Protein 2VK9 (pdb70)

InterPro domains:
  IPR018337 Cell wall/choline-binding repeat [PF01473] (1801-1814)
  IPR018337 Cell wall/choline-binding repeat [PF01473] (1871-1886)
  IPR018337 Cell wall/choline-binding repeat [PF01473] (1933-1949)
  IPR018337 Cell wall/choline-binding repeat [PF01473] (2006-2020)
  IPR018337 Cell wall/choline-binding repeat [PF01473] (2115-2128)
  IPR018337 Cell wall/choline-binding repeat [PF19127] (1890-1932)
  IPR018337 Cell wall/choline-binding repeat [PS51170] (1870-1889)
  IPR018337 Cell wall/choline-binding repeat [PS51170] (1890-1909)
  IPR020974 CGT/MARTX, cysteine protease (CPD) domain [PF11713] (582-761)
  IPR020974 CGT/MARTX, cysteine protease (CPD) domain [PS51771] (574-787)
  IPR024769 TcdA/TcdB toxin, pore forming domain [PF12920] (870-1465)
  IPR024770 TcdA/TcdB toxin, catalytic glycosyltransferase domain [PF12919] (98-472)
  IPR024772 TcdA/TcdB toxin, N-terminal helical domain [PF12918] (22-83)
  IPR029044 Nucleotide-diphospho-sugar transferases [SSF53448] (2-539)
  IPR038383 CGT/MARTX, cysteine protease (CPD) domain superfamily [G3DSA:3.40.50.11050] (550-814)

GO terms:
  GO:0090729 toxin activity (F, IDA)
  GO:0097363 protein O-acetylglucosaminyltransferase activity (F, IDA)
  GO:0034260 negative regulation of GTPase activity (P, IDA)
  GO:0035024 negative regulation of Rho protein signal transduction (P, IDA)
  GO:0030836 positive regulation of actin filament depolymerization (P, IDA)
  GO:0008233 peptidase activity (F, IDA)
  GO:0016540 protein autoprocessing (P, IDA)
  GO:0044082 symbiont-mediated perturbation of host small GTPase-mediated signal transduction (P, EXP)

Foldseek 3Di:
DADALVRLVVLDDPPDDQDPLNVVLSVLRHCLVVPPPPDDLVVNLVSLLVSLVSLVVVCVVCVPGPSNVSSVVSNVVSLVVVLVSFVCLLPPDFWAQEEEEEDEQAADDVLLVLQLVQLCVQAVVHHYAYEYALLHHHLVVLVCCLQQVLLVVQCVVQVVCPPVNVCPPHVPLVSSVQSSLLLLLVLVVQCVVCVVPGGPLVSSLVSCCVPVNDDSVVSVVRSVVRVVNCVVSPHDHPVVDPQDDDLLVVVLVCCSRNQSHVVLNVLSSLLSVCLVRFFKYAYSLWHFFWPCVLCPVQDDDPVDDPLLSVQQLVLLLCPLVVSGDPADNPSCVPPDPVSSVVSNVSNVPDDNCNTGDHQPTHRGRLAAKAFAWDADPVRATATWRRMIHHHNSHNLSVLLVQLLSVLVCVLCVQQVVLSVPDNTLVSRLVSSVVVLVVPQDDDADVQSVVSSVLSSCPSCDPSRQARHRSCSRRTRQSSQVSLVCSSSSHGNHSDGDDSVSVVSRHDDSSGIGNSHPVNVVVVVSDDPPRVCVVVCSVVD

Secondary structure (DSSP, 8-state):
-PPPTTTTTTS--TTPPPPHHHHHHHHHHHHHHH--SS--HHHHHHHHHHHHHHHHHHHHH-TT-TTHHHHHHHHHHHHHHHHHHHHHHSSS-B--SEEEEE--SSPPPHHHHHHHHHHHHH-TTSEEEEEE-TT---HHHHHHHHHHHHHHHHHHTTSGGGTTTS--S-THHHHHHHHHHHHHHHHHHHHHHHTTT--HHHHHHHHHHHHH---HHHHHHHHHHHHHHHHHHTPEEGGGTT-S-HHHHHHHHIIIIIS--HHHHHHHHHHHHHHHH-EEEE-TT-BSPB-GGGGGGSPPPTT--HHHHHHHHHHHHHHHTT--SS---SSSSSS-HHHHHHHHHHHHTS-HHHHB------B--TT--EEEEEE-TTS-EEEEEEEEEE-TT-HHHHHHHHHHHHHHHHHHHHHHHHHHH-SSHHHHHHHHHHHHHHHS-SS--HHHHHHHTTGGGSTTBTTBTT--GGGTTTSHHHHHHHHHHHHTT-SS------HHHHGGGBPPGGG-B---HHHHHHGGGS-STT-TTHHHHTT-

B-factor: mean 44.31, std 18.04, range [12.96, 101.22]

Nearest PDB structures (foldseek):
  2vk9-assembly1_A  TM=1.002E+00  e=2.306E-83  Clostridium novyi
  2vl8-assembly3_C  TM=9.414E-01  e=1.502E-40  Paraclostridium sordellii
  2vkh-assembly1_A  TM=9.330E-01  e=1.055E-39  Paraclostridium sordellii
  2vkh-assembly2_B  TM=9.325E-01  e=2.279E-39  Paraclostridium sordellii
  9bon-assembly1_A  TM=9.233E-01  e=9.372E-38  Clostridium perfringens

Organism: Clostridium novyi (NCBI:txid1542)

CATH classification: 1.20.58.1190 (+2 more: 1.10.3730.30, 1.10.274.80)

Radius of gyration: 26.69 Å; Cα contacts (8 Å, |Δi|>4): 717; chains: 1; bounding box: 82×48×67 Å

Sequence (540 aa):
LITREQLMKIASIPLKRKEPEYNLILDALENFNRDIEGTSVKEIYSKLSKLNELVDNYQTKYPSSGRNLALENFRDSLYSELRELIKNSRTSTIASKNLSFIWIGGPISDQSLEYYNMWKMFNKDYNIRLFYDKNSLLVNTLKTAIIQESSKVIIEQNQSNILDGTYGHNKFYSDRMKLIYRYKRELKMLYENMKQNNSVDDIIINFLSNYFKYDIGKLNNQKENNNNKMIAIGATDINTENILTNKLKSYYYQELIQTNNLAAASDILRIAILKKYGGVYCDLDFLPGVNLSLFNDISKPNGMDSNYWEAAIFEAIANEKKLMNNYPYKYMEQVPSEIKERILSFVRNHDINDLILPLGDIKISQLEILLSRLKAATGKKTFSNAFIISNNDSLTLNNLISQLENRYEILNSIIQEKFKICETYDSYINSVSELVLETTPKNLSMDGSSFYQQIIGYLSSGFKPEVNSTVFFSGPNIYSSATCDTYHFIKNTFDMLSSQNQEIFEASNNLYFSKTHDEFKSSWLLRSNIAEKEFQKLIK

Structure (mmCIF, N/CA/C/O backbone):
data_2VK9
#
_entry.id   2VK9
#
_cell.length_a   154.612
_cell.length_b   154.612
_cell.length_c   77.605
_cell.angle_alpha   90.00
_cell.angle_beta   90.00
_cell.angle_gamma   120.00
#
_symmetry.space_group_name_H-M   'P 61'
#
loop_
_entity.id
_entity.type
_entity.pdbx_description
1 po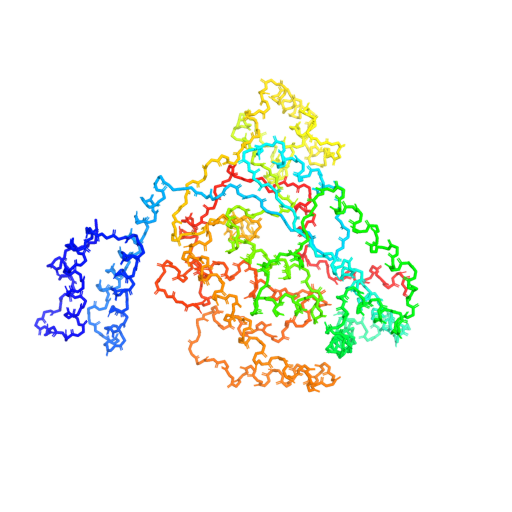lymer ALPHA-TOXIN
2 water water
#
loop_
_atom_site.group_PDB
_atom_site.id
_atom_site.type_symbol
_atom_site.label_atom_id
_atom_site.label_alt_id
_atom_site.label_comp_id
_atom_site.label_asym_id
_atom_site.label_entity_id
_atom_site.label_seq_id
_atom_site.pdbx_PDB_ins_code
_atom_site.Cartn_x
_atom_site.Cartn_y
_atom_site.Cartn_z
_atom_site.occupancy
_atom_site.B_iso_or_equiv
_atom_site.auth_seq_id
_atom_site.auth_comp_id
_atom_site.auth_asym_id
_atom_site.auth_atom_id
_atom_site.pdbx_PDB_model_num
ATOM 1 N N . LEU A 1 2 ? 40.819 62.241 21.796 1.00 51.44 2 LEU A N 1
ATOM 2 C CA . LEU A 1 2 ? 41.002 62.809 20.434 1.00 51.23 2 LEU A CA 1
ATOM 3 C C . LEU A 1 2 ? 41.257 61.672 19.435 1.00 51.12 2 LEU A C 1
ATOM 4 O O . LEU A 1 2 ? 41.030 60.488 19.748 1.00 51.04 2 LEU A O 1
ATOM 9 N N . ILE A 1 3 ? 41.709 62.049 18.235 1.00 50.73 3 ILE A N 1
ATOM 10 C CA . ILE A 1 3 ? 42.218 61.123 17.228 1.00 50.10 3 ILE A CA 1
ATOM 11 C C . ILE A 1 3 ? 43.639 60.726 17.634 1.00 50.12 3 ILE A C 1
ATOM 12 O O . ILE A 1 3 ? 44.286 61.424 18.433 1.00 50.14 3 ILE A O 1
ATOM 17 N N . THR A 1 4 ? 44.122 59.614 17.076 1.00 49.90 4 THR A N 1
ATOM 18 C CA . THR A 1 4 ? 45.450 59.091 17.390 1.00 49.66 4 THR A CA 1
ATOM 19 C C . THR A 1 4 ? 46.592 60.018 16.963 1.00 49.44 4 THR A C 1
ATOM 20 O O . THR A 1 4 ? 46.409 60.901 16.127 1.00 49.36 4 THR A O 1
ATOM 24 N N . ARG A 1 5 ? 47.765 59.807 17.553 1.00 49.30 5 ARG A N 1
ATOM 25 C CA . ARG A 1 5 ? 48.944 60.623 17.281 1.00 49.37 5 ARG A CA 1
ATOM 26 C C . ARG A 1 5 ? 49.611 60.198 15.960 1.00 48.84 5 ARG A C 1
ATOM 27 O O . ARG A 1 5 ? 49.451 59.059 15.539 1.00 48.89 5 ARG A O 1
ATOM 35 N N . GLU A 1 6 ? 50.317 61.117 15.296 1.00 48.55 6 GLU A N 1
ATOM 36 C CA . GLU A 1 6 ? 50.958 60.841 13.992 1.00 48.30 6 GLU A CA 1
ATOM 37 C C . GLU A 1 6 ? 51.972 59.702 14.042 1.00 48.31 6 GLU A C 1
ATOM 38 O O . GLU A 1 6 ? 52.047 58.894 13.124 1.00 48.18 6 GLU A O 1
ATOM 44 N N . GLN A 1 7 ? 52.766 59.660 15.106 1.00 48.45 7 GLN A N 1
ATOM 45 C CA . GLN A 1 7 ? 53.705 58.567 15.337 1.00 48.54 7 GLN A CA 1
ATOM 46 C C . GLN A 1 7 ? 52.931 57.271 15.580 1.00 47.97 7 GLN A C 1
ATOM 47 O O . GLN A 1 7 ? 53.268 56.215 15.047 1.00 47.63 7 GLN A O 1
ATOM 53 N N . LEU A 1 8 ? 51.908 57.424 16.366 1.00 47.62 8 LEU A N 1
ATOM 54 C CA . LEU A 1 8 ? 51.018 56.321 16.712 1.00 47.24 8 LEU A CA 1
ATOM 55 C C . LEU A 1 8 ? 50.392 55.704 15.466 1.00 47.39 8 LEU A C 1
ATOM 56 O O . LEU A 1 8 ? 50.168 54.565 15.433 1.00 46.93 8 LEU A O 1
ATOM 61 N N . MET A 1 9 ? 50.127 56.571 14.551 1.00 46.10 9 MET A N 1
ATOM 62 C CA . MET A 1 9 ? 49.537 56.192 13.270 1.00 45.37 9 MET A CA 1
ATOM 63 C C . MET A 1 9 ? 50.416 55.226 12.455 1.00 44.88 9 MET A C 1
ATOM 64 O O . MET A 1 9 ? 49.967 54.675 11.452 1.00 45.07 9 MET A O 1
ATOM 69 N N . LYS A 1 10 ? 51.657 55.013 12.886 1.00 44.33 10 LYS A N 1
ATOM 70 C CA . LYS A 1 10 ? 52.470 53.916 12.341 1.00 43.42 10 LYS A CA 1
ATOM 71 C C . LYS A 1 10 ? 52.098 52.551 12.977 1.00 43.16 10 LYS A C 1
ATOM 72 O O . LYS A 1 10 ? 52.867 51.910 13.703 1.00 43.15 10 LYS A O 1
ATOM 78 N N . ILE A 1 11 ? 50.835 52.205 12.732 1.00 42.64 11 ILE A N 1
ATOM 79 C CA . ILE A 1 11 ? 50.243 50.887 12.840 1.00 41.83 11 ILE A CA 1
ATOM 80 C C . ILE A 1 11 ? 49.992 50.597 11.364 1.00 40.95 11 ILE A C 1
ATOM 81 O O . ILE A 1 11 ? 49.554 49.515 10.977 1.00 40.72 11 ILE A O 1
ATOM 86 N N . ALA A 1 12 ? 50.295 51.610 10.552 1.00 39.92 12 ALA A N 1
ATOM 87 C CA . ALA A 1 12 ? 50.142 51.573 9.107 1.00 39.21 12 ALA A CA 1
ATOM 88 C C . ALA A 1 12 ? 51.466 51.333 8.370 1.00 38.75 12 ALA A C 1
ATOM 89 O O . ALA A 1 12 ? 51.555 51.530 7.154 1.00 38.85 12 ALA A O 1
ATOM 91 N N . SER A 1 13 ? 52.492 50.902 9.094 1.00 37.92 13 SER A N 1
ATOM 92 C CA . SER A 1 13 ? 53.777 50.661 8.473 1.00 37.15 13 SER A CA 1
ATOM 93 C C . SER A 1 13 ? 53.907 49.234 7.952 1.00 36.52 13 SER A C 1
ATOM 94 O O . SER A 1 13 ? 53.531 48.291 8.625 1.00 36.63 13 SER A O 1
ATOM 97 N N . ILE A 1 14 ? 54.424 49.100 6.736 1.00 35.92 14 ILE A N 1
ATOM 98 C CA . ILE A 1 14 ? 54.809 47.817 6.170 1.00 35.21 14 ILE A CA 1
ATOM 99 C C . ILE A 1 14 ? 56.331 47.807 6.096 1.00 34.86 14 ILE A C 1
ATOM 100 O O . ILE A 1 14 ? 56.913 48.730 5.539 1.00 34.82 14 ILE A O 1
ATOM 105 N N . PRO A 1 15 ? 56.979 46.770 6.665 1.00 34.58 15 PRO A N 1
ATOM 106 C CA . PRO A 1 15 ? 58.446 46.673 6.753 1.00 34.22 15 PRO A CA 1
ATOM 107 C C . PRO A 1 15 ? 59.156 46.963 5.437 1.00 33.88 15 PRO A C 1
ATOM 108 O O . PRO A 1 15 ? 58.849 46.352 4.419 1.00 33.95 15 PRO A O 1
ATOM 112 N N . LEU A 1 16 ? 60.054 47.923 5.450 1.00 33.75 16 LEU A N 1
ATOM 113 C CA . LEU A 1 16 ? 60.873 48.328 4.313 1.00 33.51 16 LEU A CA 1
ATOM 114 C C . LEU A 1 16 ? 60.011 48.847 3.168 1.00 33.44 16 LEU A C 1
ATOM 115 O O . LEU A 1 16 ? 60.486 48.809 1.979 1.00 34.43 16 LEU A O 1
ATOM 120 N N . LYS A 1 17 ? 58.846 49.368 3.414 1.00 34.26 17 LYS A N 1
ATOM 121 C CA . LYS A 1 17 ? 58.032 50.009 2.384 1.00 34.75 17 LYS A CA 1
ATOM 122 C C . LYS A 1 17 ? 58.126 51.524 2.504 1.00 35.48 17 LYS A C 1
ATOM 123 O O . LYS A 1 17 ? 57.828 52.088 3.561 1.00 35.41 17 LYS A O 1
ATOM 129 N N . ARG A 1 18 ? 58.552 52.164 1.412 1.00 36.26 18 ARG A N 1
ATOM 130 C CA . ARG A 1 18 ? 58.679 53.623 1.330 1.00 37.33 18 ARG A CA 1
ATOM 131 C C . ARG A 1 18 ? 57.335 54.291 1.523 1.00 36.59 18 ARG A C 1
ATOM 132 O O . ARG A 1 18 ? 56.303 53.736 1.146 1.00 36.85 18 ARG A O 1
ATOM 140 N N . LYS A 1 19 ? 57.348 55.470 2.136 1.00 36.23 19 LYS A N 1
ATOM 141 C CA . LYS A 1 19 ? 56.129 56.248 2.319 1.00 35.58 19 LYS A CA 1
ATOM 142 C C . LYS A 1 19 ? 55.763 56.896 0.989 1.00 35.15 19 LYS A C 1
ATOM 143 O O . LYS A 1 19 ? 56.601 57.528 0.353 1.00 35.14 19 LYS A O 1
ATOM 149 N N . GLU A 1 20 ? 54.518 56.725 0.559 1.00 34.54 20 GLU A N 1
ATOM 150 C CA . GLU A 1 20 ? 54.043 57.386 -0.644 1.00 34.01 20 GLU A CA 1
ATOM 151 C C . GLU A 1 20 ? 53.720 58.859 -0.333 1.00 33.98 20 GLU A C 1
ATOM 152 O O . GLU A 1 20 ? 53.400 59.196 0.814 1.00 33.62 20 GLU A O 1
ATOM 158 N N . PRO A 1 21 ? 53.853 59.754 -1.337 1.00 34.10 21 PRO A N 1
ATOM 159 C CA . PRO A 1 21 ? 53.448 61.146 -1.127 1.00 34.17 21 PRO A CA 1
ATOM 160 C C . PRO A 1 21 ? 52.024 61.312 -0.582 1.00 34.15 21 PRO A C 1
ATOM 161 O O . PRO A 1 21 ? 51.827 62.087 0.356 1.00 34.37 21 PRO A O 1
ATOM 165 N N . GLU A 1 22 ? 51.051 60.586 -1.131 1.00 34.06 22 GLU A N 1
ATOM 166 C CA . GLU A 1 22 ? 49.667 60.669 -0.626 1.00 34.12 22 GLU A CA 1
ATOM 167 C C . GLU A 1 22 ? 49.442 60.059 0.770 1.00 33.64 22 GLU A C 1
ATOM 168 O O . GLU A 1 22 ? 48.441 60.354 1.424 1.00 33.65 22 GLU A O 1
ATOM 174 N N . TYR A 1 23 ? 50.377 59.221 1.218 1.00 33.31 23 TYR A N 1
ATOM 175 C CA . TYR A 1 23 ? 50.407 58.737 2.598 1.00 32.80 23 TYR A CA 1
ATOM 176 C C . TYR A 1 23 ? 50.927 59.838 3.507 1.00 32.72 23 TYR A C 1
ATOM 177 O O . TYR A 1 23 ? 50.361 60.079 4.570 1.00 32.70 23 TYR A O 1
ATOM 186 N N . ASN A 1 24 ? 51.995 60.514 3.087 1.00 32.71 24 ASN A N 1
ATOM 187 C CA . ASN A 1 24 ? 52.494 61.680 3.831 1.00 32.81 24 ASN A CA 1
ATOM 188 C C . ASN A 1 24 ? 51.451 62.798 3.991 1.00 32.67 24 ASN A C 1
ATOM 189 O O . ASN A 1 24 ? 51.387 63.450 5.045 1.00 32.44 24 ASN A O 1
ATOM 194 N N . LEU A 1 25 ? 50.643 63.012 2.946 1.00 32.31 25 LEU A N 1
ATOM 195 C CA . LEU A 1 25 ? 49.548 63.979 3.001 1.00 32.29 25 LEU A CA 1
ATOM 196 C C . LEU A 1 25 ? 48.617 63.722 4.193 1.00 32.78 25 LEU A C 1
ATOM 197 O O . LEU A 1 25 ? 48.285 64.657 4.927 1.00 32.85 25 LEU A O 1
ATOM 202 N N . ILE A 1 26 ? 48.222 62.458 4.374 1.00 33.15 26 ILE A N 1
ATOM 203 C CA . ILE A 1 26 ? 47.413 62.024 5.511 1.00 33.63 26 ILE A CA 1
ATOM 204 C C . IL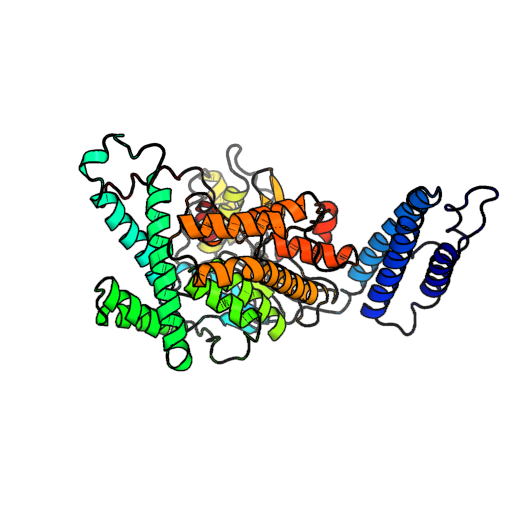E A 1 26 ? 48.156 62.307 6.799 1.00 34.59 26 ILE A C 1
ATOM 205 O O . ILE A 1 26 ? 47.583 62.847 7.740 1.00 34.81 26 ILE A O 1
ATOM 210 N N . LEU A 1 27 ? 49.435 61.929 6.823 1.00 35.73 27 LEU A N 1
ATOM 211 C CA . LEU A 1 27 ? 50.286 62.070 8.000 1.00 36.87 27 LEU A CA 1
ATOM 212 C C . LEU A 1 27 ? 50.465 63.519 8.395 1.00 37.99 27 LEU A C 1
ATOM 213 O O . LEU A 1 27 ? 50.633 63.812 9.569 1.00 38.06 27 LEU A O 1
ATOM 218 N N . ASP A 1 28 ? 50.423 64.418 7.411 1.00 39.64 28 ASP A N 1
ATOM 219 C CA . ASP A 1 28 ? 50.530 65.861 7.658 1.00 41.26 28 ASP A CA 1
ATOM 220 C C . ASP A 1 28 ? 49.227 66.443 8.156 1.00 41.77 28 ASP A C 1
ATOM 221 O O . ASP A 1 28 ? 49.228 67.254 9.078 1.00 41.97 28 ASP A O 1
ATOM 226 N N . ALA A 1 29 ? 48.122 66.040 7.534 1.00 42.59 29 ALA A N 1
ATOM 227 C CA . ALA A 1 29 ? 46.805 66.454 7.980 1.00 43.57 29 ALA A CA 1
ATOM 228 C C . ALA A 1 29 ? 46.512 65.952 9.399 1.00 44.64 29 ALA A C 1
ATOM 229 O O . ALA A 1 29 ? 45.916 66.671 10.202 1.00 44.92 29 ALA A O 1
ATOM 231 N N . LEU A 1 30 ? 46.944 64.734 9.715 1.00 45.86 30 LEU A N 1
ATOM 232 C CA . LEU A 1 30 ? 46.821 64.228 11.072 1.00 47.26 30 LEU A CA 1
ATOM 233 C C . LEU A 1 30 ? 47.720 64.992 12.040 1.00 48.64 30 LEU A C 1
ATOM 234 O O . LEU A 1 30 ? 47.364 65.189 13.201 1.00 48.80 30 LEU A O 1
ATOM 239 N N . GLU A 1 31 ? 48.884 65.413 11.556 1.00 50.34 31 GLU A N 1
ATOM 240 C CA . GLU A 1 31 ? 49.836 66.177 12.357 1.00 52.18 31 GLU A CA 1
ATOM 241 C C . GLU A 1 31 ? 49.209 67.489 12.824 1.00 53.19 31 GLU A C 1
ATOM 242 O O . GLU A 1 31 ? 49.222 67.809 14.015 1.00 53.26 31 GLU A O 1
ATOM 248 N N . ASN A 1 32 ? 48.646 68.229 11.873 1.00 54.55 32 ASN A N 1
ATOM 249 C CA . ASN A 1 32 ? 48.054 69.533 12.141 1.00 55.87 32 ASN A CA 1
ATOM 250 C C . ASN A 1 32 ? 46.724 69.476 12.883 1.00 56.42 32 ASN A C 1
ATOM 251 O O . ASN A 1 32 ? 46.462 70.324 13.727 1.00 56.47 32 ASN A O 1
ATOM 256 N N . PHE A 1 33 ? 45.896 68.478 12.581 1.00 57.29 33 PHE A N 1
ATOM 257 C CA . PHE A 1 33 ? 44.612 68.337 13.259 1.00 58.38 33 PHE A CA 1
ATOM 258 C C . PHE A 1 33 ? 44.772 68.230 14.775 1.00 59.83 33 PHE A C 1
ATOM 259 O O . PHE A 1 33 ? 44.014 68.847 15.523 1.00 60.27 33 PHE A O 1
ATOM 267 N N . ASN A 1 34 ? 45.752 67.455 15.230 1.00 61.48 34 ASN A N 1
ATOM 268 C CA . ASN A 1 34 ? 45.970 67.278 16.666 1.00 63.14 34 ASN A CA 1
ATOM 269 C C . ASN A 1 34 ? 46.347 68.579 17.367 1.00 64.75 34 ASN A C 1
ATOM 270 O O . ASN A 1 34 ? 45.965 68.806 18.518 1.00 64.83 34 ASN A O 1
ATOM 275 N N . ARG A 1 35 ? 47.086 69.428 16.650 1.00 66.81 35 ARG A N 1
ATOM 276 C CA . ARG A 1 35 ? 47.556 70.711 17.161 1.00 68.88 35 ARG A CA 1
ATOM 277 C C . ARG A 1 35 ? 46.505 71.803 16.937 1.00 69.76 35 ARG A C 1
ATOM 278 O O . ARG A 1 35 ? 46.023 72.423 17.889 1.00 69.93 35 ARG A O 1
ATOM 286 N N . ASP A 1 36 ? 46.146 72.015 15.673 1.00 71.11 36 ASP A N 1
ATOM 287 C CA . ASP A 1 36 ? 45.164 73.031 15.299 1.00 72.42 36 ASP A CA 1
ATOM 288 C C . ASP A 1 36 ? 43.711 72.587 15.476 1.00 73.01 36 ASP A C 1
ATOM 289 O O . ASP A 1 36 ? 43.028 72.197 14.501 1.00 73.31 36 ASP A O 1
ATOM 294 N N . ILE A 1 37 ? 43.247 72.637 16.726 1.00 73.50 37 ILE A N 1
ATOM 295 C CA . ILE A 1 37 ? 41.810 72.568 17.014 1.00 73.90 37 ILE A CA 1
ATOM 296 C C . ILE A 1 37 ? 41.397 73.736 17.917 1.00 73.96 37 ILE A C 1
ATOM 297 O O . ILE A 1 37 ? 40.277 73.769 18.440 1.00 74.14 37 ILE A O 1
ATOM 302 N N . GLU A 1 38 ? 42.314 74.693 18.082 1.00 73.83 38 GLU A N 1
ATOM 303 C CA . GLU A 1 38 ? 42.054 75.903 18.855 1.00 73.49 38 GLU A CA 1
ATOM 304 C C . GLU A 1 38 ? 41.987 77.117 17.926 1.00 72.85 38 GLU A C 1
ATOM 305 O O . GLU A 1 38 ? 42.558 77.094 16.827 1.00 72.68 38 GLU A O 1
ATOM 311 N N . GLY A 1 39 ? 41.292 78.168 18.377 1.00 72.08 39 GLY A N 1
ATOM 312 C CA . GLY A 1 39 ? 41.001 79.349 17.547 1.00 70.92 39 GLY A CA 1
ATOM 313 C C . GLY A 1 39 ? 40.096 78.951 16.391 1.00 70.10 39 GLY A C 1
ATOM 314 O O . GLY A 1 39 ? 40.180 79.504 15.289 1.00 70.15 39 GLY A O 1
ATOM 315 N N . THR A 1 40 ? 39.214 77.995 16.672 1.00 69.03 40 THR A N 1
ATOM 316 C CA . THR A 1 40 ? 38.527 77.212 15.653 1.00 67.76 40 THR A CA 1
ATOM 317 C C . THR A 1 40 ? 37.016 77.338 15.794 1.00 66.72 40 THR A C 1
ATOM 318 O O . THR A 1 40 ? 36.528 77.920 16.768 1.00 66.99 40 THR A O 1
ATOM 322 N N . SER A 1 41 ? 36.290 76.788 14.822 1.00 64.94 41 SER A N 1
ATOM 323 C CA . SER A 1 41 ? 34.836 76.680 14.876 1.00 63.19 41 SER A CA 1
ATOM 324 C C . SER A 1 41 ? 34.414 75.231 14.626 1.00 61.86 41 SER A C 1
ATOM 325 O O . SER A 1 41 ? 35.157 74.463 14.012 1.00 62.02 41 SER A O 1
ATOM 328 N N . VAL A 1 42 ? 33.223 74.859 15.090 1.00 59.84 42 VAL A N 1
ATOM 329 C CA . VAL A 1 42 ? 32.734 73.486 14.948 1.00 57.68 42 VAL A CA 1
ATOM 330 C C . VAL A 1 42 ? 32.715 73.020 13.492 1.00 56.39 42 VAL A C 1
ATOM 331 O O . VAL A 1 42 ? 33.145 71.911 13.187 1.00 56.22 42 VAL A O 1
ATOM 335 N N . LYS A 1 43 ? 32.239 73.880 12.600 1.00 54.79 43 LYS A N 1
ATOM 336 C CA . LYS A 1 43 ? 32.172 73.548 11.181 1.00 53.31 43 LYS A CA 1
ATOM 337 C C . LYS A 1 43 ? 33.548 73.367 10.531 1.00 51.98 43 LYS A C 1
ATOM 338 O O . LYS A 1 43 ? 33.698 72.556 9.616 1.00 51.80 43 LYS A O 1
ATOM 344 N N . GLU A 1 44 ? 34.547 74.112 11.000 1.00 50.23 44 GLU A N 1
ATOM 345 C CA . GLU A 1 44 ? 35.900 73.957 10.462 1.00 48.73 44 GLU A CA 1
ATOM 346 C C . GLU A 1 44 ? 36.587 72.687 10.944 1.00 47.09 44 GLU A C 1
ATOM 347 O O . GLU A 1 44 ? 37.424 72.128 10.231 1.00 47.13 44 GLU A O 1
ATOM 353 N N . ILE A 1 45 ? 36.225 72.232 12.144 1.00 44.87 45 ILE A N 1
ATOM 354 C CA . ILE A 1 45 ? 36.629 70.917 12.624 1.00 42.64 45 ILE A CA 1
ATOM 355 C C . ILE A 1 45 ? 35.964 69.852 11.762 1.00 41.64 45 ILE A C 1
ATOM 356 O O . ILE A 1 45 ? 36.604 68.879 11.380 1.00 41.72 45 ILE A O 1
ATOM 361 N N . TYR A 1 46 ? 34.691 70.035 11.431 1.00 40.29 46 TYR A N 1
ATOM 362 C CA . TYR A 1 46 ? 34.015 69.061 10.579 1.00 39.03 46 TYR A CA 1
ATOM 363 C C . TYR A 1 46 ? 34.658 68.998 9.198 1.00 39.32 46 TYR A C 1
ATOM 364 O O . TYR A 1 46 ? 34.789 67.917 8.635 1.00 39.67 46 TYR A O 1
ATOM 373 N N . SER A 1 47 ? 35.056 70.146 8.656 1.00 39.53 47 SER A N 1
ATOM 374 C CA . SER A 1 47 ? 35.706 70.178 7.347 1.00 40.02 47 SER A CA 1
ATOM 375 C C . SER A 1 47 ? 37.091 69.530 7.378 1.00 40.05 47 SER A C 1
ATOM 376 O O . SER A 1 47 ? 37.485 68.868 6.415 1.00 40.26 47 SER A O 1
ATOM 379 N N . LYS A 1 48 ? 37.822 69.717 8.478 1.00 39.94 48 LYS A N 1
ATOM 380 C CA . LYS A 1 48 ? 39.137 69.094 8.641 1.00 39.88 48 LYS A CA 1
ATOM 381 C C . LYS A 1 48 ? 39.066 67.575 8.775 1.00 39.25 48 LYS A C 1
ATOM 382 O O . LYS A 1 48 ? 39.926 66.862 8.252 1.00 39.54 48 LYS A O 1
ATOM 388 N N . LEU A 1 49 ? 38.042 67.084 9.460 1.00 38.47 49 LEU A N 1
ATOM 389 C CA . LEU A 1 49 ? 37.773 65.649 9.500 1.00 37.85 49 LEU A CA 1
ATOM 390 C C . LEU A 1 49 ? 37.350 65.159 8.118 1.00 37.67 49 LEU A C 1
ATOM 391 O O . LEU A 1 49 ? 37.609 64.015 7.749 1.00 37.76 49 LEU A O 1
ATOM 396 N N . SER A 1 50 ? 36.708 66.040 7.358 1.00 37.33 50 SER A N 1
ATOM 397 C CA . SER A 1 50 ? 36.268 65.725 6.009 1.00 37.12 50 SER A CA 1
ATOM 398 C C . SER A 1 50 ? 37.459 65.634 5.049 1.00 37.02 50 SER A C 1
ATOM 399 O O . SER A 1 50 ? 37.422 64.853 4.092 1.00 37.13 50 SER A O 1
ATOM 402 N N . LYS A 1 51 ? 38.501 66.432 5.301 1.00 36.52 51 LYS A N 1
ATOM 403 C CA . LYS A 1 51 ? 39.737 66.372 4.515 1.00 36.16 51 LYS A CA 1
ATOM 404 C C . LYS A 1 51 ? 40.482 65.074 4.777 1.00 35.50 51 LYS A C 1
ATOM 405 O O . LYS A 1 51 ? 40.958 64.426 3.847 1.00 35.48 51 LYS A O 1
ATOM 411 N N . LEU A 1 52 ? 40.571 64.700 6.046 1.00 34.71 52 LEU A N 1
ATOM 412 C CA . LEU A 1 52 ? 41.234 63.473 6.445 1.00 34.07 52 LEU A CA 1
ATOM 413 C C . LEU A 1 52 ? 40.582 62.267 5.807 1.00 34.02 52 LEU A C 1
ATOM 414 O O . LEU A 1 52 ? 41.269 61.336 5.389 1.00 34.34 52 LEU A O 1
ATOM 419 N N . ASN A 1 53 ? 39.259 62.283 5.719 1.00 33.66 53 ASN A N 1
ATOM 420 C CA . ASN A 1 53 ? 38.534 61.174 5.122 1.00 33.49 53 ASN A CA 1
ATOM 421 C C . ASN A 1 53 ? 38.777 61.072 3.625 1.00 33.70 53 ASN A C 1
ATOM 422 O O . ASN A 1 53 ? 38.841 59.978 3.061 1.00 33.61 53 ASN A O 1
ATOM 427 N N . GLU A 1 54 ? 38.913 62.226 2.988 1.00 34.10 54 GLU A N 1
ATOM 428 C CA . GLU A 1 54 ? 39.159 62.286 1.558 1.00 34.81 54 GLU A CA 1
ATOM 429 C C . GLU A 1 54 ? 40.570 61.809 1.233 1.00 34.47 54 GLU A C 1
ATOM 430 O O . GLU A 1 54 ? 40.779 61.080 0.261 1.00 34.26 54 GLU A O 1
ATOM 436 N N . LEU A 1 55 ? 41.530 62.219 2.057 1.00 34.27 55 LEU A N 1
ATOM 437 C CA . LEU A 1 55 ? 42.915 61.784 1.891 1.00 34.27 55 LEU A CA 1
ATOM 438 C C . LEU A 1 55 ? 43.058 60.261 2.010 1.00 34.54 55 LEU A C 1
ATOM 439 O O . LEU A 1 55 ? 43.770 59.642 1.222 1.00 34.48 55 LEU A O 1
ATOM 444 N N . VAL A 1 56 ? 42.358 59.663 2.968 1.00 34.93 56 VAL A N 1
ATOM 445 C CA . VAL A 1 56 ? 42.313 58.214 3.086 1.00 35.50 56 VAL A CA 1
ATOM 446 C C . VAL A 1 56 ? 41.747 57.584 1.808 1.00 36.36 56 VAL A C 1
ATOM 447 O O . VAL A 1 56 ? 42.332 56.633 1.270 1.00 36.79 56 VAL A O 1
ATOM 451 N N . ASP A 1 57 ? 40.625 58.122 1.320 1.00 36.95 57 ASP A N 1
ATOM 452 C CA . ASP A 1 57 ? 40.010 57.644 0.081 1.00 37.30 57 ASP A CA 1
ATOM 453 C C . ASP A 1 57 ? 41.002 57.694 -1.072 1.00 37.17 57 ASP A C 1
ATOM 454 O O . ASP A 1 57 ? 41.194 56.690 -1.755 1.00 37.33 57 ASP A O 1
ATOM 459 N N . ASN A 1 58 ? 41.629 58.855 -1.272 1.00 36.92 58 ASN A N 1
ATOM 460 C CA . ASN A 1 58 ? 42.633 59.041 -2.321 1.00 37.27 58 ASN A CA 1
ATOM 461 C C . ASN A 1 58 ? 43.744 57.991 -2.280 1.00 37.32 58 ASN A C 1
ATOM 462 O O . ASN A 1 58 ? 44.133 57.441 -3.326 1.00 37.43 58 ASN A O 1
ATOM 467 N N . TYR A 1 59 ? 44.252 57.719 -1.076 1.00 37.01 59 TYR A N 1
ATOM 468 C CA . TYR A 1 59 ? 45.276 56.702 -0.906 1.00 36.48 59 TYR A CA 1
ATOM 469 C C . TYR A 1 59 ? 44.745 55.339 -1.326 1.00 36.43 59 TYR A C 1
ATOM 470 O O . TYR A 1 59 ? 45.338 54.679 -2.174 1.00 36.66 59 TYR A O 1
ATOM 479 N N . GLN A 1 60 ? 43.622 54.937 -0.735 1.00 36.28 60 GLN A N 1
ATOM 480 C CA . GLN A 1 60 ? 43.011 53.639 -1.001 1.00 36.08 60 GLN A CA 1
ATOM 481 C C . GLN A 1 60 ? 42.597 53.470 -2.458 1.00 36.23 60 GLN A C 1
ATOM 482 O O . GLN A 1 60 ? 42.434 52.351 -2.956 1.00 36.53 60 GLN A O 1
ATOM 488 N N . THR A 1 61 ? 42.414 54.587 -3.142 1.00 36.03 61 THR A N 1
ATOM 489 C CA . THR A 1 61 ? 42.053 54.539 -4.536 1.00 35.89 61 THR A CA 1
ATOM 490 C C . THR A 1 61 ? 43.296 54.346 -5.392 1.00 35.67 61 THR A C 1
ATOM 491 O O . THR A 1 61 ? 43.311 53.489 -6.276 1.00 35.63 61 THR A O 1
ATOM 495 N N . LYS A 1 62 ? 44.336 55.131 -5.116 1.00 35.36 62 LYS A N 1
ATOM 496 C CA . LYS A 1 62 ? 45.576 55.029 -5.865 1.00 35.30 62 LYS A CA 1
ATOM 497 C C . LYS A 1 62 ? 46.269 53.682 -5.652 1.00 35.01 62 LYS A C 1
ATOM 498 O O . LYS A 1 62 ? 46.841 53.124 -6.584 1.00 35.04 62 LYS A O 1
ATOM 504 N N . TYR A 1 63 ? 46.199 53.156 -4.434 1.00 34.53 63 TYR A N 1
ATOM 505 C CA . TYR A 1 63 ? 46.786 51.855 -4.127 1.00 34.14 63 TYR A CA 1
ATOM 506 C C . TYR A 1 63 ? 45.745 50.898 -3.564 1.00 34.33 63 TYR A C 1
ATOM 507 O O . TYR A 1 63 ? 45.734 50.650 -2.352 1.00 34.79 63 TYR A O 1
ATOM 516 N N . PRO A 1 64 ? 44.865 50.353 -4.433 1.00 34.06 64 PRO A N 1
ATOM 517 C CA . PRO A 1 64 ? 43.822 49.436 -3.971 1.00 33.86 64 PRO A CA 1
ATOM 518 C C . PRO A 1 64 ? 44.381 48.229 -3.230 1.00 33.72 64 PRO A C 1
ATOM 519 O O . PRO A 1 64 ? 43.733 47.687 -2.334 1.00 33.96 64 PRO A O 1
ATOM 523 N N . SER A 1 65 ? 45.586 47.817 -3.590 1.00 33.52 65 SER A N 1
ATOM 524 C CA . SER A 1 65 ? 46.140 46.595 -3.019 1.00 33.34 65 SER A CA 1
ATOM 525 C C . SER A 1 65 ? 47.167 46.833 -1.894 1.00 32.45 65 SER A C 1
ATOM 526 O O . SER A 1 65 ? 47.825 45.897 -1.456 1.00 32.33 65 SER A O 1
ATOM 529 N N . SER A 1 66 ? 47.276 48.075 -1.422 1.00 31.69 66 SER A N 1
ATOM 530 C CA . SER A 1 66 ? 48.284 48.442 -0.425 1.00 30.88 66 SER A CA 1
ATOM 531 C C . SER A 1 66 ? 48.059 47.753 0.895 1.00 30.62 66 SER A C 1
ATOM 532 O O . SER A 1 66 ? 46.930 47.488 1.284 1.00 31.06 66 SER A O 1
ATOM 535 N N . GLY A 1 67 ? 49.151 47.480 1.590 1.00 30.24 67 GLY A N 1
ATOM 536 C CA . GLY A 1 67 ? 49.092 46.801 2.865 1.00 29.53 67 GLY A CA 1
ATOM 537 C C . GLY A 1 67 ? 48.701 47.740 3.968 1.00 29.24 67 GLY A C 1
ATOM 538 O O . GLY A 1 67 ? 48.387 47.292 5.062 1.00 29.34 67 GLY A O 1
ATOM 539 N N . ARG A 1 68 ? 48.720 49.041 3.673 1.00 29.39 68 ARG A N 1
ATOM 540 C CA . ARG A 1 68 ? 48.376 50.097 4.640 1.00 29.48 68 ARG A CA 1
ATOM 541 C C . ARG A 1 68 ? 46.868 50.293 4.782 1.00 29.80 68 ARG A C 1
ATOM 542 O O . ARG A 1 68 ? 46.418 50.920 5.735 1.00 29.87 68 ARG A O 1
ATOM 550 N N . ASN A 1 69 ? 46.097 49.756 3.836 1.00 30.22 69 ASN A N 1
ATOM 551 C CA . ASN A 1 69 ? 44.658 49.998 3.769 1.00 30.73 69 ASN A CA 1
ATOM 552 C C . ASN A 1 69 ? 43.869 49.642 5.007 1.00 31.26 69 ASN A C 1
ATOM 553 O O . ASN A 1 69 ? 43.035 50.424 5.446 1.00 31.86 69 ASN A O 1
ATOM 558 N N . LEU A 1 70 ? 44.113 48.450 5.558 1.00 31.85 70 LEU A N 1
ATOM 559 C CA . LEU A 1 70 ? 43.362 47.998 6.724 1.00 32.13 70 LEU A CA 1
ATOM 560 C C . LEU A 1 70 ? 43.587 48.919 7.917 1.00 32.13 70 LEU A C 1
ATOM 561 O O . LEU A 1 70 ? 42.659 49.289 8.614 1.00 32.60 70 LEU A O 1
ATOM 566 N N . ALA A 1 71 ? 44.847 49.327 8.099 1.00 32.13 71 ALA A N 1
ATOM 567 C CA . ALA A 1 71 ? 45.184 50.258 9.157 1.00 32.32 71 ALA A CA 1
ATOM 568 C C . ALA A 1 71 ? 44.474 51.599 8.957 1.00 32.56 71 ALA A C 1
ATOM 569 O O . ALA A 1 71 ? 43.975 52.200 9.914 1.00 32.41 71 ALA A O 1
ATOM 571 N N . LEU A 1 72 ? 44.427 52.049 7.705 1.00 32.96 72 LEU A N 1
ATOM 572 C CA . LEU A 1 72 ? 43.850 53.343 7.358 1.00 33.12 72 LEU A CA 1
ATOM 573 C C . LEU A 1 72 ? 42.339 53.324 7.465 1.00 33.56 72 LEU A C 1
ATOM 574 O O . LEU A 1 72 ? 41.736 54.342 7.749 1.00 33.74 72 LEU A O 1
ATOM 579 N N . GLU A 1 73 ? 41.733 52.164 7.240 1.00 34.26 73 GLU A N 1
ATOM 580 C CA . GLU A 1 73 ? 40.298 52.011 7.413 1.00 34.98 73 GLU A CA 1
ATOM 581 C C . GLU A 1 73 ? 39.928 52.049 8.904 1.00 35.29 73 GLU A C 1
ATOM 582 O O . GLU A 1 73 ? 38.958 52.713 9.282 1.00 35.43 73 GLU A O 1
ATOM 588 N N . ASN A 1 74 ? 40.701 51.358 9.745 1.00 35.52 74 ASN A N 1
ATOM 589 C CA . ASN A 1 74 ? 40.543 51.482 11.195 1.00 35.92 74 ASN A CA 1
ATOM 590 C C . ASN A 1 74 ? 40.755 52.921 11.645 1.00 35.98 74 ASN A C 1
ATOM 591 O O . ASN A 1 74 ? 40.050 53.413 12.521 1.00 36.30 74 ASN A O 1
ATOM 596 N N . PHE A 1 75 ? 41.733 53.589 11.044 1.00 35.85 75 PHE A N 1
ATOM 597 C CA . PHE A 1 75 ? 41.982 54.985 11.335 1.00 36.04 75 PHE A CA 1
ATOM 598 C C . PHE A 1 75 ? 40.769 55.822 10.962 1.00 36.57 75 PHE A C 1
ATOM 599 O O . PHE A 1 75 ? 40.365 56.704 11.721 1.00 37.02 75 PHE A O 1
ATOM 607 N N . ARG A 1 76 ? 40.192 55.543 9.795 1.00 36.88 76 ARG A N 1
ATOM 608 C CA . ARG A 1 76 ? 39.020 56.273 9.319 1.00 37.02 76 ARG A CA 1
ATOM 609 C C . ARG A 1 76 ? 37.859 56.130 10.303 1.00 37.35 76 ARG A C 1
ATOM 610 O O . ARG A 1 76 ? 37.172 57.105 10.597 1.00 37.60 76 ARG A O 1
ATOM 618 N N . ASP A 1 77 ? 37.666 54.926 10.833 1.00 37.51 77 ASP A N 1
ATOM 619 C CA . ASP A 1 77 ? 36.629 54.689 11.830 1.00 37.75 77 ASP A CA 1
ATOM 620 C C . ASP A 1 77 ? 36.716 55.632 13.019 1.00 37.45 77 ASP A C 1
ATOM 621 O O . ASP A 1 77 ? 35.700 55.942 13.631 1.00 37.53 77 ASP A O 1
ATOM 626 N N . SER A 1 78 ? 37.922 56.086 13.346 1.00 37.27 78 SER A N 1
ATOM 627 C CA . SER A 1 78 ? 38.103 56.966 14.502 1.00 37.37 78 SER A CA 1
ATOM 628 C C . SER A 1 78 ? 37.708 58.403 14.186 1.00 37.32 78 SER A C 1
ATOM 629 O O . SER A 1 78 ? 37.446 59.190 15.095 1.00 37.37 78 SER A O 1
ATOM 632 N N . LEU A 1 79 ? 37.672 58.737 12.897 1.00 37.15 79 LEU A N 1
ATOM 633 C CA . LEU A 1 79 ? 37.109 60.002 12.445 1.00 36.98 79 LEU A CA 1
ATOM 634 C C . LEU A 1 79 ? 35.614 60.071 12.781 1.00 37.20 79 LEU A C 1
ATOM 635 O O . LEU A 1 79 ? 35.097 61.132 13.120 1.00 37.06 79 LEU A O 1
ATOM 640 N N . TYR A 1 80 ? 34.937 58.928 12.683 1.00 37.51 80 TYR A N 1
ATOM 641 C CA . TYR A 1 80 ? 33.528 58.812 13.021 1.00 37.99 80 TYR A CA 1
ATOM 642 C C . TYR A 1 80 ? 33.327 58.991 14.518 1.00 38.96 80 TYR A C 1
ATOM 643 O O . TYR A 1 80 ? 32.403 59.675 14.957 1.00 39.23 80 TYR A O 1
ATOM 652 N N . SER A 1 81 ? 34.193 58.360 15.303 1.00 40.03 81 SER A N 1
ATOM 653 C CA . SER A 1 81 ? 34.135 58.480 16.754 1.00 40.95 81 SER A CA 1
ATOM 654 C C . SER A 1 81 ? 34.449 59.897 17.177 1.00 41.13 81 SER A C 1
ATOM 655 O O . SER A 1 81 ? 33.960 60.365 18.201 1.00 41.49 81 SER A O 1
ATOM 658 N N . GLU A 1 82 ? 35.270 60.572 16.383 1.00 41.40 82 GLU A N 1
ATOM 659 C CA . GLU A 1 82 ? 35.615 61.950 16.648 1.00 41.92 82 GLU A CA 1
ATOM 660 C C . GLU A 1 82 ? 34.452 62.844 16.248 1.00 41.87 82 GLU A C 1
ATOM 661 O O . GLU A 1 82 ? 34.191 63.848 16.903 1.00 41.98 82 GLU A O 1
ATOM 667 N N . LEU A 1 83 ? 33.755 62.468 15.177 1.00 42.02 83 LEU A N 1
ATOM 668 C CA . LEU A 1 83 ? 32.560 63.187 14.740 1.00 42.09 83 LEU A CA 1
ATOM 669 C C . LEU A 1 83 ? 31.505 63.091 15.834 1.00 42.14 83 LEU A C 1
ATOM 670 O O . LEU A 1 83 ? 30.924 64.099 16.224 1.00 41.93 83 LEU A O 1
ATOM 675 N N . ARG A 1 84 ? 31.296 61.873 16.331 1.00 42.38 84 ARG A N 1
ATOM 676 C CA . ARG A 1 84 ? 30.402 61.600 17.452 1.00 42.90 84 ARG A CA 1
ATOM 677 C C . ARG A 1 84 ? 30.681 62.459 18.679 1.00 42.72 84 ARG A C 1
ATOM 678 O O . ARG A 1 84 ? 29.744 62.945 19.310 1.00 42.71 84 ARG A O 1
ATOM 686 N N . GLU A 1 85 ? 31.958 62.643 19.017 1.00 42.49 85 GLU A N 1
ATOM 687 C CA . GLU A 1 85 ? 32.336 63.478 20.153 1.00 42.50 85 GLU A CA 1
ATOM 688 C C . GLU A 1 85 ? 32.084 64.949 19.871 1.00 41.68 85 GLU A C 1
ATOM 689 O O . GLU A 1 85 ? 31.666 65.694 20.752 1.00 41.58 85 GLU A O 1
ATOM 695 N N . LEU A 1 86 ? 32.333 65.356 18.634 1.00 41.01 86 LEU A N 1
ATOM 696 C CA . LEU A 1 86 ? 32.157 66.744 18.242 1.00 40.62 86 LEU A CA 1
ATOM 697 C C . LEU A 1 86 ? 30.687 67.130 18.294 1.00 40.42 86 LEU A C 1
ATOM 698 O O . LEU A 1 86 ? 30.348 68.219 18.748 1.00 40.41 86 LEU A O 1
ATOM 703 N N . ILE A 1 87 ? 29.828 66.225 17.830 1.00 40.00 87 ILE A N 1
ATOM 704 C CA . ILE A 1 87 ? 28.394 66.432 17.835 1.00 39.49 87 ILE A CA 1
ATOM 705 C C . ILE A 1 87 ? 27.907 66.579 19.268 1.00 40.20 87 ILE A C 1
ATOM 706 O O . ILE A 1 87 ? 27.197 67.528 19.579 1.00 40.39 87 ILE A O 1
ATOM 711 N N . LYS A 1 88 ? 28.323 65.663 20.140 1.00 40.80 88 LYS A N 1
ATOM 712 C CA . LYS A 1 88 ? 27.860 65.645 21.527 1.00 41.49 88 LYS A CA 1
ATOM 713 C C . LYS A 1 88 ? 28.204 66.886 22.334 1.00 41.49 88 LYS A C 1
ATOM 714 O O . LYS A 1 88 ? 27.407 67.311 23.176 1.00 41.92 88 LYS A O 1
ATOM 720 N N . ASN A 1 89 ? 29.369 67.478 22.095 1.00 41.27 89 ASN A N 1
ATOM 721 C CA . ASN A 1 89 ? 29.747 68.641 22.891 1.00 41.20 89 ASN A CA 1
ATOM 722 C C . ASN A 1 89 ? 29.570 69.968 22.159 1.00 40.46 89 ASN A C 1
ATOM 723 O O . ASN A 1 89 ? 29.893 71.028 22.684 1.00 40.36 89 ASN A O 1
ATOM 728 N N . SER A 1 90 ? 29.033 69.899 20.949 1.00 39.91 90 SER A N 1
ATOM 729 C CA . SER A 1 90 ? 28.631 71.098 20.231 1.00 39.49 90 SER A CA 1
ATOM 730 C C . SER A 1 90 ? 27.136 71.293 20.393 1.00 39.20 90 SER A C 1
ATOM 731 O O . SER A 1 90 ? 26.582 72.294 19.947 1.00 39.24 90 SER A O 1
ATOM 734 N N . ARG A 1 91 ? 26.476 70.323 21.015 1.00 38.82 91 ARG A N 1
ATOM 735 C CA . ARG A 1 91 ? 25.109 70.544 21.448 1.00 38.75 91 ARG A CA 1
ATOM 736 C C . ARG A 1 91 ? 25.094 70.999 22.906 1.00 38.71 91 ARG A C 1
ATOM 737 O O . ARG A 1 91 ? 24.133 70.793 23.644 1.00 38.96 91 ARG A O 1
ATOM 745 N N . THR A 1 92 ? 26.176 71.645 23.310 1.00 38.39 92 THR A N 1
ATOM 746 C CA . THR A 1 92 ? 26.231 72.221 24.626 1.00 38.10 92 THR A CA 1
ATOM 747 C C . THR A 1 92 ? 25.954 73.723 24.504 1.00 37.80 92 THR A C 1
ATOM 748 O O . THR A 1 92 ? 26.497 74.406 23.619 1.00 37.81 92 THR A O 1
ATOM 752 N N . SER A 1 93 ? 25.060 74.218 25.355 1.00 37.18 93 SER A N 1
ATOM 753 C CA . SER A 1 93 ? 24.602 75.608 25.280 1.00 36.66 93 SER A CA 1
ATOM 754 C C . SER A 1 93 ? 24.207 76.080 23.857 1.00 35.77 93 SER A C 1
ATOM 755 O O . SER A 1 93 ? 24.606 77.156 23.407 1.00 35.93 93 SER A O 1
ATOM 758 N N . THR A 1 94 ? 23.440 75.259 23.149 1.00 34.78 94 THR A N 1
ATOM 759 C CA . THR A 1 94 ? 22.806 75.660 21.891 1.00 33.91 94 THR A CA 1
ATOM 760 C C . THR A 1 94 ? 21.491 74.913 21.783 1.00 32.66 94 THR A C 1
ATOM 761 O O . THR A 1 94 ? 21.441 73.694 21.968 1.00 32.75 94 THR A O 1
ATOM 765 N N . ILE A 1 95 ? 20.427 75.650 21.490 1.00 31.13 95 ILE A N 1
ATOM 766 C CA . ILE A 1 95 ? 19.086 75.076 21.425 1.00 29.19 95 ILE A CA 1
ATOM 767 C C . ILE A 1 95 ? 18.372 75.379 20.103 1.00 28.05 95 ILE A C 1
ATOM 768 O O . ILE A 1 95 ? 18.735 76.319 19.383 1.00 27.97 95 ILE A O 1
ATOM 773 N N . ALA A 1 96 ? 17.372 74.563 19.785 1.00 26.43 96 ALA A N 1
ATOM 774 C CA . ALA A 1 96 ? 16.572 74.750 18.586 1.00 25.10 96 ALA A CA 1
ATOM 775 C C . ALA A 1 96 ? 15.679 75.956 18.746 1.00 24.45 96 ALA A C 1
ATOM 776 O O . ALA A 1 96 ? 15.185 76.219 19.840 1.00 24.28 96 ALA A O 1
ATOM 778 N N . SER A 1 97 ? 15.479 76.696 17.660 1.00 23.79 97 SER A N 1
ATOM 779 C CA . SER A 1 97 ? 14.542 77.821 17.661 1.00 23.40 97 SER A CA 1
ATOM 780 C C . SER A 1 97 ? 13.192 77.370 18.202 1.00 23.14 97 SER A C 1
ATOM 781 O O . SER A 1 97 ? 12.778 76.233 17.976 1.00 23.24 97 SER A O 1
ATOM 784 N N . LYS A 1 98 ? 12.507 78.256 18.919 1.00 22.56 98 LYS A N 1
ATOM 785 C CA . LYS A 1 98 ? 11.212 77.912 19.490 1.00 21.79 98 LYS A CA 1
ATOM 786 C C . LYS A 1 98 ? 10.073 78.183 18.520 1.00 21.35 98 LYS A C 1
ATOM 787 O O . LYS A 1 98 ? 9.193 79.015 18.742 1.00 21.09 98 LYS A O 1
ATOM 793 N N . ASN A 1 99 ? 10.143 77.446 17.420 1.00 20.68 99 ASN A N 1
ATOM 794 C CA . ASN A 1 99 ? 9.108 77.393 16.431 1.00 20.16 99 ASN A CA 1
ATOM 795 C C . ASN A 1 99 ? 8.603 75.980 16.371 1.00 19.82 99 ASN A C 1
ATOM 796 O O . ASN A 1 99 ? 9.392 75.043 16.337 1.00 19.99 99 ASN A O 1
ATOM 801 N N . LEU A 1 100 ? 7.286 75.826 16.383 1.00 19.27 100 LEU A N 1
ATOM 802 C CA . LEU A 1 100 ? 6.681 74.528 16.158 1.00 18.66 100 LEU A CA 1
ATOM 803 C C . LEU A 1 100 ? 5.780 74.647 14.949 1.00 18.32 100 LEU A C 1
ATOM 804 O O . LEU A 1 100 ? 4.889 75.489 14.922 1.00 18.17 100 LEU A O 1
ATOM 809 N N . SER A 1 101 ? 6.017 73.824 13.937 1.00 17.94 101 SER A N 1
ATOM 810 C CA . SER A 1 101 ? 5.272 73.970 12.696 1.00 17.92 101 SER A CA 1
ATOM 811 C C . SER A 1 101 ? 4.510 72.725 12.332 1.00 17.96 101 SER A C 1
ATOM 812 O O . SER A 1 101 ? 5.000 71.619 12.517 1.00 18.51 101 SER A O 1
ATOM 815 N N . PHE A 1 102 ? 3.302 72.914 11.817 1.00 17.87 102 PHE A N 1
ATOM 816 C CA . PHE A 1 102 ? 2.499 71.827 11.278 1.00 17.53 102 PHE A CA 1
ATOM 817 C C . PHE A 1 102 ? 2.101 72.230 9.876 1.00 17.82 102 PHE A C 1
ATOM 818 O O . PHE A 1 102 ? 2.087 73.413 9.549 1.00 18.09 102 PHE A O 1
ATOM 826 N N . ILE A 1 103 ? 1.793 71.248 9.043 1.00 18.24 103 ILE A N 1
ATOM 827 C CA . ILE A 1 103 ? 1.303 71.500 7.691 1.00 18.48 103 ILE A CA 1
ATOM 828 C C . ILE A 1 103 ? 0.011 70.734 7.495 1.00 19.09 103 ILE A C 1
ATOM 829 O O . ILE A 1 103 ? -0.078 69.570 7.878 1.00 19.70 103 ILE A O 1
ATOM 834 N N . TRP A 1 104 ? -0.990 71.380 6.913 1.00 19.49 104 TRP A N 1
ATOM 835 C CA . TRP A 1 104 ? -2.125 70.653 6.371 1.00 20.15 104 TRP A CA 1
ATOM 836 C C . TRP A 1 104 ? -2.533 71.262 5.046 1.00 20.66 104 TRP A C 1
ATOM 837 O O . TRP A 1 104 ? -3.122 72.332 5.031 1.00 21.37 104 TRP A O 1
ATOM 848 N N . ILE A 1 105 ? -2.236 70.588 3.938 1.00 21.08 105 ILE A N 1
ATOM 849 C CA . ILE A 1 105 ? -2.532 71.155 2.624 1.00 21.76 105 ILE A CA 1
ATOM 850 C C . ILE A 1 105 ? -3.486 70.339 1.758 1.00 22.56 105 ILE A C 1
ATOM 851 O O . ILE A 1 105 ? -3.602 69.132 1.927 1.00 22.69 105 ILE A O 1
ATOM 856 N N . GLY A 1 106 ? -4.170 71.020 0.837 1.00 23.52 106 GLY A N 1
ATOM 857 C CA . GLY A 1 106 ? -4.921 70.370 -0.247 1.00 24.66 106 GLY A CA 1
ATOM 858 C C . GLY A 1 106 ? -6.360 69.914 -0.007 1.00 25.27 106 GLY A C 1
ATOM 859 O O . GLY A 1 106 ? -6.945 69.237 -0.864 1.00 25.51 106 GLY A O 1
ATOM 860 N N . GLY A 1 107 ? -6.936 70.284 1.135 1.00 25.40 107 GLY A N 1
ATOM 861 C CA . GLY A 1 107 ? -8.296 69.876 1.469 1.00 25.98 107 GLY A CA 1
ATOM 862 C C . GLY A 1 107 ? -8.710 70.296 2.866 1.00 26.56 107 GLY A C 1
ATOM 863 O O . GLY A 1 107 ? -7.964 70.988 3.556 1.00 26.67 107 GLY A O 1
ATOM 864 N N . PRO A 1 108 ? -9.915 69.892 3.297 1.00 26.97 108 PRO A N 1
ATOM 865 C CA . PRO A 1 108 ? -10.377 70.286 4.629 1.00 27.21 108 PRO A CA 1
ATOM 866 C C . PRO A 1 108 ? -9.575 69.590 5.725 1.00 27.61 108 PRO A C 1
ATOM 867 O O . PRO A 1 108 ? -9.204 68.421 5.581 1.00 27.91 108 PRO A O 1
ATOM 871 N N . ILE A 1 109 ? -9.290 70.308 6.804 1.00 27.85 109 ILE A N 1
ATOM 872 C CA . ILE A 1 109 ? -8.640 69.688 7.950 1.00 28.09 109 ILE A CA 1
ATOM 873 C C . ILE A 1 109 ? -9.726 68.949 8.759 1.00 28.51 109 ILE A C 1
ATOM 874 O O . ILE A 1 109 ? -10.899 69.340 8.728 1.00 28.31 109 ILE A O 1
ATOM 879 N N . SER A 1 110 ? -9.350 67.861 9.433 1.00 28.84 110 SER A N 1
ATOM 880 C CA . SER A 1 110 ? -10.308 67.096 10.227 1.00 29.01 110 SER A CA 1
ATOM 881 C C . SER A 1 110 ? -10.433 67.709 11.611 1.00 29.59 110 SER A C 1
ATOM 882 O O . SER A 1 110 ? -9.582 68.503 12.026 1.00 29.73 110 SER A O 1
ATOM 885 N N . ASP A 1 111 ? -11.500 67.347 12.318 1.00 30.18 111 ASP A N 1
ATOM 886 C CA . ASP A 1 111 ? -11.743 67.872 13.654 1.00 30.54 111 ASP A CA 1
ATOM 887 C C . ASP A 1 111 ? -10.819 67.259 14.696 1.00 30.69 111 ASP A C 1
ATOM 888 O O . ASP A 1 111 ? -10.518 67.895 15.701 1.00 30.83 111 ASP A O 1
ATOM 893 N N . GLN A 1 112 ? -10.361 66.031 14.463 1.00 30.80 112 GLN A N 1
ATOM 894 C CA . GLN A 1 112 ? -9.376 65.427 15.354 1.00 31.03 112 GLN A CA 1
ATOM 895 C C . GLN A 1 112 ? -8.078 66.220 15.323 1.00 30.70 112 GLN A C 1
ATOM 896 O O . GLN A 1 112 ? -7.479 66.466 16.371 1.00 30.66 112 GLN A O 1
ATOM 902 N N . SER A 1 113 ? -7.657 66.625 14.121 1.00 30.19 113 SER A N 1
ATOM 903 C CA . SER A 1 113 ? -6.451 67.439 13.956 1.00 29.66 113 SER A CA 1
ATOM 904 C C . SER A 1 113 ? -6.532 68.741 14.733 1.00 29.34 113 SER A C 1
ATOM 905 O O . SER A 1 113 ? -5.524 69.178 15.281 1.00 29.54 113 SER A O 1
ATOM 908 N N . LEU A 1 114 ? -7.720 69.353 14.784 1.00 28.83 114 LEU A N 1
ATOM 909 C CA . LEU A 1 114 ? -7.935 70.569 15.580 1.00 28.45 114 LEU A CA 1
ATOM 910 C C . LEU A 1 114 ? -7.747 70.321 17.073 1.00 28.43 114 LEU A C 1
ATOM 911 O O . LEU A 1 114 ? -7.340 71.221 17.807 1.00 28.49 114 LEU A O 1
ATOM 916 N N . GLU A 1 115 ? -8.059 69.103 17.511 1.00 28.43 115 GLU A N 1
ATOM 917 C CA . GLU A 1 115 ? -7.851 68.697 18.894 1.00 28.51 115 GLU A CA 1
ATOM 918 C C . GLU A 1 115 ? -6.362 68.496 19.159 1.00 27.88 115 GLU A C 1
ATOM 919 O O . GLU A 1 115 ? -5.836 69.028 20.140 1.00 27.92 115 GLU A O 1
ATOM 925 N N . TYR A 1 116 ? -5.687 67.749 18.278 1.00 27.00 116 TYR A N 1
ATOM 926 C CA . TYR A 1 116 ? -4.251 67.481 18.415 1.00 26.36 116 TYR A CA 1
ATOM 927 C C . TYR A 1 116 ? -3.454 68.779 18.429 1.00 25.56 116 TYR A C 1
ATOM 928 O O . TYR A 1 116 ? -2.522 68.944 19.208 1.00 25.29 116 TYR A O 1
ATOM 937 N N . TYR A 1 117 ? -3.838 69.693 17.551 1.00 24.81 117 TYR A N 1
ATOM 938 C CA . TYR A 1 117 ? -3.163 70.966 17.397 1.00 24.16 117 TYR A CA 1
ATOM 939 C C . TYR A 1 117 ? -3.301 71.781 18.664 1.00 24.11 117 TYR A C 1
ATOM 940 O O . TYR A 1 117 ? -2.353 72.422 19.111 1.00 23.98 117 TYR A O 1
ATOM 949 N N . ASN A 1 118 ? -4.498 71.735 19.239 1.00 24.12 118 ASN A N 1
ATOM 950 C CA . ASN A 1 118 ? -4.790 72.405 20.488 1.00 24.10 118 ASN A CA 1
ATOM 951 C C . ASN A 1 118 ? -3.982 71.820 21.645 1.00 24.10 118 ASN A C 1
ATOM 952 O O . ASN A 1 118 ? -3.623 72.522 22.586 1.00 23.89 118 ASN A O 1
ATOM 957 N N . MET A 1 119 ? -3.714 70.523 21.561 1.00 24.17 119 MET A N 1
ATOM 958 C CA . MET A 1 119 ? -2.992 69.813 22.592 1.00 24.71 119 MET A CA 1
ATOM 959 C C . MET A 1 119 ? -1.551 70.332 22.631 1.00 24.29 119 MET A C 1
ATOM 960 O O . MET A 1 119 ? -1.022 70.659 23.691 1.00 24.12 119 MET A O 1
ATOM 965 N N . TRP A 1 120 ? -0.942 70.429 21.454 1.00 23.92 120 TRP A N 1
ATOM 966 C CA . TRP A 1 120 ? 0.355 71.060 21.291 1.00 23.73 120 TRP A CA 1
ATOM 967 C C . TRP A 1 120 ? 0.370 72.496 21.807 1.00 24.38 120 TRP A C 1
ATOM 968 O O . TRP A 1 120 ? 1.308 72.898 22.497 1.00 24.42 120 TRP A O 1
ATOM 979 N N . LYS A 1 121 ? -0.679 73.250 21.476 1.00 25.21 121 LYS A N 1
ATOM 980 C CA . LYS A 1 121 ? -0.839 74.625 21.922 1.00 26.03 121 LYS A CA 1
ATOM 981 C C . LYS A 1 121 ? -0.917 74.752 23.437 1.00 26.66 121 LYS A C 1
ATOM 982 O O . LYS A 1 121 ? -0.349 75.683 24.019 1.00 26.77 121 LYS A O 1
ATOM 988 N N . MET A 1 122 ? -1.616 73.817 24.071 1.00 27.48 122 MET A N 1
ATOM 989 C CA . MET A 1 122 ? -1.809 73.848 25.515 1.00 28.61 122 MET A CA 1
ATOM 990 C C . MET A 1 122 ? -0.522 73.652 26.311 1.00 27.99 122 MET A C 1
ATOM 991 O O . MET A 1 122 ? -0.372 74.228 27.387 1.00 28.39 122 MET A O 1
ATOM 996 N N . PHE A 1 123 ? 0.406 72.863 25.776 1.00 27.39 123 PHE A N 1
ATOM 997 C CA . PHE A 1 123 ? 1.580 72.445 26.537 1.00 27.00 123 PHE A CA 1
ATOM 998 C C . PHE A 1 123 ? 2.896 73.113 26.144 1.00 26.80 123 PHE A C 1
ATOM 999 O O . PHE A 1 123 ? 3.948 72.814 26.731 1.00 26.85 123 PHE A O 1
ATOM 1007 N N . ASN A 1 124 ? 2.837 74.010 25.162 1.00 26.24 124 ASN A N 1
ATOM 1008 C CA . ASN A 1 124 ? 4.040 74.657 24.640 1.00 25.65 124 ASN A CA 1
ATOM 1009 C C . ASN A 1 124 ? 3.806 76.135 24.367 1.00 25.48 124 ASN A C 1
ATOM 1010 O O . ASN A 1 124 ? 3.945 76.596 23.240 1.00 25.47 124 ASN A O 1
ATOM 1015 N N . LYS A 1 125 ? 3.453 76.873 25.413 1.00 25.48 125 LYS A N 1
ATOM 1016 C CA . LYS A 1 125 ? 3.121 78.287 25.280 1.00 25.70 125 LYS A CA 1
ATOM 1017 C C . LYS A 1 125 ? 4.349 79.161 25.065 1.00 25.46 125 LYS A C 1
ATOM 1018 O O . LYS A 1 125 ? 4.225 80.335 24.732 1.00 25.35 125 LYS A O 1
ATOM 1024 N N . ASP A 1 126 ? 5.527 78.578 25.261 1.00 25.41 126 ASP A N 1
ATOM 1025 C CA . ASP A 1 126 ? 6.798 79.250 24.996 1.00 25.11 126 ASP A CA 1
ATOM 1026 C C . ASP A 1 126 ? 7.278 79.079 23.545 1.00 24.63 126 ASP A C 1
ATOM 1027 O O . ASP A 1 126 ? 8.396 79.468 23.210 1.00 24.99 126 ASP A O 1
ATOM 1032 N N . TYR A 1 127 ? 6.431 78.500 22.694 1.00 23.73 127 TYR A N 1
ATOM 1033 C CA . TYR A 1 127 ? 6.726 78.332 21.272 1.00 22.79 127 TYR A CA 1
ATOM 1034 C C . TYR A 1 127 ? 5.843 79.227 20.402 1.00 22.55 127 TYR A C 1
ATOM 1035 O O . TYR A 1 127 ? 4.705 79.532 20.765 1.00 23.13 127 TYR A O 1
ATOM 1044 N N . ASN A 1 128 ? 6.375 79.676 19.270 1.00 21.87 128 ASN A N 1
ATOM 1045 C CA . ASN A 1 128 ? 5.546 80.220 18.219 1.00 21.08 128 ASN A CA 1
ATOM 1046 C C . ASN A 1 128 ? 5.090 79.026 17.404 1.00 20.56 128 ASN A C 1
ATOM 1047 O O . ASN A 1 128 ? 5.907 78.333 16.770 1.00 20.53 128 ASN A O 1
ATOM 1052 N N . ILE A 1 129 ? 3.785 78.766 17.463 1.00 19.47 129 ILE A N 1
ATOM 1053 C CA . ILE A 1 129 ? 3.196 77.614 16.819 1.00 18.35 129 ILE A CA 1
ATOM 1054 C C . ILE A 1 129 ? 2.476 78.057 15.562 1.00 18.41 129 ILE A C 1
ATOM 1055 O O . ILE A 1 129 ? 1.674 78.991 15.592 1.00 19.39 129 ILE A O 1
ATOM 1060 N N . ARG A 1 130 ? 2.781 77.408 14.447 1.00 17.81 130 ARG A N 1
ATOM 1061 C CA . ARG A 1 130 ? 2.147 77.758 13.189 1.00 17.08 130 ARG A CA 1
ATOM 1062 C C . ARG A 1 130 ? 1.648 76.518 12.499 1.00 16.87 130 ARG A C 1
ATOM 1063 O O . ARG A 1 130 ? 2.211 75.438 12.641 1.00 16.37 130 ARG A O 1
ATOM 1071 N N . LEU A 1 131 ? 0.571 76.696 11.748 1.00 17.17 131 LEU A N 1
ATOM 1072 C CA . LEU A 1 131 ? -0.016 75.653 10.941 1.00 17.37 131 LEU A CA 1
ATOM 1073 C C . LEU A 1 131 ? -0.061 76.185 9.520 1.00 17.46 131 LEU A C 1
ATOM 1074 O O . LEU A 1 131 ? -0.677 77.204 9.239 1.00 17.55 131 LEU A O 1
ATOM 1079 N N . PHE A 1 132 ? 0.636 75.505 8.626 1.00 17.63 132 PHE A N 1
ATOM 1080 C CA . PHE A 1 132 ? 0.818 76.016 7.293 1.00 17.67 132 PHE A CA 1
ATOM 1081 C C . PHE A 1 132 ? -0.141 75.336 6.362 1.00 18.31 132 PHE A C 1
ATOM 1082 O O . PHE A 1 132 ? -0.350 74.137 6.457 1.00 18.69 132 PHE A O 1
ATOM 1090 N N . TYR A 1 133 ? -0.747 76.115 5.479 1.00 18.91 133 TYR A N 1
ATOM 1091 C CA . TYR A 1 133 ? -1.609 75.566 4.457 1.00 19.57 133 TYR A CA 1
ATOM 1092 C C . TYR A 1 133 ? -1.485 76.369 3.169 1.00 19.90 133 TYR A C 1
ATOM 1093 O O . TYR A 1 133 ? -0.873 77.438 3.148 1.00 19.89 133 TYR A O 1
ATOM 1102 N N . ASP A 1 134 ? -2.054 75.841 2.097 1.00 20.24 134 ASP A N 1
ATOM 1103 C CA . ASP A 1 134 ? -1.979 76.488 0.811 1.00 21.04 134 ASP A CA 1
ATOM 1104 C C . ASP A 1 134 ? -3.381 76.902 0.366 1.00 21.74 134 ASP A C 1
ATOM 1105 O O . ASP A 1 134 ? -4.157 76.099 -0.194 1.00 21.37 134 ASP A O 1
ATOM 1110 N N . LYS A 1 135 ? -3.681 78.171 0.631 1.00 22.57 135 LYS A N 1
ATOM 1111 C CA . LYS A 1 135 ? -4.969 78.787 0.338 1.00 23.50 135 LYS A CA 1
ATOM 1112 C C . LYS A 1 135 ? -5.336 78.610 -1.125 1.00 23.81 135 LYS A C 1
ATOM 1113 O O . LYS A 1 135 ? -6.509 78.458 -1.471 1.00 23.69 135 LYS A O 1
ATOM 1119 N N . ASN A 1 136 ? -4.322 78.617 -1.980 1.00 24.32 136 ASN A N 1
ATOM 1120 C CA . ASN A 1 136 ? -4.550 78.570 -3.413 1.00 24.99 136 ASN A CA 1
ATOM 1121 C C . ASN A 1 136 ? -4.802 77.177 -3.952 1.00 25.46 136 ASN A C 1
ATOM 1122 O O . ASN A 1 136 ? -5.221 77.023 -5.104 1.00 25.74 136 ASN A O 1
ATOM 1127 N N . SER A 1 137 ? -4.559 76.164 -3.123 1.00 25.88 137 SER A N 1
ATOM 1128 C CA . SER A 1 137 ? -4.702 74.788 -3.563 1.00 26.47 137 SER A CA 1
ATOM 1129 C C . SER A 1 137 ? -5.386 73.978 -2.469 1.00 26.71 137 SER A C 1
ATOM 1130 O O . SER A 1 137 ? -4.727 73.314 -1.646 1.00 27.49 137 SER A O 1
ATOM 1133 N N . LEU A 1 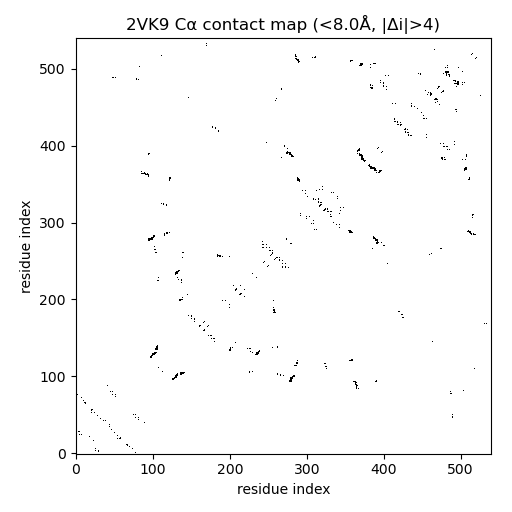138 ? -6.717 74.063 -2.460 1.00 26.63 138 LEU A N 1
ATOM 1134 C CA . LEU A 1 138 ? -7.529 73.504 -1.389 1.00 26.57 138 LEU A CA 1
ATOM 1135 C C . LEU A 1 138 ? -8.459 72.439 -1.953 1.00 26.99 138 LEU A C 1
ATOM 1136 O O . LEU A 1 138 ? -9.345 71.920 -1.253 1.00 27.16 138 LEU A O 1
ATOM 1141 N N . LEU A 1 139 ? -8.257 72.134 -3.229 1.00 26.93 139 LEU A N 1
ATOM 1142 C CA . LEU A 1 139 ? -9.116 71.220 -3.938 1.00 27.02 139 LEU A CA 1
ATOM 1143 C C . LEU A 1 139 ? -8.332 70.042 -4.493 1.00 27.39 139 LEU A C 1
ATOM 1144 O O . LEU A 1 139 ? -8.870 69.242 -5.262 1.00 27.57 139 LEU A O 1
ATOM 1149 N N . VAL A 1 140 ? -7.070 69.932 -4.095 1.00 27.67 140 VAL A N 1
ATOM 1150 C CA . VAL A 1 140 ? -6.196 68.889 -4.614 1.00 28.24 140 VAL A CA 1
ATOM 1151 C C . VAL A 1 140 ? -6.723 67.506 -4.219 1.00 28.93 140 VAL A C 1
ATOM 1152 O O . VAL A 1 140 ? -6.754 66.584 -5.030 1.00 29.12 140 VAL A O 1
ATOM 1156 N N . ASN A 1 141 ? -7.158 67.381 -2.974 1.00 29.71 141 ASN A N 1
ATOM 1157 C CA . ASN A 1 141 ? -7.752 66.157 -2.507 1.00 30.63 141 ASN A CA 1
ATOM 1158 C C . ASN A 1 141 ? -9.008 65.773 -3.295 1.00 31.13 141 ASN A C 1
ATOM 1159 O O . ASN A 1 141 ? -9.176 64.613 -3.662 1.00 31.32 141 ASN A O 1
ATOM 1164 N N . THR A 1 142 ? -9.887 66.744 -3.550 1.00 31.85 142 THR A N 1
ATOM 1165 C CA . THR A 1 142 ? -11.060 66.528 -4.405 1.00 32.05 142 THR A CA 1
ATOM 1166 C C . THR A 1 142 ? -10.643 66.130 -5.820 1.00 32.52 142 THR A C 1
ATOM 1167 O O . THR A 1 142 ? -11.263 65.252 -6.426 1.00 33.29 142 THR A O 1
ATOM 1171 N N . LEU A 1 143 ? -9.592 66.765 -6.333 1.00 32.62 143 LEU A N 1
ATOM 1172 C CA . LEU A 1 143 ? -9.062 66.436 -7.652 1.00 32.70 143 LEU A CA 1
ATOM 1173 C C . LEU A 1 143 ? -8.561 64.996 -7.729 1.00 32.89 143 LEU A C 1
ATOM 1174 O O . LEU A 1 143 ? -8.877 64.297 -8.685 1.00 33.13 143 LEU A O 1
ATOM 1179 N N . LYS A 1 144 ? -7.781 64.559 -6.739 1.00 33.03 144 LYS A N 1
ATOM 1180 C CA . LYS A 1 144 ? -7.259 63.184 -6.730 1.00 33.28 144 LYS A CA 1
ATOM 1181 C C . LYS A 1 144 ? -8.385 62.149 -6.726 1.00 33.51 144 LYS A C 1
ATOM 1182 O O . LYS A 1 144 ? -8.366 61.203 -7.515 1.00 33.30 144 LYS A O 1
ATOM 1188 N N . THR A 1 145 ? -9.351 62.343 -5.827 1.00 33.78 145 THR A N 1
ATOM 1189 C CA . THR A 1 145 ? -10.547 61.522 -5.773 1.00 33.91 145 THR A CA 1
ATOM 1190 C C . THR A 1 145 ? -11.210 61.483 -7.150 1.00 34.51 145 THR A C 1
ATOM 1191 O O . THR A 1 145 ? -11.493 60.408 -7.676 1.00 34.82 145 THR A O 1
ATOM 1195 N N . ALA A 1 146 ? -11.429 62.653 -7.741 1.00 34.99 146 ALA A N 1
ATOM 1196 C CA . ALA A 1 146 ? -12.080 62.719 -9.037 1.00 35.64 146 ALA A CA 1
ATOM 1197 C C . ALA A 1 146 ? -11.334 61.859 -10.055 1.00 36.13 146 ALA A C 1
ATOM 1198 O O . ALA A 1 146 ? -11.949 61.035 -10.724 1.00 36.17 146 ALA A O 1
ATOM 1200 N N . ILE A 1 147 ? -10.012 62.030 -10.136 1.00 36.79 147 ILE A N 1
ATOM 1201 C CA . ILE A 1 147 ? -9.187 61.284 -11.086 1.00 37.48 147 ILE A CA 1
ATOM 1202 C C . ILE A 1 147 ? -9.410 59.793 -10.925 1.00 38.28 147 ILE A C 1
ATOM 1203 O O . ILE A 1 147 ? -9.649 59.103 -11.911 1.00 38.46 147 ILE A O 1
ATOM 1208 N N . ILE A 1 148 ? -9.349 59.314 -9.681 1.00 39.18 148 ILE A N 1
ATOM 1209 C CA . ILE A 1 148 ? -9.526 57.894 -9.379 1.00 39.96 148 ILE A CA 1
ATOM 1210 C C . ILE A 1 148 ? -10.940 57.434 -9.699 1.00 40.87 148 ILE A C 1
ATOM 1211 O O . ILE A 1 148 ? -11.114 56.568 -10.551 1.00 41.16 148 ILE A O 1
ATOM 1216 N N . GLN A 1 149 ? -11.931 58.032 -9.038 1.00 42.01 149 GLN A N 1
ATOM 1217 C CA . GLN A 1 149 ? -13.335 57.645 -9.181 1.00 43.35 149 GLN A CA 1
ATOM 1218 C C . GLN A 1 149 ? -13.865 57.752 -10.604 1.00 44.11 149 GLN A C 1
ATOM 1219 O O . GLN A 1 149 ? -14.658 56.927 -11.034 1.00 44.41 149 GLN A O 1
ATOM 1225 N N . GLU A 1 150 ? -13.431 58.763 -11.338 1.00 45.15 150 GLU A N 1
ATOM 1226 C CA . GLU A 1 150 ? -13.938 58.968 -12.683 1.00 46.34 150 GLU A CA 1
ATOM 1227 C C . GLU A 1 150 ? -13.343 57.979 -13.693 1.00 47.06 150 GLU A C 1
ATOM 1228 O O . GLU A 1 150 ? -13.997 57.622 -14.675 1.00 47.41 150 GLU A O 1
ATOM 1234 N N . SER A 1 151 ? -12.109 57.547 -13.447 1.00 47.92 151 SER A N 1
ATOM 1235 C CA . SER A 1 151 ? -11.399 56.625 -14.333 1.00 48.72 151 SER A CA 1
ATOM 1236 C C . SER A 1 151 ? -11.806 55.196 -14.025 1.00 49.42 151 SER A C 1
ATOM 1237 O O . SER A 1 151 ? -11.867 54.355 -14.918 1.00 49.57 151 SER A O 1
ATOM 1240 N N . SER A 1 152 ? -12.064 54.928 -12.749 1.00 50.22 152 SER A N 1
ATOM 1241 C CA . SER A 1 152 ? -12.592 53.646 -12.325 1.00 51.24 152 SER A CA 1
ATOM 1242 C C . SER A 1 152 ? -13.893 53.372 -13.075 1.00 52.33 152 SER A C 1
ATOM 1243 O O . SER A 1 152 ? -14.048 52.324 -13.703 1.00 52.79 152 SER A O 1
ATOM 1246 N N . LYS A 1 153 ? -14.810 54.334 -13.021 1.00 53.36 153 LYS A N 1
ATOM 1247 C CA . LYS A 1 153 ? -16.088 54.248 -13.709 1.00 54.18 153 LYS A CA 1
ATOM 1248 C C . LYS A 1 153 ? -15.912 53.877 -15.186 1.00 54.80 153 LYS A C 1
ATOM 1249 O O . LYS A 1 153 ? -16.493 52.901 -15.654 1.00 54.94 153 LYS A O 1
ATOM 1255 N N . VAL A 1 154 ? -15.087 54.635 -15.904 1.00 55.64 154 VAL A N 1
ATOM 1256 C CA . VAL A 1 154 ? -14.948 54.461 -17.353 1.00 56.59 154 VAL A CA 1
ATOM 1257 C C . VAL A 1 154 ? -14.471 53.056 -17.716 1.00 57.43 154 VAL A C 1
ATOM 1258 O O . VAL A 1 154 ? -14.953 52.465 -18.686 1.00 57.88 154 VAL A O 1
ATOM 1262 N N . ILE A 1 155 ? -13.559 52.511 -16.916 1.00 58.40 155 ILE A N 1
ATOM 1263 C CA . ILE A 1 155 ? -12.969 51.203 -17.205 1.00 59.36 155 ILE A CA 1
ATOM 1264 C C . ILE A 1 155 ? -13.862 50.039 -16.756 1.00 60.09 155 ILE A C 1
ATOM 1265 O O . ILE A 1 155 ? -13.915 49.009 -17.435 1.00 60.51 155 ILE A O 1
ATOM 1270 N N . ILE A 1 156 ? -14.573 50.204 -15.641 1.00 60.89 156 ILE A N 1
ATOM 1271 C CA . ILE A 1 156 ? -15.520 49.180 -15.190 1.00 61.72 156 ILE A CA 1
ATOM 1272 C C . ILE A 1 156 ? -16.653 48.987 -16.208 1.00 62.89 156 ILE A C 1
ATOM 1273 O O . ILE A 1 156 ? -17.032 47.855 -16.517 1.00 63.16 156 ILE A O 1
ATOM 1278 N N . GLU A 1 157 ? -17.172 50.084 -16.748 1.00 64.21 157 GLU A N 1
ATOM 1279 C CA . GLU A 1 157 ? -18.306 50.008 -17.667 1.00 65.53 157 GLU A CA 1
ATOM 1280 C C . GLU A 1 157 ? -17.920 49.521 -19.061 1.00 66.72 157 GLU A C 1
ATOM 1281 O O . GLU A 1 157 ? -18.764 48.999 -19.791 1.00 66.84 157 GLU A O 1
ATOM 1287 N N . GLN A 1 158 ? -16.651 49.691 -19.424 1.00 68.17 158 GLN A N 1
ATOM 1288 C CA . GLN A 1 158 ? -16.129 49.128 -20.668 1.00 69.83 158 GLN A CA 1
ATOM 1289 C C . GLN A 1 158 ? -16.041 47.596 -20.588 1.00 70.67 158 GLN A C 1
ATOM 1290 O O . GLN A 1 158 ? -15.776 46.929 -21.591 1.00 70.73 158 GLN A O 1
ATOM 1296 N N . ASN A 1 159 ? -16.265 47.052 -19.392 1.00 71.81 159 ASN A N 1
ATOM 1297 C CA . ASN A 1 159 ? -16.156 45.618 -19.148 1.00 73.07 159 ASN A CA 1
ATOM 1298 C C . ASN A 1 159 ? -17.275 45.093 -18.243 1.00 74.16 159 ASN A C 1
ATOM 1299 O O . ASN A 1 159 ? -17.018 44.302 -17.328 1.00 74.28 159 ASN A O 1
ATOM 1304 N N . GLN A 1 160 ? -18.511 45.523 -18.510 1.00 75.59 160 GLN A N 1
ATOM 1305 C CA . GLN A 1 160 ? -19.670 45.210 -17.653 1.00 77.08 160 GLN A CA 1
ATOM 1306 C C . GLN A 1 160 ? -19.977 43.713 -17.512 1.00 78.00 160 GLN A C 1
ATOM 1307 O O . GLN A 1 160 ? -20.021 43.198 -16.393 1.00 78.12 160 GLN A O 1
ATOM 1313 N N . SER A 1 161 ? -20.199 43.028 -18.638 1.00 79.20 161 SER A N 1
ATOM 1314 C CA . SER A 1 161 ? -20.421 41.574 -18.648 1.00 80.34 161 SER A CA 1
ATOM 1315 C C . SER A 1 161 ? -19.192 40.840 -18.132 1.00 81.07 161 SER A C 1
ATOM 1316 O O . SER A 1 161 ? -19.297 39.856 -17.393 1.00 81.05 161 SER A O 1
ATOM 1319 N N . ASN A 1 162 ? -18.029 41.361 -18.514 1.00 82.14 162 ASN A N 1
ATOM 1320 C CA . ASN A 1 162 ? -16.746 40.703 -18.321 1.00 83.17 162 ASN A CA 1
ATOM 1321 C C . ASN A 1 162 ? -16.252 40.628 -16.868 1.00 83.93 162 ASN A C 1
ATOM 1322 O O . ASN A 1 162 ? -15.065 40.375 -16.620 1.00 84.07 162 ASN A O 1
ATOM 1327 N N . ILE A 1 163 ? -17.171 40.829 -15.921 1.00 84.87 163 ILE A N 1
ATOM 1328 C CA . ILE A 1 163 ? -16.855 40.813 -14.481 1.00 85.73 163 ILE A CA 1
ATOM 1329 C C . ILE A 1 163 ? -16.880 39.414 -13.845 1.00 86.33 163 ILE A C 1
ATOM 1330 O O . ILE A 1 163 ? -16.396 39.233 -12.720 1.00 86.24 163 ILE A O 1
ATOM 1335 N N . LEU A 1 164 ? -17.462 38.431 -14.556 1.00 87.10 164 LEU A N 1
ATOM 1336 C CA . LEU A 1 164 ? -17.478 37.035 -14.135 1.00 87.70 164 LEU A CA 1
ATOM 1337 C C . LEU A 1 164 ? -16.143 36.356 -14.423 1.00 87.73 164 LEU A C 1
ATOM 1338 O O . LEU A 1 164 ? -16.077 35.392 -15.191 1.00 88.08 164 LEU A O 1
ATOM 1343 N N . ASP A 1 165 ? -15.078 36.878 -13.803 1.00 88.31 165 ASP A N 1
ATOM 1344 C CA . ASP A 1 165 ? -13.687 36.470 -14.051 1.00 88.58 165 ASP A CA 1
ATOM 1345 C C . ASP A 1 165 ? -13.359 36.288 -15.536 1.00 88.66 165 ASP A C 1
ATOM 1346 O O . ASP A 1 165 ? -12.491 35.465 -15.894 1.00 88.80 165 ASP A O 1
ATOM 1351 N N . GLY A 1 166 ? -14.048 37.060 -16.388 1.00 88.72 166 GLY A N 1
ATOM 1352 C CA . GLY A 1 166 ? -13.951 36.906 -17.844 1.00 88.79 166 GLY A CA 1
ATOM 1353 C C . GLY A 1 166 ? -12.552 37.137 -18.384 1.00 88.80 166 GLY A C 1
ATOM 1354 O O . GLY A 1 166 ? -11.896 36.211 -18.863 1.00 88.94 166 GLY A O 1
ATOM 1355 N N . THR A 1 167 ? -12.098 38.381 -18.318 1.00 88.74 167 THR A N 1
ATOM 1356 C CA . THR A 1 167 ? -10.709 38.709 -18.633 1.00 88.73 167 THR A CA 1
ATOM 1357 C C . THR A 1 167 ? -10.146 39.603 -17.526 1.00 88.54 167 THR A C 1
ATOM 1358 O O . THR A 1 167 ? -8.935 39.854 -17.468 1.00 88.70 167 THR A O 1
ATOM 1362 N N . TYR A 1 168 ? -11.037 40.050 -16.637 1.00 88.10 168 TYR A N 1
ATOM 1363 C CA . TYR A 1 168 ? -10.679 40.980 -15.567 1.00 87.53 168 TYR A CA 1
ATOM 1364 C C . TYR A 1 168 ? -10.392 40.309 -14.223 1.00 87.01 168 TYR A C 1
ATOM 1365 O O . TYR A 1 168 ? -11.069 40.563 -13.223 1.00 86.92 168 TYR A O 1
ATOM 1374 N N . GLY A 1 169 ? -9.360 39.458 -14.236 1.00 86.38 169 GLY A N 1
ATOM 1375 C CA . GLY A 1 169 ? -8.928 38.661 -13.082 1.00 85.33 169 GLY A CA 1
ATOM 1376 C C . GLY A 1 169 ? -7.496 38.950 -12.660 1.00 84.51 169 GLY A C 1
ATOM 1377 O O . GLY A 1 169 ? -6.642 39.263 -13.499 1.00 84.29 169 GLY A O 1
ATOM 1378 N N . HIS A 1 170 ? -7.246 38.821 -11.353 1.00 83.71 170 HIS A N 1
ATOM 1379 C CA . HIS A 1 170 ? -6.001 39.270 -10.701 1.00 82.93 170 HIS A CA 1
ATOM 1380 C C . HIS A 1 170 ? -5.784 40.783 -10.909 1.00 81.96 170 HIS A C 1
ATOM 1381 O O . HIS A 1 170 ? -4.638 41.273 -11.008 1.00 82.03 170 HIS A O 1
ATOM 1388 N N . ASN A 1 171 ? -6.910 41.505 -10.982 1.00 80.38 171 ASN A N 1
ATOM 1389 C CA . ASN A 1 171 ? -6.950 42.972 -11.059 1.00 78.40 171 ASN A CA 1
ATOM 1390 C C . ASN A 1 171 ? -6.180 43.563 -12.240 1.00 77.05 171 ASN A C 1
ATOM 1391 O O . ASN A 1 171 ? -5.294 44.416 -12.074 1.00 76.77 171 ASN A O 1
ATOM 1396 N N . LYS A 1 172 ? -6.531 43.084 -13.435 1.00 75.43 172 LYS A N 1
ATOM 1397 C CA . LYS A 1 172 ? -6.122 43.707 -14.689 1.00 73.93 172 LYS A CA 1
ATOM 1398 C C . LYS A 1 172 ? -6.685 45.136 -14.724 1.00 72.48 172 LYS A C 1
ATOM 1399 O O . LYS A 1 172 ? -6.316 45.956 -15.572 1.00 72.29 172 LYS A O 1
ATOM 1405 N N . PHE A 1 173 ? -7.574 45.408 -13.769 1.00 70.69 173 PHE A N 1
ATOM 1406 C CA . PHE A 1 173 ? -8.215 46.707 -13.552 1.00 68.91 173 PHE A CA 1
ATOM 1407 C C . PHE A 1 173 ? -7.225 47.870 -13.459 1.00 67.76 173 PHE A C 1
ATOM 1408 O O . PHE A 1 173 ? -7.289 48.818 -14.244 1.00 67.44 173 PHE A O 1
ATOM 1416 N N . TYR A 1 174 ? -6.305 47.780 -12.504 1.00 66.31 174 TYR A N 1
ATOM 1417 C CA . TYR A 1 174 ? -5.369 48.862 -12.237 1.00 64.90 174 TYR A CA 1
ATOM 1418 C C . TYR A 1 174 ? -4.432 49.169 -13.403 1.00 64.26 174 TYR A C 1
ATOM 1419 O O . TYR A 1 174 ? -3.983 50.309 -13.546 1.00 64.42 174 TYR A O 1
ATOM 1428 N N . SER A 1 175 ? -4.149 48.164 -14.233 1.00 63.23 175 SER A N 1
ATOM 1429 C CA . SER A 1 175 ? -3.336 48.359 -15.441 1.00 62.28 175 SER A CA 1
ATOM 1430 C C . SER A 1 175 ? -4.049 49.227 -16.464 1.00 61.50 175 SER A C 1
ATOM 1431 O O . SER A 1 175 ? -3.466 50.167 -17.001 1.00 61.38 175 SER A O 1
ATOM 1434 N N . ASP A 1 176 ? -5.311 48.893 -16.730 1.00 60.65 176 ASP A N 1
ATOM 1435 C CA . ASP A 1 176 ? -6.130 49.630 -17.688 1.00 59.73 176 ASP A CA 1
ATOM 1436 C C . ASP A 1 176 ? -6.524 50.991 -17.140 1.00 58.64 176 ASP A C 1
ATOM 1437 O O . ASP A 1 176 ? -6.538 51.974 -17.885 1.00 58.62 176 ASP A O 1
ATOM 1442 N N . ARG A 1 177 ? -6.833 51.042 -15.842 1.00 57.20 177 ARG A N 1
ATOM 1443 C CA . ARG A 1 177 ? -7.186 52.298 -15.181 1.00 55.80 177 ARG A CA 1
ATOM 1444 C C . ARG A 1 177 ? -6.032 53.294 -15.230 1.00 55.37 177 ARG A C 1
ATOM 1445 O O . ARG A 1 177 ? -6.254 54.486 -15.455 1.00 55.56 177 ARG A O 1
ATOM 1453 N N . MET A 1 178 ? -4.808 52.799 -15.036 1.00 54.40 178 MET A N 1
ATOM 1454 C CA . MET A 1 178 ? -3.615 53.640 -15.051 1.00 53.51 178 MET A CA 1
ATOM 1455 C C . MET A 1 178 ? -3.363 54.275 -16.413 1.00 52.76 178 MET A C 1
ATOM 1456 O O . MET A 1 178 ? -2.918 55.424 -16.491 1.00 52.69 178 MET A O 1
ATOM 1461 N N . LYS A 1 179 ? -3.642 53.527 -17.478 1.00 51.86 179 LYS A N 1
ATOM 1462 C CA . LYS A 1 179 ? -3.473 54.036 -18.841 1.00 51.15 179 LYS A CA 1
ATOM 1463 C C . LYS A 1 179 ? -4.313 55.292 -19.018 1.00 49.94 179 LYS A C 1
ATOM 1464 O O . LYS A 1 179 ? -3.903 56.232 -19.695 1.00 49.77 179 LYS A O 1
ATOM 1470 N N . LEU A 1 180 ? -5.484 55.292 -18.388 1.00 48.69 180 LEU A N 1
ATOM 1471 C CA . LEU A 1 180 ? -6.426 56.395 -18.478 1.00 47.64 180 LEU A CA 1
ATOM 1472 C C . LEU A 1 180 ? -6.077 57.524 -17.498 1.00 47.06 180 LEU A C 1
ATOM 1473 O O . LEU A 1 180 ? -6.143 58.709 -17.860 1.00 46.83 180 LEU A O 1
ATOM 1478 N N . ILE A 1 181 ? -5.716 57.154 -16.266 1.00 46.15 181 ILE A N 1
ATOM 1479 C CA . ILE A 1 181 ? -5.205 58.110 -15.273 1.00 45.25 181 ILE A CA 1
ATOM 1480 C C . ILE A 1 181 ? -4.011 58.886 -15.827 1.00 44.95 181 ILE A C 1
ATOM 1481 O O . ILE A 1 181 ? -3.916 60.094 -15.632 1.00 44.83 181 ILE A O 1
ATOM 1486 N N . TYR A 1 182 ? -3.118 58.197 -16.532 1.00 44.57 182 TYR A N 1
ATOM 1487 C CA . TYR A 1 182 ? -2.013 58.859 -17.218 1.00 44.45 182 TYR A CA 1
ATOM 1488 C C . TYR A 1 182 ? -2.526 59.963 -18.132 1.00 45.13 182 TYR A C 1
ATOM 1489 O O . TYR A 1 182 ? -2.027 61.078 -18.081 1.00 45.59 182 TYR A O 1
ATOM 1498 N N . ARG A 1 183 ? -3.522 59.651 -18.958 1.00 45.90 183 ARG A N 1
ATOM 1499 C CA . ARG A 1 183 ? -4.079 60.619 -19.910 1.00 46.81 183 ARG A CA 1
ATOM 1500 C C . ARG A 1 183 ? -4.698 61.839 -19.223 1.00 46.66 183 ARG A C 1
ATOM 1501 O O . ARG A 1 183 ? -4.560 62.965 -19.711 1.00 46.84 183 ARG A O 1
ATOM 1509 N N . TYR A 1 184 ? -5.383 61.602 -18.106 1.00 46.43 184 TYR A N 1
ATOM 1510 C CA . TYR A 1 184 ? -5.971 62.667 -17.317 1.00 46.43 184 TYR A CA 1
ATOM 1511 C C . TYR A 1 184 ? -4.881 63.587 -16.796 1.00 46.70 184 TYR A C 1
ATOM 1512 O O . TYR A 1 184 ? -4.956 64.805 -16.958 1.00 46.83 184 TYR A O 1
ATOM 1521 N N . LYS A 1 185 ? -3.856 62.991 -16.190 1.00 47.06 185 LYS A N 1
ATOM 1522 C CA . LYS A 1 185 ? -2.734 63.737 -15.623 1.00 47.34 185 LYS A CA 1
ATOM 1523 C C . LYS A 1 185 ? -2.034 64.533 -16.706 1.00 47.73 185 LYS A C 1
ATOM 1524 O O . LYS A 1 185 ? -1.569 65.647 -16.468 1.00 48.00 185 LYS A O 1
ATOM 1530 N N . ARG A 1 186 ? -1.975 63.957 -17.900 1.00 48.18 186 ARG A N 1
ATOM 1531 C CA . ARG A 1 186 ? -1.269 64.571 -19.000 1.00 48.86 186 ARG A CA 1
ATOM 1532 C C . ARG A 1 186 ? -2.026 65.776 -19.538 1.00 49.54 186 ARG A C 1
ATOM 1533 O O . ARG A 1 186 ? -1.417 66.777 -19.931 1.00 49.80 186 ARG A O 1
ATOM 1541 N N . GLU A 1 187 ? -3.353 65.686 -19.535 1.00 50.11 187 GLU A N 1
ATOM 1542 C CA . GLU A 1 187 ? -4.191 66.789 -19.992 1.00 50.74 187 GLU A CA 1
ATOM 1543 C C . GLU A 1 187 ? -4.323 67.886 -18.947 1.00 50.19 187 GLU A C 1
ATOM 1544 O O . GLU A 1 187 ? -4.474 69.061 -19.290 1.00 50.08 187 GLU A O 1
ATOM 1550 N N . LEU A 1 188 ? -4.256 67.495 -17.676 1.00 49.82 188 LEU A N 1
ATOM 1551 C CA . LEU A 1 188 ? -4.215 68.456 -16.586 1.00 49.29 188 LEU A CA 1
ATOM 1552 C C . LEU A 1 188 ? -2.932 69.270 -16.656 1.00 49.44 188 LEU A C 1
ATOM 1553 O O . LEU A 1 188 ? -2.961 70.473 -16.437 1.00 49.49 188 LEU A O 1
ATOM 1558 N N . LYS A 1 189 ? -1.816 68.626 -16.982 1.00 49.69 189 LYS A N 1
ATOM 1559 C CA . LYS A 1 189 ? -0.551 69.351 -17.100 1.00 50.43 189 LYS A CA 1
ATOM 1560 C C . LYS A 1 189 ? -0.565 70.325 -18.270 1.00 50.38 189 LYS A C 1
ATOM 1561 O O . LYS A 1 189 ? -0.009 71.412 -18.174 1.00 50.43 189 LYS A O 1
ATOM 1567 N N . MET A 1 190 ? -1.197 69.932 -19.371 1.00 50.57 190 MET A N 1
ATOM 1568 C CA . MET A 1 190 ? -1.386 70.834 -20.500 1.00 51.04 190 MET A CA 1
ATOM 1569 C C . MET A 1 190 ? -2.173 72.073 -20.083 1.00 50.06 190 MET A C 1
ATOM 1570 O O . MET A 1 190 ? -1.778 73.196 -20.407 1.00 50.14 190 MET A O 1
ATOM 1575 N N . LEU A 1 191 ? -3.268 71.863 -19.351 1.00 49.26 191 LEU A N 1
ATOM 1576 C CA . LEU A 1 191 ? -4.066 72.961 -18.813 1.00 48.70 191 LEU A CA 1
ATOM 1577 C C . LEU A 1 191 ? -3.252 73.870 -17.916 1.00 48.16 191 LEU A C 1
ATOM 1578 O O . LEU A 1 191 ? -3.232 75.089 -18.105 1.00 48.09 191 LEU A O 1
ATOM 1583 N N . TYR A 1 192 ? -2.591 73.256 -16.938 1.00 47.57 192 TYR A N 1
ATOM 1584 C CA . TYR A 1 192 ? -1.802 73.960 -15.939 1.00 47.09 192 TYR A CA 1
ATOM 1585 C C . TYR A 1 192 ? -0.777 74.906 -16.570 1.00 47.12 192 TYR A C 1
ATOM 1586 O O . TYR A 1 192 ? -0.704 76.083 -16.213 1.00 47.11 192 TYR A O 1
ATOM 1595 N N . GLU A 1 193 ? -0.007 74.395 -17.526 1.00 47.01 193 GLU A N 1
ATOM 1596 C CA . GLU A 1 193 ? 1.043 75.182 -18.162 1.00 47.01 193 GLU A CA 1
ATOM 1597 C C . GLU A 1 193 ? 0.485 76.436 -18.824 1.00 46.54 193 GLU A C 1
ATOM 1598 O O . GLU A 1 193 ? 1.157 77.466 -18.870 1.00 46.49 193 GLU A O 1
ATOM 1604 N N . ASN A 1 194 ? -0.750 76.344 -19.310 1.00 45.97 194 ASN A N 1
ATOM 1605 C CA . ASN A 1 194 ? -1.388 77.441 -20.026 1.00 45.35 194 ASN A CA 1
ATOM 1606 C C . ASN A 1 194 ? -2.015 78.466 -19.101 1.00 44.76 194 ASN A C 1
ATOM 1607 O O . ASN A 1 194 ? -2.188 79.617 -19.475 1.00 44.66 194 ASN A O 1
ATOM 1612 N N . MET A 1 195 ? -2.342 78.048 -17.886 1.00 44.26 195 MET A N 1
ATOM 1613 C CA . MET A 1 195 ? -3.079 78.902 -16.961 1.00 43.55 195 MET A CA 1
ATOM 1614 C C . MET A 1 195 ? -2.249 79.442 -15.796 1.00 43.68 195 MET A C 1
ATOM 1615 O O . MET A 1 195 ? -2.647 80.412 -15.157 1.00 43.60 195 MET A O 1
ATOM 1620 N N . LYS A 1 196 ? -1.098 78.825 -15.532 1.00 43.67 196 LYS A N 1
ATOM 1621 C CA . LYS A 1 196 ? -0.348 79.060 -14.289 1.00 43.57 196 LYS A CA 1
ATOM 1622 C C . LYS A 1 196 ? 0.077 80.502 -14.037 1.00 43.60 196 LYS A C 1
ATOM 1623 O O . LYS A 1 196 ? 0.252 80.893 -12.881 1.00 43.50 196 LYS A O 1
ATOM 1629 N N . GLN A 1 197 ? 0.245 81.291 -15.099 1.00 43.68 197 GLN A N 1
ATOM 1630 C CA . GLN A 1 197 ? 0.624 82.697 -14.935 1.00 43.69 197 GLN A CA 1
ATOM 1631 C C . GLN A 1 197 ? -0.513 83.537 -14.364 1.00 42.96 197 GLN A C 1
ATOM 1632 O O . GLN A 1 197 ? -0.265 84.529 -13.683 1.00 43.41 197 GLN A O 1
ATOM 1638 N N . ASN A 1 198 ? -1.754 83.145 -14.635 1.00 41.81 198 ASN A N 1
ATOM 1639 C CA . ASN A 1 198 ? -2.915 83.934 -14.218 1.00 40.57 198 ASN A CA 1
ATOM 1640 C C . ASN A 1 198 ? -3.780 83.306 -13.132 1.00 39.33 198 ASN A C 1
ATOM 1641 O O . ASN A 1 198 ? -4.605 83.987 -12.541 1.00 39.23 198 ASN A O 1
ATOM 1646 N N . ASN A 1 199 ? -3.581 82.016 -12.867 1.00 37.80 199 ASN A N 1
ATOM 1647 C CA . ASN A 1 199 ? -4.530 81.232 -12.079 1.00 36.24 199 ASN A CA 1
ATOM 1648 C C . ASN A 1 199 ? -3.925 80.470 -10.919 1.00 35.02 199 ASN A C 1
ATOM 1649 O O . ASN A 1 199 ? -2.778 80.049 -10.973 1.00 34.81 199 ASN A O 1
ATOM 1654 N N . SER A 1 200 ? -4.724 80.290 -9.875 1.00 33.63 200 SER A N 1
ATOM 1655 C CA . SER A 1 200 ? -4.338 79.468 -8.751 1.00 32.32 200 SER A CA 1
ATOM 1656 C C . SER A 1 200 ? -4.559 78.015 -9.123 1.00 31.82 200 SER A C 1
ATOM 1657 O O . SER A 1 200 ? -5.388 77.709 -9.970 1.00 31.77 200 SER A O 1
ATOM 1660 N N . VAL A 1 201 ? -3.811 77.123 -8.486 1.00 31.25 201 VAL A N 1
ATOM 1661 C CA . VAL A 1 201 ? -4.030 75.690 -8.621 1.00 30.83 201 VAL A CA 1
ATOM 1662 C C . VAL A 1 201 ? -5.520 75.329 -8.536 1.00 30.84 201 VAL A C 1
ATOM 1663 O O . VAL A 1 201 ? -6.020 74.529 -9.341 1.00 30.84 201 VAL A O 1
ATOM 1667 N N . ASP A 1 202 ? -6.228 75.925 -7.576 1.00 30.47 202 ASP A N 1
ATOM 1668 C CA . ASP A 1 202 ? -7.654 75.665 -7.425 1.00 30.23 202 ASP A CA 1
ATOM 1669 C C . ASP A 1 202 ? -8.456 76.106 -8.630 1.00 29.77 202 ASP A C 1
ATOM 1670 O O . ASP A 1 202 ? -9.333 75.378 -9.080 1.00 29.80 202 ASP A O 1
ATOM 1675 N N . ASP A 1 203 ? -8.152 77.290 -9.157 1.00 29.17 203 ASP A N 1
ATOM 1676 C CA . ASP A 1 203 ? -8.840 77.780 -10.344 1.00 28.55 203 ASP A CA 1
ATOM 1677 C C . ASP A 1 203 ? -8.640 76.814 -11.501 1.00 27.64 203 ASP A C 1
ATOM 1678 O O . ASP A 1 203 ? -9.573 76.526 -12.242 1.00 27.78 203 ASP A O 1
ATOM 1683 N N . ILE A 1 204 ? -7.422 76.298 -11.628 1.00 26.83 204 ILE A N 1
ATOM 1684 C CA . ILE A 1 204 ? -7.076 75.336 -12.670 1.00 25.90 204 ILE A CA 1
ATOM 1685 C C . ILE A 1 204 ? -7.835 74.029 -12.477 1.00 25.62 204 ILE A C 1
ATOM 1686 O O . ILE A 1 204 ? -8.355 73.447 -13.427 1.00 25.64 204 ILE A O 1
ATOM 1691 N N . ILE A 1 205 ? -7.915 73.583 -11.238 1.00 25.34 205 ILE A N 1
ATOM 1692 C CA . ILE A 1 205 ? -8.681 72.397 -10.937 1.00 25.29 205 ILE A CA 1
ATOM 1693 C C . ILE A 1 205 ? -10.149 72.614 -11.294 1.00 25.77 205 ILE A C 1
ATOM 1694 O O . ILE A 1 205 ? -10.718 71.801 -12.021 1.00 26.85 205 ILE A O 1
ATOM 1699 N N . ILE A 1 206 ? -10.748 73.715 -10.833 1.00 25.78 206 ILE A N 1
ATOM 1700 C CA . ILE A 1 206 ? -12.158 74.017 -11.139 1.00 25.42 206 ILE A CA 1
ATOM 1701 C C . ILE A 1 206 ? -12.401 73.988 -12.641 1.00 25.66 206 ILE A C 1
ATOM 1702 O O . ILE A 1 206 ? -13.415 73.489 -13.101 1.00 25.52 206 ILE A O 1
ATOM 1707 N N . ASN A 1 207 ? -11.448 74.509 -13.398 1.00 26.52 207 ASN A N 1
ATOM 1708 C CA . ASN A 1 207 ? -11.527 74.485 -14.855 1.00 27.67 207 ASN A CA 1
ATOM 1709 C C . ASN A 1 207 ? -11.533 73.049 -15.382 1.00 28.38 207 ASN A C 1
ATOM 1710 O O . ASN A 1 207 ? -12.376 72.678 -16.207 1.00 28.61 207 ASN A O 1
ATOM 1715 N N . PHE A 1 208 ? -10.603 72.251 -14.868 1.00 28.95 208 PHE A N 1
ATOM 1716 C CA . PHE A 1 208 ? -10.406 70.881 -15.304 1.00 29.66 208 PHE A CA 1
ATOM 1717 C C . PHE A 1 208 ? -11.603 69.987 -14.985 1.00 30.13 208 PHE A C 1
ATOM 1718 O O . PHE A 1 208 ? -12.058 69.231 -15.839 1.00 30.18 208 PHE A O 1
ATOM 1726 N N . LEU A 1 209 ? -12.117 70.087 -13.765 1.00 30.52 209 LEU A N 1
ATOM 1727 C CA . LEU A 1 209 ? -13.215 69.235 -13.345 1.00 31.09 209 LEU A CA 1
ATOM 1728 C C . LEU A 1 209 ? -14.544 69.561 -14.018 1.00 31.98 209 LEU A C 1
ATOM 1729 O O . LEU A 1 209 ? -15.360 68.670 -14.204 1.00 32.30 209 LEU A O 1
ATOM 1734 N N . SER A 1 210 ? -14.769 70.819 -14.383 1.00 33.13 210 SER A N 1
ATOM 1735 C CA . SER A 1 210 ? -16.022 71.193 -15.051 1.00 34.39 210 SER A CA 1
ATOM 1736 C C . SER A 1 210 ? -15.996 70.928 -16.557 1.00 35.07 210 SER A C 1
ATOM 1737 O O . SER A 1 210 ? -16.987 70.477 -17.122 1.00 35.00 210 SER A O 1
ATOM 1740 N N . ASN A 1 211 ? -14.872 71.221 -17.204 1.00 36.17 211 ASN A N 1
ATOM 1741 C CA . ASN A 1 211 ? -14.752 70.969 -18.639 1.00 37.52 211 ASN A CA 1
ATOM 1742 C C . ASN A 1 211 ? -14.556 69.500 -19.019 1.00 38.19 211 ASN A C 1
ATOM 1743 O O . ASN A 1 211 ? -15.021 69.079 -20.069 1.00 38.59 211 ASN A O 1
ATOM 1748 N N . TYR A 1 212 ? -13.888 68.721 -18.172 1.00 39.02 212 TYR A N 1
ATOM 1749 C CA . TYR A 1 212 ? -13.604 67.320 -18.499 1.00 39.55 212 TYR A CA 1
ATOM 1750 C C . TYR A 1 212 ? -14.574 66.320 -17.889 1.00 39.24 212 TYR A C 1
ATOM 1751 O O . TYR A 1 212 ? -14.905 65.331 -18.528 1.00 39.33 212 TYR A O 1
ATOM 1760 N N . PHE A 1 213 ? -15.042 66.569 -16.671 1.00 38.84 213 PHE A N 1
ATOM 1761 C CA . PHE A 1 213 ? -15.989 65.649 -16.040 1.00 38.51 213 PHE A CA 1
ATOM 1762 C C . PHE A 1 213 ? -17.368 66.250 -15.751 1.00 38.11 213 PHE A C 1
ATOM 1763 O O . PHE A 1 213 ? -18.200 65.618 -15.094 1.00 38.25 213 PHE A O 1
ATOM 1771 N N . LYS A 1 214 ? -17.606 67.460 -16.249 1.00 37.49 214 LYS A N 1
ATOM 1772 C CA . LYS A 1 214 ? -18.865 68.198 -16.018 1.00 37.22 214 LYS A CA 1
ATOM 1773 C C . LYS A 1 214 ? -19.283 68.356 -14.539 1.00 36.12 214 LYS A C 1
ATOM 1774 O O . LYS A 1 214 ? -20.470 68.320 -14.206 1.00 36.38 214 LYS A O 1
ATOM 1780 N N . TYR A 1 215 ? -18.300 68.545 -13.665 1.00 34.88 215 TYR A N 1
ATOM 1781 C CA . TYR A 1 215 ? -18.548 68.870 -12.268 1.00 33.65 215 TYR A CA 1
ATOM 1782 C C . TYR A 1 215 ? -19.083 70.285 -12.148 1.00 32.84 215 TYR A C 1
ATOM 1783 O O . TYR A 1 215 ? -18.691 71.158 -12.908 1.00 32.72 215 TYR A O 1
ATOM 1792 N N . ASP A 1 216 ? -19.977 70.505 -11.192 1.00 32.16 216 ASP A N 1
ATOM 1793 C CA . ASP A 1 216 ? -20.626 71.802 -11.018 1.00 31.75 216 ASP A CA 1
ATOM 1794 C C . ASP A 1 216 ? -19.697 72.796 -10.319 1.00 30.97 216 ASP A C 1
ATOM 1795 O O . ASP A 1 216 ? -19.163 72.503 -9.248 1.00 31.06 216 ASP A O 1
ATOM 1800 N N . ILE A 1 217 ? -19.519 73.967 -10.932 1.00 29.99 217 ILE A N 1
ATOM 1801 C CA . ILE A 1 217 ? -18.607 74.995 -10.425 1.00 29.19 217 ILE A CA 1
ATOM 1802 C C . ILE A 1 217 ? -19.032 75.457 -9.034 1.00 28.89 217 ILE A C 1
ATOM 1803 O O . ILE A 1 217 ? -18.191 75.629 -8.153 1.00 28.57 217 ILE A O 1
ATOM 1808 N N . GLY A 1 218 ? -20.335 75.647 -8.851 1.00 28.42 218 GLY A N 1
ATOM 1809 C CA . GLY A 1 218 ? -20.870 76.210 -7.626 1.00 28.53 218 GLY A CA 1
ATOM 1810 C C . GLY A 1 218 ? -20.513 75.397 -6.405 1.00 28.91 218 GLY A C 1
ATOM 1811 O O . GLY A 1 218 ? -20.094 75.959 -5.385 1.00 29.06 218 GLY A O 1
ATOM 1812 N N . LYS A 1 219 ? -20.678 74.074 -6.504 1.00 28.89 219 LYS A N 1
ATOM 1813 C CA . LYS A 1 219 ? -20.296 73.167 -5.421 1.00 29.04 219 LYS A CA 1
ATOM 1814 C C . LYS A 1 219 ? -18.801 73.220 -5.141 1.00 27.80 219 LYS A C 1
ATOM 1815 O O . LYS A 1 219 ? -18.404 73.325 -3.997 1.00 27.91 219 LYS A O 1
ATOM 1821 N N . LEU A 1 220 ? -17.974 73.135 -6.175 1.00 26.55 220 LEU A N 1
ATOM 1822 C CA . LEU A 1 220 ? -16.547 73.275 -5.978 1.00 25.77 220 LEU A CA 1
ATOM 1823 C C . LEU A 1 220 ? -16.195 74.608 -5.305 1.00 25.58 220 LEU A C 1
ATOM 1824 O O . LEU A 1 220 ? -15.399 74.639 -4.378 1.00 25.56 220 LEU A O 1
ATOM 1829 N N . ASN A 1 221 ? -16.809 75.703 -5.743 1.00 25.26 221 ASN A N 1
ATOM 1830 C CA . ASN A 1 221 ? -16.617 76.988 -5.082 1.00 24.77 221 ASN A CA 1
ATOM 1831 C C . ASN A 1 221 ? -16.990 76.924 -3.606 1.00 25.44 221 ASN A C 1
ATOM 1832 O O . ASN A 1 221 ? -16.305 77.492 -2.767 1.00 25.80 221 ASN A O 1
ATOM 1837 N N . ASN A 1 222 ? -18.082 76.236 -3.291 1.00 26.06 222 ASN A N 1
ATOM 1838 C CA . ASN A 1 222 ? -18.529 76.111 -1.911 1.00 26.43 222 ASN A CA 1
ATOM 1839 C C . ASN A 1 222 ? -17.547 75.308 -1.051 1.00 26.94 222 ASN A C 1
ATOM 1840 O O . ASN A 1 222 ? -17.305 75.656 0.110 1.00 27.23 222 ASN A O 1
ATOM 1845 N N . GLN A 1 223 ? -16.974 74.247 -1.620 1.00 27.52 223 GLN A N 1
ATOM 1846 C CA . GLN A 1 223 ? -15.968 73.445 -0.914 1.00 28.41 223 GLN A CA 1
ATOM 1847 C C . GLN A 1 223 ? -14.747 74.276 -0.534 1.00 28.25 223 GLN A C 1
ATOM 1848 O O . GLN A 1 223 ? -14.307 74.230 0.614 1.00 28.44 223 GLN A O 1
ATOM 1854 N N . LYS A 1 224 ? -14.221 75.021 -1.507 1.00 27.94 224 LYS A N 1
ATOM 1855 C CA . LYS A 1 224 ? -13.170 76.010 -1.302 1.00 28.05 224 LYS A CA 1
ATOM 1856 C C . LYS A 1 224 ? -13.388 76.951 -0.114 1.00 28.14 224 LYS A C 1
ATOM 1857 O O . LYS A 1 224 ? -12.504 77.044 0.747 1.00 28.07 224 LYS A O 1
ATOM 1863 N N . GLU A 1 225 ? -14.529 77.658 -0.082 1.00 27.92 225 GLU A N 1
ATOM 1864 C CA . GLU A 1 225 ? -14.815 78.615 0.998 1.00 28.14 225 GLU A CA 1
ATOM 1865 C C . GLU A 1 225 ? -14.835 77.885 2.308 1.00 27.94 225 GLU A C 1
ATOM 1866 O O . GLU A 1 225 ? -14.193 78.314 3.266 1.00 28.00 225 GLU A O 1
ATOM 1872 N N . ASN A 1 226 ? -15.579 76.783 2.347 1.00 27.55 226 ASN A N 1
ATOM 1873 C CA . ASN A 1 226 ? -15.635 75.977 3.546 1.00 27.55 226 ASN A CA 1
ATOM 1874 C C . ASN A 1 226 ? -14.240 75.603 4.026 1.00 26.52 226 ASN A C 1
ATOM 1875 O O . ASN A 1 226 ? -13.869 75.921 5.160 1.00 26.33 226 ASN A O 1
ATOM 1880 N N . ASN A 1 227 ? -13.468 74.965 3.147 1.00 25.34 227 ASN A N 1
ATOM 1881 C CA . ASN A 1 227 ? -12.075 74.639 3.424 1.00 24.58 227 ASN A CA 1
ATOM 1882 C C . ASN A 1 227 ? -11.261 75.837 3.935 1.00 24.19 227 ASN A C 1
ATOM 1883 O O . ASN A 1 227 ? -10.552 75.728 4.930 1.00 24.14 227 ASN A O 1
ATOM 1888 N N . ASN A 1 228 ? -11.379 76.981 3.268 1.00 23.44 228 ASN A N 1
ATOM 1889 C CA . ASN A 1 228 ? -10.627 78.156 3.673 1.00 22.90 228 ASN A CA 1
ATOM 1890 C C . ASN A 1 228 ? -11.085 78.781 4.994 1.00 22.52 228 ASN A C 1
ATOM 1891 O O . ASN A 1 228 ? -10.256 79.148 5.835 1.00 22.53 228 ASN A O 1
ATOM 1896 N N . ASN A 1 229 ? -12.394 78.890 5.185 1.00 22.02 229 ASN A N 1
ATOM 1897 C CA . ASN A 1 229 ? -12.933 79.450 6.426 1.00 21.59 229 ASN A CA 1
ATOM 1898 C C . ASN A 1 229 ? -12.503 78.663 7.657 1.00 21.34 229 ASN A C 1
ATOM 1899 O O . ASN A 1 229 ? -12.283 79.236 8.729 1.00 21.61 229 ASN A O 1
ATOM 1904 N N . LYS A 1 230 ? -12.386 77.351 7.504 1.00 20.48 230 LYS A N 1
ATOM 1905 C CA . LYS A 1 230 ? -11.959 76.534 8.603 1.00 20.17 230 LYS A CA 1
ATOM 1906 C C . LYS A 1 230 ? -10.505 76.856 8.948 1.00 20.36 230 LYS A C 1
ATOM 1907 O O . LYS A 1 230 ? -10.167 77.020 10.115 1.00 20.47 230 LYS A O 1
ATOM 1913 N N . MET A 1 231 ? -9.658 76.976 7.927 1.00 20.42 231 MET A N 1
ATOM 1914 C CA . MET A 1 231 ? -8.264 77.333 8.125 1.00 20.44 231 MET A CA 1
ATOM 1915 C C . MET A 1 231 ? -8.104 78.735 8.735 1.00 20.21 231 MET A C 1
ATOM 1916 O O . MET A 1 231 ? -7.267 78.930 9.622 1.00 20.07 231 MET A O 1
ATOM 1921 N N . ILE A 1 232 ? -8.908 79.697 8.279 1.00 19.79 232 ILE A N 1
ATOM 1922 C CA . ILE A 1 232 ? -8.933 81.034 8.899 1.00 19.77 232 ILE A CA 1
ATOM 1923 C C . ILE A 1 232 ? -9.276 80.970 10.375 1.00 20.02 232 ILE A C 1
ATOM 1924 O O . ILE A 1 232 ? -8.682 81.675 11.180 1.00 20.29 232 ILE A O 1
ATOM 1929 N N . ALA A 1 233 ? -10.225 80.110 10.722 1.00 20.55 233 ALA A N 1
ATOM 1930 C CA . ALA A 1 233 ? -10.719 79.993 12.089 1.00 20.74 233 ALA A CA 1
ATOM 1931 C C . ALA A 1 233 ? -9.681 79.451 13.062 1.00 21.18 233 ALA A C 1
ATOM 1932 O O . ALA A 1 233 ? -9.736 79.761 14.253 1.00 21.90 233 ALA A O 1
ATOM 1934 N N . ILE A 1 234 ? -8.753 78.632 12.571 1.00 21.47 234 ILE A N 1
ATOM 1935 C CA . ILE A 1 234 ? -7.699 78.064 13.425 1.00 21.74 234 ILE A CA 1
ATOM 1936 C C . ILE A 1 234 ? -6.444 78.925 13.384 1.00 21.72 234 ILE A C 1
ATOM 1937 O O . ILE A 1 234 ? -5.503 78.702 14.136 1.00 21.81 234 ILE A O 1
ATOM 1942 N N . GLY A 1 235 ? -6.453 79.915 12.499 1.00 22.08 235 GLY A N 1
ATOM 1943 C CA . GLY A 1 235 ? -5.375 80.885 12.394 1.00 22.11 235 GLY A CA 1
ATOM 1944 C C . GLY A 1 235 ? -4.204 80.290 11.663 1.00 22.40 235 GLY A C 1
ATOM 1945 O O . GLY A 1 235 ? -3.065 80.491 12.051 1.00 22.39 235 GLY A O 1
ATOM 1946 N N . ALA A 1 236 ? -4.497 79.535 10.610 1.00 22.83 236 ALA A N 1
ATOM 1947 C CA . ALA A 1 236 ? -3.467 78.940 9.778 1.00 23.20 236 ALA A CA 1
ATOM 1948 C C . ALA A 1 236 ? -2.765 80.020 8.982 1.00 23.73 236 ALA A C 1
ATOM 1949 O O . ALA A 1 236 ? -3.370 81.031 8.634 1.00 23.73 236 ALA A O 1
ATOM 1951 N N . THR A 1 237 ? -1.484 79.816 8.709 1.00 24.53 237 THR A N 1
ATOM 1952 C CA . THR A 1 237 ? -0.757 80.759 7.890 1.00 25.70 237 THR A CA 1
ATOM 1953 C C . THR A 1 237 ? -0.714 80.234 6.461 1.00 26.17 237 THR A C 1
ATOM 1954 O O . THR A 1 237 ? -0.470 79.052 6.229 1.00 26.30 237 THR A O 1
ATOM 1958 N N . ASP A 1 238 ? -0.988 81.114 5.510 1.00 27.12 238 ASP A N 1
ATOM 1959 C CA . ASP A 1 238 ? -0.967 80.765 4.099 1.00 28.14 238 ASP A CA 1
ATOM 1960 C C . ASP A 1 238 ? 0.465 80.841 3.579 1.00 28.77 238 ASP A C 1
ATOM 1961 O O . ASP A 1 238 ? 1.169 81.814 3.851 1.00 29.08 238 ASP A O 1
ATOM 1966 N N . ILE A 1 239 ? 0.891 79.819 2.835 1.00 29.41 239 ILE A N 1
ATOM 1967 C CA . ILE A 1 239 ? 2.271 79.749 2.332 1.00 30.05 239 ILE A CA 1
ATOM 1968 C C . ILE A 1 239 ? 2.526 80.647 1.117 1.00 31.02 239 ILE A C 1
ATOM 1969 O O . ILE A 1 239 ? 3.642 81.118 0.924 1.00 30.81 239 ILE A O 1
ATOM 1974 N N . ASN A 1 240 ? 1.487 80.892 0.318 1.00 32.51 240 ASN A N 1
ATOM 1975 C CA . ASN A 1 240 ? 1.568 81.783 -0.850 1.00 34.07 240 ASN A CA 1
ATOM 1976 C C . ASN A 1 240 ? 2.025 83.196 -0.510 1.00 35.24 240 ASN A C 1
ATOM 1977 O O . ASN A 1 240 ? 2.492 83.940 -1.370 1.00 35.54 240 ASN A O 1
ATOM 1982 N N . THR A 1 241 ? 1.877 83.551 0.759 1.00 36.77 241 THR A N 1
ATOM 1983 C CA . THR A 1 241 ? 2.014 84.921 1.206 1.00 38.13 241 THR A CA 1
ATOM 1984 C C . THR A 1 241 ? 3.295 85.120 2.034 1.00 38.88 241 THR A C 1
ATOM 1985 O O . THR A 1 241 ? 3.522 86.175 2.630 1.00 38.89 241 THR A O 1
ATOM 1989 N N . GLU A 1 242 ? 4.124 84.079 2.048 1.00 39.98 242 GLU A N 1
ATOM 1990 C CA . GLU A 1 242 ? 5.455 84.110 2.654 1.00 41.14 242 GLU A CA 1
ATOM 1991 C C . GLU A 1 242 ? 6.436 83.557 1.627 1.00 41.23 242 GLU A C 1
ATOM 1992 O O . GLU A 1 242 ? 6.054 82.776 0.759 1.00 41.66 242 GLU A O 1
ATOM 1998 N N . ASN A 1 243 ? 7.700 83.936 1.722 1.00 41.34 243 ASN A N 1
ATOM 1999 C CA . ASN A 1 243 ? 8.693 83.338 0.850 1.00 41.60 243 ASN A CA 1
ATOM 2000 C C . ASN A 1 243 ? 9.241 82.074 1.460 1.00 41.28 243 ASN A C 1
ATOM 2001 O O . ASN A 1 243 ? 10.340 82.057 2.010 1.00 41.76 243 ASN A O 1
ATOM 2006 N N . ILE A 1 244 ? 8.454 81.016 1.383 1.00 40.62 244 ILE A N 1
ATOM 2007 C CA . ILE A 1 244 ? 8.878 79.762 1.946 1.00 40.27 244 ILE A CA 1
ATOM 2008 C C . ILE A 1 244 ? 9.414 78.896 0.825 1.00 40.16 244 ILE A C 1
ATOM 2009 O O . ILE A 1 244 ? 10.545 78.427 0.899 1.00 40.21 244 ILE A O 1
ATOM 2014 N N . LEU A 1 245 ? 8.604 78.710 -0.215 1.00 40.04 245 LEU A N 1
ATOM 2015 C CA . LEU A 1 245 ? 8.990 77.905 -1.365 1.00 40.00 245 LEU A CA 1
ATOM 2016 C C . LEU A 1 245 ? 9.631 78.747 -2.450 1.00 40.45 245 LEU A C 1
ATOM 2017 O O . LEU A 1 245 ? 9.055 79.738 -2.907 1.00 40.36 245 LEU A O 1
ATOM 2022 N N . THR A 1 246 ? 10.822 78.329 -2.872 1.00 41.10 246 THR A N 1
ATOM 2023 C CA . THR A 1 246 ? 11.593 79.064 -3.863 1.00 41.67 246 THR A CA 1
ATOM 2024 C C . THR A 1 246 ? 12.357 78.147 -4.825 1.00 41.71 246 THR A C 1
ATOM 2025 O O . THR A 1 246 ? 12.775 77.044 -4.458 1.00 41.70 246 THR A O 1
ATOM 2029 N N . ASN A 1 247 ? 12.527 78.620 -6.058 1.00 41.92 247 ASN A N 1
ATOM 2030 C CA . ASN A 1 247 ? 13.382 77.960 -7.035 1.00 42.11 247 ASN A CA 1
ATOM 2031 C C . ASN A 1 247 ? 13.012 76.498 -7.243 1.00 41.76 247 ASN A C 1
ATOM 2032 O O . ASN A 1 247 ? 11.851 76.186 -7.601 1.00 41.83 247 ASN A O 1
ATOM 2037 N N . LYS A 1 248 ? 14.001 75.618 -6.997 1.00 41.25 248 LYS A N 1
ATOM 2038 C CA . LYS A 1 248 ? 13.861 74.186 -7.244 1.00 40.60 248 LYS A CA 1
ATOM 2039 C C . LYS A 1 248 ? 12.760 73.544 -6.410 1.00 39.96 248 LYS A C 1
ATOM 2040 O O . LYS A 1 248 ? 11.885 72.860 -6.958 1.00 40.15 248 LYS A O 1
ATOM 2046 N N . LEU A 1 249 ? 12.788 73.775 -5.098 1.00 38.98 249 LEU A N 1
ATOM 2047 C CA . LEU A 1 249 ? 11.776 73.208 -4.210 1.00 38.12 249 LEU A CA 1
ATOM 2048 C C . LEU A 1 249 ? 10.376 73.631 -4.620 1.00 37.32 249 LEU A C 1
ATOM 2049 O O . LEU A 1 249 ? 9.453 72.817 -4.620 1.00 37.53 249 LEU A O 1
ATOM 2054 N N . LYS A 1 250 ? 10.229 74.898 -4.987 1.00 36.17 250 LYS A N 1
ATOM 2055 C CA . LYS A 1 250 ? 8.968 75.404 -5.491 1.00 35.32 250 LYS A CA 1
ATOM 2056 C C . LYS A 1 250 ? 8.475 74.597 -6.698 1.00 34.76 250 LYS A C 1
ATOM 2057 O O . LYS A 1 250 ? 7.287 74.324 -6.808 1.00 34.64 250 LYS A O 1
ATOM 2063 N N . SER A 1 251 ? 9.389 74.202 -7.585 1.00 34.13 251 SER A N 1
ATOM 2064 C CA . SER A 1 251 ? 9.035 73.390 -8.749 1.00 33.53 251 SER A CA 1
ATOM 2065 C C . SER A 1 251 ? 8.531 72.029 -8.350 1.00 32.55 251 SER A C 1
ATOM 2066 O O . SER A 1 251 ? 7.547 71.539 -8.905 1.00 32.44 251 SER A O 1
ATOM 2069 N N . TYR A 1 252 ? 9.231 71.398 -7.413 1.00 31.37 252 TYR A N 1
ATOM 2070 C CA . TYR A 1 252 ? 8.899 70.036 -7.054 1.00 30.41 252 TYR A CA 1
ATOM 2071 C C . TYR A 1 252 ? 7.567 70.011 -6.313 1.00 29.55 252 TYR A C 1
ATOM 2072 O O . TYR A 1 252 ? 6.810 69.039 -6.412 1.00 29.48 252 TYR A O 1
ATOM 2081 N N . TYR A 1 253 ? 7.287 71.091 -5.584 1.00 28.28 253 TYR A N 1
ATOM 2082 C CA . TYR A 1 253 ? 6.027 71.238 -4.867 1.00 27.32 253 TYR A CA 1
ATOM 2083 C C . TYR A 1 253 ? 4.841 71.185 -5.830 1.00 27.13 253 TYR A C 1
ATOM 2084 O O . TYR A 1 253 ? 3.931 70.384 -5.650 1.00 26.59 253 TYR A O 1
ATOM 2093 N N . TYR A 1 254 ? 4.875 72.016 -6.865 1.00 27.56 254 TYR A N 1
ATOM 2094 C CA . TYR A 1 254 ? 3.792 72.047 -7.845 1.00 28.28 254 TYR A CA 1
ATOM 2095 C C . TYR A 1 254 ? 3.720 70.790 -8.699 1.00 28.79 254 TYR A C 1
ATOM 2096 O O . TYR A 1 254 ? 2.638 70.420 -9.166 1.00 29.14 254 TYR A O 1
ATOM 2105 N N . GLN A 1 255 ? 4.866 70.130 -8.869 1.00 29.11 255 GLN A N 1
ATOM 2106 C CA . GLN A 1 255 ? 4.946 68.853 -9.548 1.00 29.36 255 GLN A CA 1
ATOM 2107 C C . GLN A 1 255 ? 4.159 67.792 -8.782 1.00 29.77 255 GLN A C 1
ATOM 2108 O O . GLN A 1 255 ? 3.397 67.021 -9.362 1.00 29.81 255 GLN A O 1
ATOM 2114 N N . GLU A 1 256 ? 4.337 67.760 -7.470 1.00 30.35 256 GLU A N 1
ATOM 2115 C CA . GLU A 1 256 ? 3.588 66.826 -6.650 1.00 30.86 256 GLU A CA 1
ATOM 2116 C C . GLU A 1 256 ? 2.105 67.191 -6.586 1.00 31.10 256 GLU A C 1
ATOM 2117 O O . GLU A 1 256 ? 1.249 66.324 -6.479 1.00 31.40 256 GLU A O 1
ATOM 2123 N N . LEU A 1 257 ? 1.810 68.480 -6.672 1.00 31.45 257 LEU A N 1
ATOM 2124 C CA . LEU A 1 257 ? 0.449 68.975 -6.577 1.00 31.59 257 LEU A CA 1
ATOM 2125 C C . LEU A 1 257 ? -0.343 68.663 -7.850 1.00 32.06 257 LEU A C 1
ATOM 2126 O O . LEU A 1 257 ? -1.492 68.229 -7.787 1.00 31.90 257 LEU A O 1
ATOM 2131 N N . ILE A 1 258 ? 0.290 68.862 -9.002 1.00 32.45 258 ILE A N 1
ATOM 2132 C CA . ILE A 1 258 ? -0.402 68.816 -10.279 1.00 33.17 258 ILE A CA 1
ATOM 2133 C C . ILE A 1 258 ? -0.171 67.510 -11.057 1.00 33.87 258 ILE A C 1
ATOM 2134 O O . ILE A 1 258 ? -1.129 66.803 -11.398 1.00 34.19 258 ILE A O 1
ATOM 2139 N N . GLN A 1 259 ? 1.092 67.191 -11.324 1.00 34.39 259 GLN A N 1
ATOM 2140 C CA . GLN A 1 259 ? 1.448 66.026 -12.131 1.00 35.27 259 GLN A CA 1
ATOM 2141 C C . GLN A 1 259 ? 1.177 64.687 -11.426 1.00 34.78 259 GLN A C 1
ATOM 2142 O O . GLN A 1 259 ? 0.730 63.736 -12.066 1.00 34.79 259 GLN A O 1
ATOM 2148 N N . THR A 1 260 ? 1.437 64.608 -10.121 1.00 34.31 260 THR A N 1
ATOM 2149 C CA . THR A 1 260 ? 1.254 63.337 -9.413 1.00 33.77 260 THR A CA 1
ATOM 2150 C C . THR A 1 260 ? 0.161 63.359 -8.378 1.00 33.11 260 THR A C 1
ATOM 2151 O O . THR A 1 260 ? -0.203 62.310 -7.852 1.00 33.53 260 THR A O 1
ATOM 2155 N N . ASN A 1 261 ? -0.342 64.548 -8.066 1.00 32.22 261 ASN A N 1
ATOM 2156 C CA . ASN A 1 261 ? -1.441 64.696 -7.110 1.00 31.62 261 ASN A CA 1
ATOM 2157 C C . ASN A 1 261 ? -1.149 64.021 -5.757 1.00 30.96 261 ASN A C 1
ATOM 2158 O O . ASN A 1 261 ? -2.027 63.422 -5.110 1.00 31.17 261 ASN A O 1
ATOM 2163 N N . ASN A 1 262 ? 0.101 64.132 -5.333 1.00 29.78 262 ASN A N 1
ATOM 2164 C CA . ASN A 1 262 ? 0.522 63.524 -4.097 1.00 28.96 262 ASN A CA 1
ATOM 2165 C C . ASN A 1 262 ? 0.809 64.557 -3.007 1.00 28.61 262 ASN A C 1
ATOM 2166 O O . ASN A 1 262 ? 1.867 65.199 -2.982 1.00 28.39 262 ASN A O 1
ATOM 2171 N N . LEU A 1 263 ? -0.155 64.703 -2.106 1.00 28.16 263 LEU A N 1
ATOM 2172 C CA . LEU A 1 263 ? -0.069 65.683 -1.038 1.00 27.58 263 LEU A CA 1
ATOM 2173 C C . LEU A 1 263 ? 0.966 65.308 0.009 1.00 27.26 263 LEU A C 1
ATOM 2174 O O . LEU A 1 263 ? 1.637 66.180 0.546 1.00 27.57 263 LEU A O 1
ATOM 2179 N N . ALA A 1 264 ? 1.119 64.016 0.280 1.00 26.78 264 ALA A N 1
ATOM 2180 C CA . ALA A 1 264 ? 2.176 63.555 1.170 1.00 26.40 264 ALA A CA 1
ATOM 2181 C C . ALA A 1 264 ? 3.549 63.978 0.641 1.00 26.39 264 ALA A C 1
ATOM 2182 O O . ALA A 1 264 ? 4.399 64.450 1.400 1.00 26.35 264 ALA A O 1
ATOM 2184 N N . ALA A 1 265 ? 3.757 63.835 -0.664 1.00 26.20 265 ALA A N 1
ATOM 2185 C CA . ALA A 1 265 ? 5.018 64.256 -1.268 1.00 26.06 265 ALA A CA 1
ATOM 2186 C C . ALA A 1 265 ? 5.160 65.785 -1.243 1.00 26.21 265 ALA A C 1
ATOM 2187 O O . ALA A 1 265 ? 6.247 66.320 -0.985 1.00 26.62 265 ALA A O 1
ATOM 2189 N N . ALA A 1 266 ? 4.059 66.485 -1.496 1.00 25.83 266 ALA A N 1
ATOM 2190 C CA . ALA A 1 266 ? 4.062 67.934 -1.470 1.00 25.30 266 ALA A CA 1
ATOM 2191 C C . ALA A 1 266 ? 4.450 68.403 -0.079 1.00 25.30 266 ALA A C 1
ATOM 2192 O O . ALA A 1 266 ? 5.265 69.309 0.088 1.00 25.35 266 ALA A O 1
ATOM 2194 N N . SER A 1 267 ? 3.872 67.754 0.922 1.00 25.28 267 SER A N 1
ATOM 2195 C CA . SER A 1 267 ? 4.066 68.139 2.308 1.00 25.10 267 SER A CA 1
ATOM 2196 C C . SER A 1 267 ? 5.451 67.726 2.806 1.00 24.81 267 SER A C 1
ATOM 2197 O O . SER A 1 267 ? 5.925 68.235 3.811 1.00 24.75 267 SER A O 1
ATOM 2200 N N . ASP A 1 268 ? 6.083 66.790 2.105 1.00 24.64 268 ASP A N 1
ATOM 2201 C CA . ASP A 1 268 ? 7.445 66.397 2.413 1.00 24.64 268 ASP A CA 1
ATOM 2202 C C . ASP A 1 268 ? 8.387 67.480 1.949 1.00 24.01 268 ASP A C 1
ATOM 2203 O O . ASP A 1 268 ? 9.359 67.807 2.618 1.00 24.15 268 ASP A O 1
ATOM 2208 N N . ILE A 1 269 ? 8.093 68.034 0.784 1.00 23.19 269 ILE A N 1
ATOM 2209 C CA . ILE A 1 269 ? 8.876 69.140 0.260 1.00 22.24 269 ILE A CA 1
ATOM 2210 C C . ILE A 1 269 ? 8.710 70.378 1.156 1.00 21.96 269 ILE A C 1
ATOM 2211 O O . ILE A 1 269 ? 9.693 70.948 1.637 1.00 21.62 269 ILE A O 1
ATOM 2216 N N . LEU A 1 270 ? 7.460 70.751 1.409 1.00 21.62 270 LEU A N 1
ATOM 2217 C CA . LEU A 1 270 ? 7.151 71.961 2.150 1.00 21.18 270 LEU A CA 1
ATOM 2218 C C . LEU A 1 270 ? 7.816 71.954 3.530 1.00 20.78 270 LEU A C 1
ATOM 2219 O O . LEU A 1 270 ? 8.390 72.958 3.959 1.00 20.87 270 LEU A O 1
ATOM 2224 N N . ARG A 1 271 ? 7.744 70.808 4.197 1.00 20.38 271 ARG A N 1
ATOM 2225 C CA . ARG A 1 271 ? 8.429 70.519 5.458 1.00 20.30 271 ARG A CA 1
ATOM 2226 C C . ARG A 1 271 ? 9.847 71.084 5.499 1.00 20.26 271 ARG A C 1
ATOM 2227 O O . ARG A 1 271 ? 10.262 71.757 6.450 1.00 20.33 271 ARG A O 1
ATOM 2235 N N . ILE A 1 272 ? 10.592 70.764 4.447 1.00 20.11 272 ILE A N 1
ATOM 2236 C CA . ILE A 1 272 ? 12.000 71.068 4.355 1.00 19.65 272 ILE A CA 1
ATOM 2237 C C . ILE A 1 272 ? 12.189 72.571 4.208 1.00 19.68 272 ILE A C 1
ATOM 2238 O O . ILE A 1 272 ? 13.015 73.170 4.907 1.00 20.21 272 ILE A O 1
ATOM 2243 N N . ALA A 1 273 ? 11.409 73.179 3.322 1.00 19.27 273 ALA A N 1
ATOM 2244 C CA . ALA A 1 273 ? 11.443 74.616 3.133 1.00 18.98 273 ALA A CA 1
ATOM 2245 C C . ALA A 1 273 ? 11.079 75.358 4.430 1.00 19.15 273 ALA A C 1
ATOM 2246 O O . ALA A 1 273 ? 11.720 76.353 4.762 1.00 19.04 273 ALA A O 1
ATOM 2248 N N . ILE A 1 274 ? 10.078 74.870 5.167 1.00 19.52 274 ILE A N 1
ATOM 2249 C CA . ILE A 1 274 ? 9.687 75.502 6.432 1.00 20.15 274 ILE A CA 1
ATOM 2250 C C . ILE A 1 274 ? 10.886 75.534 7.379 1.00 20.91 274 ILE A C 1
ATOM 2251 O O . ILE A 1 274 ? 11.256 76.594 7.901 1.00 21.15 274 ILE A O 1
ATOM 2256 N N . LEU A 1 275 ? 11.499 74.376 7.592 1.00 21.50 275 LEU A N 1
ATOM 2257 C CA . LEU A 1 275 ? 12.666 74.304 8.466 1.00 22.11 275 LEU A CA 1
ATOM 2258 C C . LEU A 1 275 ? 13.819 75.183 8.003 1.00 22.56 275 LEU A C 1
ATOM 2259 O O . LEU A 1 275 ? 14.501 75.769 8.840 1.00 22.86 275 LEU A O 1
ATOM 2264 N N . LYS A 1 276 ? 14.038 75.305 6.695 1.00 23.03 276 LYS A N 1
ATOM 2265 C CA . LYS A 1 276 ? 15.108 76.186 6.245 1.00 23.97 276 LYS A CA 1
ATOM 2266 C C . LYS A 1 276 ? 14.777 77.666 6.419 1.00 24.02 276 LYS A C 1
ATOM 2267 O O . LYS A 1 276 ? 15.669 78.506 6.472 1.00 24.22 276 LYS A O 1
ATOM 2273 N N . LYS A 1 277 ? 13.498 77.988 6.515 1.00 24.37 277 LYS A N 1
ATOM 2274 C CA . LYS A 1 277 ? 13.095 79.359 6.752 1.00 24.57 277 LYS A CA 1
ATOM 2275 C C . LYS A 1 277 ? 13.090 79.669 8.255 1.00 24.35 277 LYS A C 1
ATOM 2276 O O . LYS A 1 277 ? 13.776 80.570 8.682 1.00 24.62 277 LYS A O 1
ATOM 2282 N N . TYR A 1 278 ? 12.352 78.898 9.050 1.00 24.25 278 TYR A N 1
ATOM 2283 C CA . TYR A 1 278 ? 12.123 79.201 10.464 1.00 23.97 278 TYR A CA 1
ATOM 2284 C C . TYR A 1 278 ? 13.015 78.408 11.394 1.00 23.97 278 TYR A C 1
ATOM 2285 O O . TYR A 1 278 ? 13.364 78.876 12.477 1.00 23.93 278 TYR A O 1
ATOM 2294 N N . GLY A 1 279 ? 13.367 77.194 10.982 1.00 23.93 279 GLY A N 1
ATOM 2295 C CA . GLY A 1 279 ? 14.005 76.235 11.878 1.00 23.48 279 GLY A CA 1
ATOM 2296 C C . GLY A 1 279 ? 13.049 75.848 12.994 1.00 23.51 279 GLY A C 1
ATOM 2297 O O . GLY A 1 279 ? 11.889 76.260 12.997 1.00 23.41 279 GLY A O 1
ATOM 2298 N N . GLY A 1 280 ? 13.546 75.069 13.950 1.00 23.56 280 GLY A N 1
ATOM 2299 C CA . GLY A 1 280 ? 12.754 74.625 15.084 1.00 23.40 280 GLY A CA 1
ATOM 2300 C C . GLY A 1 280 ? 12.270 73.195 14.919 1.00 23.71 280 GLY A C 1
ATOM 2301 O O . GLY A 1 280 ? 12.981 72.339 14.386 1.00 23.63 280 GLY A O 1
ATOM 2302 N N . VAL A 1 281 ? 11.050 72.948 15.384 1.00 23.67 281 VAL A N 1
ATOM 2303 C CA . VAL A 1 281 ? 10.451 71.632 15.346 1.00 23.96 281 VAL A CA 1
ATOM 2304 C C . VAL A 1 281 ? 9.407 71.599 14.255 1.00 24.41 281 VAL A C 1
ATOM 2305 O O . VAL A 1 281 ? 8.618 72.535 14.119 1.00 24.72 281 VAL A O 1
ATOM 2309 N N . TYR A 1 282 ? 9.412 70.532 13.465 1.00 24.98 282 TYR A N 1
ATOM 2310 C CA . TYR A 1 282 ? 8.282 70.228 12.598 1.00 25.41 282 TYR A CA 1
ATOM 2311 C C . TYR A 1 282 ? 7.594 68.998 13.135 1.00 25.69 282 TYR A C 1
ATOM 2312 O O . TYR A 1 282 ? 8.247 68.024 13.477 1.00 25.86 282 TYR A O 1
ATOM 2321 N N . CYS A 1 283 ? 6.272 69.028 13.182 1.00 26.34 283 CYS A N 1
ATOM 2322 C CA . CYS A 1 283 ? 5.524 67.878 13.641 1.00 26.83 283 CYS A CA 1
ATOM 2323 C C . CYS A 1 283 ? 4.347 67.530 12.745 1.00 27.31 283 CYS A C 1
ATOM 2324 O O . CYS A 1 283 ? 3.699 68.394 12.167 1.00 27.19 283 CYS A O 1
ATOM 2327 N N . ASP A 1 284 ? 4.095 66.233 12.644 1.00 28.11 284 ASP A N 1
ATOM 2328 C CA . ASP A 1 284 ? 2.946 65.699 11.954 1.00 28.90 284 ASP A CA 1
ATOM 2329 C C . ASP A 1 284 ? 1.733 65.844 12.866 1.00 28.93 284 ASP A C 1
ATOM 2330 O O . ASP A 1 284 ? 1.829 65.596 14.076 1.00 28.78 284 ASP A O 1
ATOM 2335 N N . LEU A 1 285 ? 0.595 66.244 12.297 1.00 28.88 285 LEU A N 1
ATOM 2336 C CA . LEU A 1 285 ? -0.650 66.389 13.069 1.00 28.69 285 LEU A CA 1
ATOM 2337 C C . LEU A 1 285 ? -1.222 65.083 13.680 1.00 29.18 285 LEU A C 1
ATOM 2338 O O . LEU A 1 285 ? -2.185 65.118 14.452 1.00 29.39 285 LEU A O 1
ATOM 2343 N N . ASP A 1 286 ? -0.620 63.943 13.350 1.00 29.47 286 ASP A N 1
ATOM 2344 C CA . ASP A 1 286 ? -0.981 62.667 13.964 1.00 29.71 286 ASP A CA 1
ATOM 2345 C C . ASP A 1 286 ? -0.303 62.433 15.299 1.00 29.51 286 ASP A C 1
ATOM 2346 O O . ASP A 1 286 ? -0.708 61.562 16.045 1.00 29.49 286 ASP A O 1
ATOM 2351 N N . PHE A 1 287 ? 0.750 63.186 15.584 1.00 29.50 287 PHE A N 1
ATOM 2352 C CA . PHE A 1 287 ? 1.477 63.020 16.827 1.00 29.49 287 PHE A CA 1
ATOM 2353 C C . PHE A 1 287 ? 0.949 63.996 17.852 1.00 29.90 287 PHE A C 1
ATOM 2354 O O . PHE A 1 287 ? 0.256 64.953 17.512 1.00 30.11 287 PHE A O 1
ATOM 2362 N N . LEU A 1 288 ? 1.267 63.737 19.111 1.00 30.11 288 LEU A N 1
ATOM 2363 C CA . LEU A 1 288 ? 0.818 64.566 20.205 1.00 30.22 288 LEU A CA 1
ATOM 2364 C C . LEU A 1 288 ? 2.015 64.803 21.079 1.00 30.55 288 LEU A C 1
ATOM 2365 O O . LEU A 1 288 ? 3.021 64.117 20.922 1.00 30.56 288 LEU A O 1
ATOM 2370 N N . PRO A 1 289 ? 1.944 65.802 21.974 1.00 31.05 289 PRO A N 1
ATOM 2371 C CA . PRO A 1 289 ? 3.024 65.994 22.935 1.00 31.68 289 PRO A CA 1
ATOM 2372 C C . PRO A 1 289 ? 3.383 64.716 23.682 1.00 32.48 289 PRO A C 1
ATOM 2373 O O . PRO A 1 289 ? 2.527 63.857 23.875 1.00 32.24 289 PRO A O 1
ATOM 2377 N N . GLY A 1 290 ? 4.647 64.603 24.080 1.00 33.56 290 GLY A N 1
ATOM 2378 C CA . GLY A 1 290 ? 5.156 63.407 24.744 1.00 35.25 290 GLY A CA 1
ATOM 2379 C C . GLY A 1 290 ? 4.487 63.097 26.067 1.00 36.46 290 GLY A C 1
ATOM 2380 O O . GLY A 1 290 ? 4.289 63.987 26.893 1.00 36.50 290 GLY A O 1
ATOM 2381 N N . VAL A 1 291 ? 4.125 61.831 26.257 1.00 37.99 291 VAL A N 1
ATOM 2382 C CA . VAL A 1 291 ? 3.522 61.375 27.511 1.00 39.64 291 VAL A CA 1
ATOM 2383 C C . VAL A 1 291 ? 4.551 60.665 28.382 1.00 40.67 291 VAL A C 1
ATOM 2384 O O . VAL A 1 291 ? 5.408 59.925 27.887 1.00 40.70 291 VAL A O 1
ATOM 2388 N N . ASN A 1 292 ? 4.448 60.899 29.683 1.00 42.12 292 ASN A N 1
ATOM 2389 C CA . ASN A 1 292 ? 5.331 60.291 30.662 1.00 43.68 292 ASN A CA 1
ATOM 2390 C C . ASN A 1 292 ? 4.963 58.826 30.953 1.00 44.73 292 ASN A C 1
ATOM 2391 O O . ASN A 1 292 ? 4.437 58.515 32.024 1.00 44.93 292 ASN A O 1
ATOM 2396 N N . LEU A 1 293 ? 5.245 57.930 30.007 1.00 46.03 293 LEU A N 1
ATOM 2397 C CA 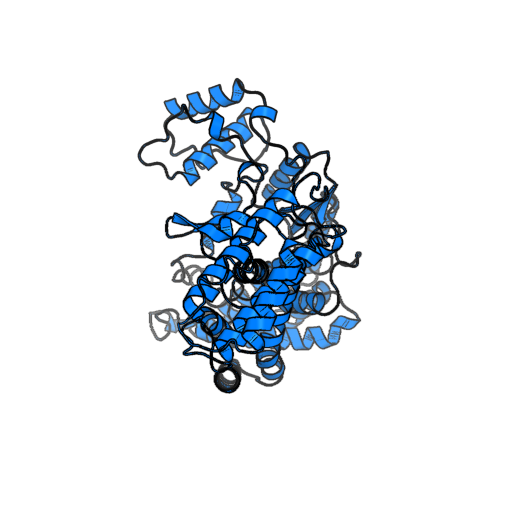. LEU A 1 293 ? 4.870 56.519 30.136 1.00 47.34 293 LEU A CA 1
ATOM 2398 C C . LEU A 1 293 ? 5.552 55.765 31.286 1.00 48.58 293 LEU A C 1
ATOM 2399 O O . LEU A 1 293 ? 5.005 54.775 31.785 1.00 48.83 293 LEU A O 1
ATOM 2404 N N . SER A 1 294 ? 6.732 56.231 31.704 1.00 49.95 294 SER A N 1
ATOM 2405 C CA . SER A 1 294 ? 7.440 55.638 32.842 1.00 51.10 294 SER A CA 1
ATOM 2406 C C . SER A 1 294 ? 6.550 55.458 34.068 1.00 51.95 294 SER A C 1
ATOM 2407 O O . SER A 1 294 ? 6.531 54.386 34.672 1.00 52.24 294 SER A O 1
ATOM 2410 N N . LEU A 1 295 ? 5.803 56.500 34.422 1.00 52.79 295 LEU A N 1
ATOM 2411 C CA . LEU A 1 295 ? 4.994 56.487 35.637 1.00 53.70 295 LEU A CA 1
ATOM 2412 C C . LEU A 1 295 ? 4.050 55.285 35.710 1.00 54.37 295 LEU A C 1
ATOM 2413 O O . LEU A 1 295 ? 3.654 54.858 36.794 1.00 54.27 295 LEU A O 1
ATOM 2418 N N . PHE A 1 296 ? 3.729 54.723 34.549 1.00 55.43 296 PHE A N 1
ATOM 2419 C CA . PHE A 1 296 ? 2.800 53.595 34.443 1.00 56.53 296 PHE A CA 1
ATOM 2420 C C . PHE A 1 296 ? 3.545 52.260 34.344 1.00 57.45 296 PHE A C 1
ATOM 2421 O O . PHE A 1 296 ? 3.047 51.299 33.741 1.00 57.61 296 PHE A O 1
ATOM 2429 N N . ASN A 1 297 ? 4.740 52.209 34.935 1.00 58.56 297 ASN A N 1
ATOM 2430 C CA . ASN A 1 297 ? 5.569 51.000 34.921 1.00 59.60 297 ASN A CA 1
ATOM 2431 C C . ASN A 1 297 ? 5.176 49.956 35.957 1.00 60.31 297 ASN A C 1
ATOM 2432 O O . ASN A 1 297 ? 5.382 48.762 35.742 1.00 60.33 297 ASN A O 1
ATOM 2437 N N . ASP A 1 298 ? 4.602 50.414 37.068 1.00 61.30 298 ASP A N 1
ATOM 2438 C CA . ASP A 1 298 ? 4.076 49.521 38.100 1.00 62.28 298 ASP A CA 1
ATOM 2439 C C . ASP A 1 298 ? 2.654 49.070 37.788 1.00 62.58 298 ASP A C 1
ATOM 2440 O O . ASP A 1 298 ? 1.887 48.741 38.698 1.00 62.82 298 ASP A O 1
ATOM 2445 N N . ILE A 1 299 ? 2.302 49.086 36.503 1.00 62.99 299 ILE A N 1
ATOM 2446 C CA . ILE A 1 299 ? 1.055 48.490 36.017 1.00 63.42 299 ILE A CA 1
ATOM 2447 C C . ILE A 1 299 ? 1.398 47.559 34.852 1.00 64.04 299 ILE A C 1
ATOM 2448 O O . ILE A 1 299 ? 1.834 48.010 33.785 1.00 64.20 299 ILE A O 1
ATOM 2453 N N . SER A 1 300 ? 1.220 46.260 35.086 1.00 64.70 300 SER A N 1
ATOM 2454 C CA . SER A 1 300 ? 1.614 45.229 34.129 1.00 65.37 300 SER A CA 1
ATOM 2455 C C . SER A 1 300 ? 0.626 45.114 32.969 1.00 65.53 300 SER A C 1
ATOM 2456 O O . SER A 1 300 ? -0.577 44.952 33.164 1.00 65.66 300 SER A O 1
ATOM 2459 N N . LYS A 1 301 ? 1.158 45.212 31.760 1.00 65.87 301 LYS A N 1
ATOM 2460 C CA . LYS A 1 301 ? 0.376 45.107 30.539 1.00 66.39 301 LYS A CA 1
ATOM 2461 C C . LYS A 1 301 ? -0.169 43.679 30.359 1.00 66.82 301 LYS A C 1
ATOM 2462 O O . LYS A 1 301 ? 0.593 42.713 30.464 1.00 66.94 301 LYS A O 1
ATOM 2468 N N . PRO A 1 302 ? -1.492 43.546 30.110 1.00 67.15 302 PRO A N 1
ATOM 2469 C CA . PRO A 1 302 ? -2.172 42.256 29.862 1.00 67.46 302 PRO A CA 1
ATOM 2470 C C . PRO A 1 302 ? -1.450 41.368 28.843 1.00 67.63 302 PRO A C 1
ATOM 2471 O O . PRO A 1 302 ? -0.956 41.874 27.823 1.00 67.85 302 PRO A O 1
ATOM 2475 N N . ASN A 1 303 ? -1.409 40.058 29.125 1.00 67.73 303 ASN A N 1
ATOM 2476 C CA . ASN A 1 303 ? -0.660 39.085 28.309 1.00 67.73 303 ASN A CA 1
ATOM 2477 C C . ASN A 1 303 ? -0.866 39.177 26.787 1.00 67.17 303 ASN A C 1
ATOM 2478 O O . ASN A 1 303 ? 0.100 39.116 26.023 1.00 67.01 303 ASN A O 1
ATOM 2483 N N . GLY A 1 304 ? -2.120 39.320 26.363 1.00 66.61 304 GLY A N 1
ATOM 2484 C CA . GLY A 1 304 ? -2.458 39.369 24.942 1.00 66.07 304 GLY A CA 1
ATOM 2485 C C . GLY A 1 304 ? -2.138 40.688 24.251 1.00 65.66 304 GLY A C 1
ATOM 2486 O O . GLY A 1 304 ? -1.848 40.703 23.049 1.00 65.71 304 GLY A O 1
ATOM 2487 N N . MET A 1 305 ? -2.180 41.783 25.020 1.00 65.14 305 MET A N 1
ATOM 2488 C CA . MET A 1 305 ? -2.002 43.168 24.531 1.00 64.48 305 MET A CA 1
ATOM 2489 C C . MET A 1 305 ? -0.863 43.389 23.547 1.00 63.91 305 MET A C 1
ATOM 2490 O O . MET A 1 305 ? 0.213 42.810 23.697 1.00 64.08 305 MET A O 1
ATOM 2495 N N . ASP A 1 306 ? -1.107 44.240 22.552 1.00 62.92 306 ASP A N 1
ATOM 2496 C CA . ASP A 1 306 ? -0.041 44.778 21.710 1.00 61.99 306 ASP A CA 1
ATOM 2497 C C . ASP A 1 306 ? 0.510 46.034 22.395 1.00 61.23 306 ASP A C 1
ATOM 2498 O O . ASP A 1 306 ? -0.251 46.961 22.701 1.00 61.16 306 ASP A O 1
ATOM 2503 N N . SER A 1 307 ? 1.825 46.051 22.640 1.00 60.15 307 SER A N 1
ATOM 2504 C CA . SER A 1 307 ? 2.503 47.151 23.362 1.00 59.02 307 SER A CA 1
ATOM 2505 C C . SER A 1 307 ? 2.036 48.540 22.929 1.00 58.09 307 SER A C 1
ATOM 2506 O O . SER A 1 307 ? 1.812 49.419 23.770 1.00 57.97 307 SER A O 1
ATOM 2509 N N . ASN A 1 308 ? 1.902 48.724 21.616 1.00 56.74 308 ASN A N 1
ATOM 2510 C CA . ASN A 1 308 ? 1.394 49.961 21.048 1.00 55.45 308 ASN A CA 1
ATOM 2511 C C . ASN A 1 308 ? -0.004 50.293 21.560 1.00 54.58 308 ASN A C 1
ATOM 2512 O O . ASN A 1 308 ? -0.226 51.393 22.074 1.00 54.89 308 ASN A O 1
ATOM 2517 N N . TYR A 1 309 ? -0.932 49.341 21.449 1.00 53.18 309 TYR A N 1
ATOM 2518 C CA . TYR A 1 309 ? -2.319 49.555 21.882 1.00 51.67 309 TYR A CA 1
ATOM 2519 C C . TYR A 1 309 ? -2.438 49.780 23.385 1.00 50.54 309 TYR A C 1
ATOM 2520 O O . TYR A 1 309 ? -3.305 50.518 23.837 1.00 50.44 309 TYR A O 1
ATOM 2529 N N . TRP A 1 310 ? -1.557 49.148 24.152 1.00 49.30 310 TRP A N 1
ATOM 2530 C CA . TRP A 1 310 ? -1.472 49.376 25.595 1.00 47.99 310 TRP A CA 1
ATOM 2531 C C . TRP A 1 310 ? -1.156 50.851 25.886 1.00 47.30 310 TRP A C 1
ATOM 2532 O O . TRP A 1 310 ? -1.845 51.502 26.682 1.00 46.84 310 TRP A O 1
ATOM 2543 N N . GLU A 1 311 ? -0.135 51.378 25.209 1.00 46.51 311 GLU A N 1
ATOM 2544 C CA . GLU A 1 311 ? 0.286 52.761 25.401 1.00 45.70 311 GLU A CA 1
ATOM 2545 C C . GLU A 1 311 ? -0.746 53.736 24.858 1.00 44.97 311 GLU A C 1
ATOM 2546 O O . GLU A 1 311 ? -0.992 54.785 25.464 1.00 45.00 311 GLU A O 1
ATOM 2552 N N . ALA A 1 312 ? -1.365 53.386 23.732 1.00 43.74 312 ALA A N 1
ATOM 2553 C CA . ALA A 1 312 ? -2.499 54.156 23.227 1.00 42.76 312 ALA A CA 1
ATOM 2554 C C . ALA A 1 312 ? -3.561 54.297 24.315 1.00 42.09 312 ALA A C 1
ATOM 2555 O O . ALA A 1 312 ? -4.053 55.395 24.575 1.00 42.07 312 ALA A O 1
ATOM 2557 N N . ALA A 1 313 ? -3.876 53.179 24.964 1.00 41.31 313 ALA A N 1
ATOM 2558 C CA . ALA A 1 313 ? -4.879 53.120 26.031 1.00 40.49 313 ALA A CA 1
ATOM 2559 C C . ALA A 1 313 ? -4.544 53.983 27.250 1.00 39.81 313 ALA A C 1
ATOM 2560 O O . ALA A 1 313 ? -5.426 54.652 27.792 1.00 39.52 313 ALA A O 1
ATOM 2562 N N . ILE A 1 314 ? -3.277 53.956 27.673 1.00 39.20 314 ILE A N 1
ATOM 2563 C CA . ILE A 1 314 ? -2.774 54.853 28.723 1.00 38.60 314 ILE A CA 1
ATOM 2564 C C . ILE A 1 314 ? -3.193 56.289 28.411 1.00 38.32 314 ILE A C 1
ATOM 2565 O O . ILE A 1 314 ? -3.775 56.968 29.256 1.00 38.31 314 ILE A O 1
ATOM 2570 N N . PHE A 1 315 ? -2.908 56.747 27.192 1.00 37.87 315 PHE A N 1
ATOM 2571 C CA . PHE A 1 315 ? -3.209 58.131 26.837 1.00 37.26 315 PHE A CA 1
ATOM 2572 C C . PHE A 1 315 ? -4.697 58.464 26.782 1.00 37.20 315 PHE A C 1
ATOM 2573 O O . PHE A 1 315 ? -5.088 59.574 27.164 1.00 37.33 315 PHE A O 1
ATOM 2581 N N . GLU A 1 316 ? -5.516 57.525 26.307 1.00 36.81 316 GLU A N 1
ATOM 2582 C CA . GLU A 1 316 ? -6.975 57.693 26.337 1.00 36.86 316 GLU A CA 1
ATOM 2583 C C . GLU A 1 316 ? -7.467 58.018 27.753 1.00 36.50 316 GLU A C 1
ATOM 2584 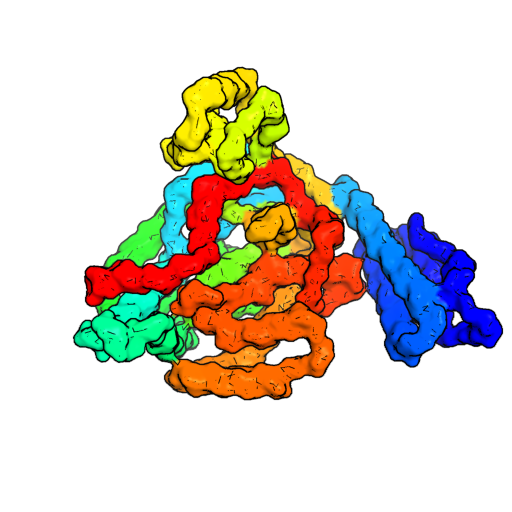O O . GLU A 1 316 ? -8.399 58.811 27.937 1.00 36.11 316 GLU A O 1
ATOM 2590 N N . ALA A 1 317 ? -6.817 57.407 28.742 1.00 36.25 317 ALA A N 1
ATOM 2591 C CA . ALA A 1 317 ? -7.121 57.640 30.145 1.00 36.32 317 ALA A CA 1
ATOM 2592 C C . ALA A 1 317 ? -6.754 59.049 30.558 1.00 36.32 317 ALA A C 1
ATOM 2593 O O . ALA A 1 317 ? -7.546 59.732 31.201 1.00 36.66 317 ALA A O 1
ATOM 2595 N N . ILE A 1 318 ? -5.552 59.484 30.193 1.00 36.22 318 ILE A N 1
ATOM 2596 C CA . ILE A 1 318 ? -5.139 60.848 30.475 1.00 36.13 318 ILE A CA 1
ATOM 2597 C C . ILE A 1 318 ? -6.080 61.803 29.776 1.00 36.27 318 ILE A C 1
ATOM 2598 O O . ILE A 1 318 ? -6.659 62.670 30.420 1.00 36.05 318 ILE A O 1
ATOM 2603 N N . ALA A 1 319 ? -6.251 61.619 28.465 1.00 36.67 319 ALA A N 1
ATOM 2604 C CA . ALA A 1 319 ? -7.072 62.522 27.655 1.00 37.16 319 ALA A CA 1
ATOM 2605 C C . ALA A 1 319 ? -8.429 62.718 28.298 1.00 37.64 319 ALA A C 1
ATOM 2606 O O . ALA A 1 319 ? -8.881 63.852 28.461 1.00 37.32 319 ALA A O 1
ATOM 2608 N N . ASN A 1 320 ? -9.047 61.606 28.697 1.00 38.64 320 ASN A N 1
ATOM 2609 C CA . ASN A 1 320 ? -10.401 61.612 29.259 1.00 39.69 320 ASN A CA 1
ATOM 2610 C C . ASN A 1 320 ? -10.521 62.113 30.700 1.00 40.19 320 ASN A C 1
ATOM 2611 O O . ASN A 1 320 ? -11.241 63.079 30.956 1.00 40.63 320 ASN A O 1
ATOM 2616 N N . GLU A 1 321 ? -9.826 61.474 31.634 1.00 40.60 321 GLU A N 1
ATOM 2617 C CA . GLU A 1 321 ? -9.894 61.899 33.031 1.00 41.45 321 GLU A CA 1
ATOM 2618 C C . GLU A 1 321 ? -9.465 63.345 33.233 1.00 41.41 321 GLU A C 1
ATOM 2619 O O . GLU A 1 321 ? -10.098 64.083 33.987 1.00 41.50 321 GLU A O 1
ATOM 2625 N N . LYS A 1 322 ? -8.398 63.741 32.542 1.00 41.54 322 LYS A N 1
ATOM 2626 C CA . LYS A 1 322 ? -7.842 65.087 32.648 1.00 41.40 322 LYS A CA 1
ATOM 2627 C C . LYS A 1 322 ? -8.520 66.063 31.692 1.00 41.78 322 LYS A C 1
ATOM 2628 O O . LYS A 1 322 ? -8.143 67.241 31.623 1.00 41.76 322 LYS A O 1
ATOM 2634 N N . LYS A 1 323 ? -9.529 65.557 30.978 1.00 41.96 323 LYS A N 1
ATOM 2635 C CA . LYS A 1 323 ? -10.372 66.345 30.074 1.00 42.32 323 LYS A CA 1
ATOM 2636 C C . LYS A 1 323 ? -9.549 67.210 29.114 1.00 42.05 323 LYS A C 1
ATOM 2637 O O . LYS A 1 323 ? -9.668 68.427 29.090 1.00 42.07 323 LYS A O 1
ATOM 2643 N N . LEU A 1 324 ? -8.718 66.547 28.321 1.00 42.01 324 LEU A N 1
ATOM 2644 C CA . LEU A 1 324 ? -7.823 67.208 27.383 1.00 42.14 324 LEU A CA 1
ATOM 2645 C C . LEU A 1 324 ? -8.380 67.300 25.959 1.00 42.45 324 LEU A C 1
ATOM 2646 O O . LEU A 1 324 ? -7.883 68.065 25.146 1.00 42.62 324 LEU A O 1
ATOM 2651 N N . MET A 1 325 ? -9.403 66.511 25.663 1.00 42.90 325 MET A N 1
ATOM 2652 C CA . MET A 1 325 ? -9.959 66.402 24.322 1.00 43.33 325 MET A CA 1
ATOM 2653 C C . MET A 1 325 ? -11.406 65.956 24.436 1.00 43.98 325 MET A C 1
ATOM 2654 O O . MET A 1 325 ? -11.735 65.103 25.260 1.00 44.27 325 MET A O 1
ATOM 2659 N N . ASN A 1 326 ? -12.274 66.521 23.610 1.00 44.58 326 ASN A N 1
ATOM 2660 C CA . ASN A 1 326 ? -13.681 66.156 23.657 1.00 45.23 326 ASN A CA 1
ATOM 2661 C C . ASN A 1 326 ? -14.055 64.922 22.851 1.00 45.53 326 ASN A C 1
ATOM 2662 O O . ASN A 1 326 ? -15.117 64.334 23.058 1.00 45.98 326 ASN A O 1
ATOM 2667 N N . ASN A 1 327 ? -13.179 64.520 21.942 1.00 45.71 327 ASN A N 1
ATOM 2668 C CA . ASN A 1 327 ? -13.520 63.482 20.995 1.00 45.78 327 ASN A CA 1
ATOM 2669 C C . ASN A 1 327 ? -12.390 62.478 20.899 1.00 45.63 327 ASN A C 1
ATOM 2670 O O . ASN A 1 327 ? -11.802 62.280 19.839 1.00 45.76 327 ASN A O 1
ATOM 2675 N N . TYR A 1 328 ? -12.074 61.857 22.028 1.00 45.55 328 TYR A N 1
ATOM 2676 C CA . TYR A 1 328 ? -11.053 60.824 22.052 1.00 45.33 328 TYR A CA 1
ATOM 2677 C C . TYR A 1 328 ? -11.564 59.630 22.847 1.00 45.44 328 TYR A C 1
ATOM 2678 O O . TYR A 1 328 ? -11.262 59.497 24.038 1.00 45.11 328 TYR A O 1
ATOM 2687 N N . PRO A 1 329 ? -12.369 58.767 22.189 1.00 45.77 329 PRO A N 1
ATOM 2688 C CA . PRO A 1 329 ? -12.996 57.589 22.812 1.00 46.21 329 PRO A CA 1
ATOM 2689 C C . PRO A 1 329 ? -11.998 56.540 23.322 1.00 46.80 329 PRO A C 1
ATOM 2690 O O . PRO A 1 329 ? -10.849 56.511 22.873 1.00 46.98 329 PRO A O 1
ATOM 2694 N N . TYR A 1 330 ? -12.438 55.694 24.255 1.00 47.47 330 TYR A N 1
ATOM 2695 C CA . TYR A 1 330 ? -11.617 54.588 24.766 1.00 48.11 330 TYR A CA 1
ATOM 2696 C C . TYR A 1 330 ? -11.557 53.423 23.774 1.00 49.04 330 TYR A C 1
ATOM 2697 O O . TYR A 1 330 ? -11.920 52.298 24.111 1.00 49.48 330 TYR A O 1
ATOM 2706 N N . LYS A 1 331 ? -11.101 53.695 22.555 1.00 50.07 331 LYS A N 1
ATOM 2707 C CA . LYS A 1 331 ? -11.050 52.686 21.498 1.00 51.20 331 LYS A CA 1
ATOM 2708 C C . LYS A 1 331 ? -10.089 51.524 21.819 1.00 52.07 331 LYS A C 1
ATOM 2709 O O . LYS A 1 331 ? -10.340 50.379 21.443 1.00 52.47 331 LYS A O 1
ATOM 2715 N N . TYR A 1 332 ? -9.003 51.809 22.526 1.00 53.01 332 TYR A N 1
ATOM 2716 C CA . TYR A 1 332 ? -8.010 50.780 22.792 1.00 54.01 332 TYR A CA 1
ATOM 2717 C C . TYR A 1 332 ? -8.029 50.321 24.243 1.00 55.06 332 TYR A C 1
ATOM 2718 O O . TYR A 1 332 ? -7.242 49.460 24.635 1.00 55.15 332 TYR A O 1
ATOM 2727 N N . MET A 1 333 ? -8.940 50.886 25.030 1.00 56.36 333 MET A N 1
ATOM 2728 C CA . MET A 1 333 ? -9.147 50.433 26.401 1.00 57.80 333 MET A CA 1
ATOM 2729 C C . MET A 1 333 ? -10.317 49.441 26.506 1.00 59.11 333 MET A C 1
ATOM 2730 O O . MET A 1 333 ? -10.623 48.947 27.600 1.00 59.24 333 MET A O 1
ATOM 2735 N N . GLU A 1 334 ? -10.972 49.159 25.376 1.00 60.62 334 GLU A N 1
ATOM 2736 C CA . GLU A 1 334 ? -11.966 48.081 25.308 1.00 62.30 334 GLU A CA 1
ATOM 2737 C C . GLU A 1 334 ? -11.312 46.751 25.650 1.00 62.79 334 GLU A C 1
ATOM 2738 O O . GLU A 1 334 ? -11.834 46.002 26.473 1.00 63.10 334 GLU A O 1
ATOM 2744 N N . GLN A 1 335 ? -10.164 46.484 25.020 1.00 63.59 335 GLN A N 1
ATOM 2745 C CA . GLN A 1 335 ? -9.385 45.256 25.218 1.00 64.23 335 GLN A CA 1
ATOM 2746 C C . GLN A 1 335 ? -8.959 45.012 26.662 1.00 64.50 335 GLN A C 1
ATOM 2747 O O . GLN A 1 335 ? -8.831 43.865 27.082 1.00 64.73 335 GLN A O 1
ATOM 2753 N N . VAL A 1 336 ? -8.716 46.087 27.405 1.00 64.83 336 VAL A N 1
ATOM 2754 C CA . VAL A 1 336 ? -8.321 45.981 28.809 1.00 65.15 336 VAL A CA 1
ATOM 2755 C C . VAL A 1 336 ? -9.516 45.643 29.700 1.00 65.41 336 VAL A C 1
ATOM 2756 O O . VAL A 1 336 ? -10.566 46.276 29.587 1.00 65.56 336 VAL A O 1
ATOM 2760 N N . PRO A 1 337 ? -9.365 44.620 30.565 1.00 65.74 337 PRO A N 1
ATOM 2761 C CA . PRO A 1 337 ? -10.344 44.269 31.610 1.00 66.04 337 PRO A CA 1
ATOM 2762 C C . PRO A 1 337 ? -10.610 45.388 32.632 1.00 66.15 337 PRO A C 1
ATOM 2763 O O . PRO A 1 337 ? -9.765 46.260 32.829 1.00 66.08 337 PRO A O 1
ATOM 2767 N N . SER A 1 338 ? -11.773 45.332 33.280 1.00 66.46 338 SER A N 1
ATOM 2768 C CA . SER A 1 338 ? -12.256 46.400 34.171 1.00 66.79 338 SER A CA 1
ATOM 2769 C C . SER A 1 338 ? -11.316 46.769 35.319 1.00 67.04 338 SER A C 1
ATOM 2770 O O . SER A 1 338 ? -11.204 47.946 35.676 1.00 67.16 338 SER A O 1
ATOM 2773 N N . GLU A 1 339 ? -10.669 45.761 35.904 1.00 67.22 339 GLU A N 1
ATOM 2774 C CA . GLU A 1 339 ? -9.845 45.948 37.103 1.00 67.51 339 GLU A CA 1
ATOM 2775 C C . GLU A 1 339 ? -8.619 46.802 36.821 1.00 66.72 339 GLU A C 1
ATOM 2776 O O . GLU A 1 339 ? -8.261 47.672 37.626 1.00 66.89 339 GLU A O 1
ATOM 2782 N N . ILE A 1 340 ? -7.990 46.537 35.675 1.00 65.88 340 ILE A N 1
ATOM 2783 C CA . ILE A 1 340 ? -6.787 47.250 35.235 1.00 64.93 340 ILE A CA 1
ATOM 2784 C C . ILE A 1 340 ? -7.126 48.685 34.826 1.00 64.29 340 ILE A C 1
ATOM 2785 O O . ILE A 1 340 ? -6.450 49.625 35.249 1.00 64.20 340 ILE A O 1
ATOM 2790 N N . LYS A 1 341 ? -8.179 48.844 34.024 1.00 63.48 341 LYS A N 1
ATOM 2791 C CA . LYS A 1 341 ? -8.666 50.165 33.628 1.00 62.75 341 LYS A CA 1
ATOM 2792 C C . LYS A 1 341 ? -8.849 51.109 34.822 1.00 62.70 341 LYS A C 1
ATOM 2793 O O . LYS A 1 341 ? -8.441 52.272 34.758 1.00 62.90 341 LYS A O 1
ATOM 2799 N N . GLU A 1 342 ? -9.454 50.613 35.902 1.00 62.35 342 GLU A N 1
ATOM 2800 C CA . GLU A 1 342 ? -9.681 51.427 37.104 1.00 62.03 342 GLU A CA 1
ATOM 2801 C C . GLU A 1 342 ? -8.401 51.785 37.863 1.00 61.45 342 GLU A C 1
ATOM 2802 O O . GLU A 1 342 ? -8.358 52.787 38.583 1.00 61.23 342 GLU A O 1
ATOM 2808 N N . ARG A 1 343 ? -7.368 50.965 37.697 1.00 60.82 343 ARG A N 1
ATOM 2809 C CA . ARG A 1 343 ? -6.058 51.276 38.248 1.00 60.33 343 ARG A CA 1
ATOM 2810 C C . ARG A 1 343 ? -5.417 52.403 37.436 1.00 59.84 343 ARG A C 1
ATOM 2811 O O . ARG A 1 343 ? -4.839 53.339 38.001 1.00 59.63 343 ARG A O 1
ATOM 2819 N N . ILE A 1 344 ? -5.538 52.310 36.112 1.00 59.24 344 ILE A N 1
ATOM 2820 C CA . ILE A 1 344 ? -5.084 53.368 35.218 1.00 58.78 344 ILE A CA 1
ATOM 2821 C C . ILE A 1 344 ? -5.773 54.687 35.579 1.00 58.61 344 ILE A C 1
ATOM 2822 O O . ILE A 1 344 ? -5.106 55.669 35.894 1.00 58.39 344 ILE A O 1
ATOM 2827 N N . LEU A 1 345 ? -7.106 54.681 35.549 1.00 58.60 345 LEU A N 1
ATOM 2828 C CA . LEU A 1 345 ? -7.922 55.864 35.811 1.00 58.88 345 LEU A CA 1
ATOM 2829 C C . LEU A 1 345 ? -7.708 56.504 37.184 1.00 59.36 345 LEU A C 1
ATOM 2830 O O . LEU A 1 345 ? -7.802 57.723 37.327 1.00 59.34 345 LEU A O 1
ATOM 2835 N N . SER A 1 346 ? -7.432 55.687 38.195 1.00 60.11 346 SER A N 1
ATOM 2836 C CA . SER A 1 346 ? -7.127 56.216 39.521 1.00 60.78 346 SER A CA 1
ATOM 2837 C C . SER A 1 346 ? -5.693 56.738 39.576 1.00 61.02 346 SER A C 1
ATOM 2838 O O . SER A 1 346 ? -5.403 57.684 40.311 1.00 61.37 346 SER 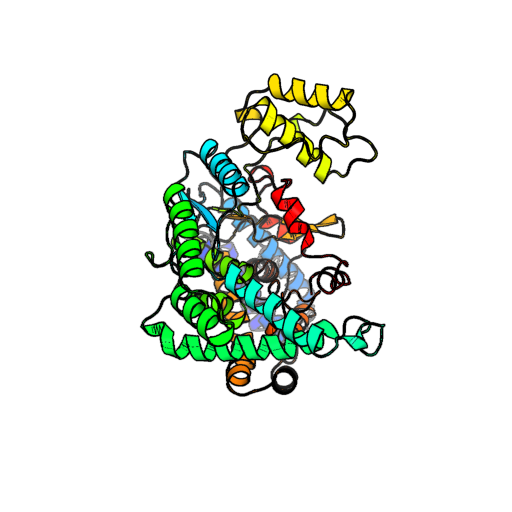A O 1
ATOM 2841 N N . PHE A 1 347 ? -4.802 56.117 38.804 1.00 61.20 347 PHE A N 1
ATOM 2842 C CA . PHE A 1 347 ? -3.417 56.566 38.721 1.00 61.21 347 PHE A CA 1
ATOM 2843 C C . PHE A 1 347 ? -3.336 57.930 38.052 1.00 60.87 347 PHE A C 1
ATOM 2844 O O . PHE A 1 347 ? -2.578 58.798 38.480 1.00 60.90 347 PHE A O 1
ATOM 2852 N N . VAL A 1 348 ? -4.123 58.099 36.995 1.00 60.58 348 VAL A N 1
ATOM 2853 C CA . VAL A 1 348 ? -4.236 59.366 36.290 1.00 60.27 348 VAL A CA 1
ATOM 2854 C C . VAL A 1 348 ? -4.747 60.472 37.215 1.00 60.24 348 VAL A C 1
ATOM 2855 O O . VAL A 1 348 ? -4.135 61.533 37.301 1.00 60.23 348 VAL A O 1
ATOM 2859 N N . ARG A 1 349 ? -5.847 60.222 37.923 1.00 60.25 349 ARG A N 1
ATOM 2860 C CA . ARG A 1 349 ? -6.466 61.282 38.728 1.00 60.36 349 ARG A CA 1
ATOM 2861 C C . ARG A 1 349 ? -5.656 61.694 39.965 1.00 60.09 349 ARG A C 1
ATOM 2862 O O . ARG A 1 349 ? -5.872 62.776 40.514 1.00 60.35 349 ARG A O 1
ATOM 2870 N N . ASN A 1 350 ? -4.712 60.851 40.376 1.00 59.74 350 ASN A N 1
ATOM 2871 C CA . ASN A 1 350 ? -3.849 61.160 41.523 1.00 59.48 350 ASN A CA 1
ATOM 2872 C C . ASN A 1 350 ? -2.486 61.761 41.155 1.00 59.12 350 ASN A C 1
ATOM 2873 O O . ASN A 1 350 ? -1.672 62.052 42.032 1.00 59.07 350 ASN A O 1
ATOM 2878 N N . HIS A 1 351 ? -2.253 61.949 39.858 1.00 58.67 351 HIS A N 1
ATOM 2879 C CA . HIS A 1 351 ? -1.049 62.612 39.367 1.00 58.11 351 HIS A CA 1
ATOM 2880 C C . HIS A 1 351 ? -1.375 63.955 38.732 1.00 57.39 351 HIS A C 1
ATOM 2881 O O . HIS A 1 351 ? -2.445 64.124 38.157 1.00 57.22 351 HIS A O 1
ATOM 2888 N N . ASP A 1 352 ? -0.454 64.908 38.856 1.00 56.75 352 ASP A N 1
ATOM 2889 C CA . ASP A 1 352 ? -0.602 66.231 38.247 1.00 56.20 352 ASP A CA 1
ATOM 2890 C C . ASP A 1 352 ? -0.558 66.133 36.720 1.00 55.40 352 ASP A C 1
ATOM 2891 O O . ASP A 1 352 ? 0.075 65.228 36.165 1.00 55.46 352 ASP A O 1
ATOM 2896 N N . ILE A 1 353 ? -1.234 67.067 36.054 1.00 54.31 353 ILE A N 1
ATOM 2897 C CA . ILE A 1 353 ? -1.329 67.092 34.592 1.00 53.35 353 ILE A CA 1
ATOM 2898 C C . ILE A 1 353 ? 0.014 67.322 33.883 1.00 52.58 353 ILE A C 1
ATOM 2899 O O . ILE A 1 353 ? 0.271 66.743 32.829 1.00 52.42 353 ILE A O 1
ATOM 2904 N N . ASN A 1 354 ? 0.859 68.164 34.477 1.00 51.62 354 ASN A N 1
ATOM 2905 C CA . ASN A 1 354 ? 2.164 68.502 33.913 1.00 50.70 354 ASN A CA 1
ATOM 2906 C C . ASN A 1 354 ? 3.209 67.459 34.272 1.00 50.20 354 ASN A C 1
ATOM 2907 O O . ASN A 1 354 ? 4.353 67.504 33.824 1.00 50.20 354 ASN A O 1
ATOM 2912 N N . ASP A 1 355 ? 2.790 66.507 35.086 1.00 49.52 355 ASP A N 1
ATOM 2913 C CA . ASP A 1 355 ? 3.610 65.380 35.430 1.00 48.92 355 ASP A CA 1
ATOM 2914 C C . ASP A 1 355 ? 3.377 64.279 34.384 1.00 47.73 355 ASP A C 1
ATOM 2915 O O . ASP A 1 355 ? 4.239 63.424 34.156 1.00 47.62 355 ASP A O 1
ATOM 2920 N N . LEU A 1 356 ? 2.218 64.332 33.729 1.00 46.19 356 LEU A N 1
ATOM 2921 C CA . LEU A 1 356 ? 1.800 63.301 32.780 1.00 44.60 356 LEU A CA 1
ATOM 2922 C C . LEU A 1 356 ? 2.185 63.612 31.342 1.00 43.62 356 LEU A C 1
ATOM 2923 O O . LEU A 1 356 ? 2.672 62.740 30.623 1.00 43.54 356 LEU A O 1
ATOM 2928 N N . ILE A 1 357 ? 1.941 64.853 30.928 1.00 42.34 357 ILE A N 1
ATOM 2929 C CA . ILE A 1 357 ? 2.266 65.311 29.582 1.00 41.09 357 ILE A CA 1
ATOM 2930 C C . ILE A 1 357 ? 3.509 66.186 29.650 1.00 40.44 357 ILE A C 1
ATOM 2931 O O . ILE A 1 357 ? 3.585 67.103 30.465 1.00 40.60 357 ILE A O 1
ATOM 2936 N N . LEU A 1 358 ? 4.475 65.896 28.787 1.00 39.42 358 LEU A N 1
ATOM 2937 C CA . LEU A 1 358 ? 5.748 66.604 28.782 1.00 38.64 358 LEU A CA 1
ATOM 2938 C C . LEU A 1 358 ? 5.746 67.797 27.801 1.00 37.71 358 LEU A C 1
ATOM 2939 O O . LEU A 1 358 ? 5.226 67.683 26.684 1.00 37.88 358 LEU A O 1
ATOM 2944 N N . PRO A 1 359 ? 6.285 68.959 28.233 1.00 36.49 359 PRO A N 1
ATOM 2945 C CA . PRO A 1 359 ? 6.486 70.083 27.321 1.00 35.42 359 PRO A CA 1
ATOM 2946 C C . PRO A 1 359 ? 7.745 69.881 26.496 1.00 34.40 359 PRO A C 1
ATOM 2947 O O . PRO A 1 359 ? 8.627 69.139 26.912 1.00 34.61 359 PRO A O 1
ATOM 2951 N N . LEU A 1 360 ? 7.839 70.535 25.342 1.00 33.14 360 LEU A N 1
ATOM 2952 C CA . LEU A 1 360 ? 9.037 70.410 24.504 1.00 31.72 360 LEU A CA 1
ATOM 2953 C C . LEU A 1 360 ? 10.277 70.971 25.192 1.00 31.37 360 LEU A C 1
ATOM 2954 O O . LEU A 1 360 ? 11.356 70.386 25.105 1.00 31.30 360 LEU A O 1
ATOM 2959 N N . GLY A 1 361 ? 10.101 72.103 25.871 1.00 30.92 361 GLY A N 1
ATOM 2960 C CA . GLY A 1 361 ? 11.186 72.804 26.541 1.00 30.53 361 GLY A CA 1
ATOM 2961 C C . GLY A 1 361 ? 12.277 73.287 25.607 1.00 30.43 361 GLY A C 1
ATOM 2962 O O . GLY A 1 361 ? 12.033 73.571 24.427 1.00 30.25 361 GLY A O 1
ATOM 2963 N N . ASP A 1 362 ? 13.486 73.381 26.153 1.00 30.38 362 ASP A N 1
ATOM 2964 C CA . ASP A 1 362 ? 14.674 73.756 25.396 1.00 30.30 362 ASP A CA 1
ATOM 2965 C C . ASP A 1 362 ? 15.293 72.485 24.884 1.00 29.68 362 ASP A C 1
ATOM 2966 O O . ASP A 1 362 ? 15.612 71.597 25.676 1.00 30.21 362 ASP A O 1
ATOM 2971 N N . ILE A 1 363 ? 15.457 72.386 23.570 1.00 28.80 363 ILE A N 1
ATOM 2972 C CA . ILE A 1 363 ? 16.039 71.190 22.963 1.00 27.85 363 ILE A CA 1
ATOM 2973 C C . ILE A 1 363 ? 17.478 71.461 22.524 1.00 27.82 363 ILE A C 1
ATOM 2974 O O . ILE A 1 363 ? 17.697 72.186 21.556 1.00 27.61 363 ILE A O 1
ATOM 2979 N N . LYS A 1 364 ? 18.451 70.881 23.229 1.00 27.71 364 LYS A N 1
ATOM 2980 C CA . LYS A 1 364 ? 19.860 70.995 22.814 1.00 28.09 364 LYS A CA 1
ATOM 2981 C C . LYS A 1 364 ? 20.082 70.348 21.443 1.00 27.53 364 LYS A C 1
ATOM 2982 O O . LYS A 1 364 ? 19.682 69.215 21.216 1.00 27.92 364 LYS A O 1
ATOM 2988 N N . ILE A 1 365 ? 20.719 71.058 20.531 1.00 27.23 365 ILE A N 1
ATOM 2989 C CA . ILE A 1 365 ? 20.950 70.503 19.208 1.00 27.38 365 ILE A CA 1
ATOM 2990 C C . ILE A 1 365 ? 22.240 71.029 18.593 1.00 27.87 365 ILE A C 1
ATOM 2991 O O . ILE A 1 365 ? 22.507 72.233 18.614 1.00 28.15 365 ILE A O 1
ATOM 2996 N N . SER A 1 366 ? 23.038 70.116 18.053 1.00 28.14 366 SER A N 1
ATOM 2997 C CA . SER A 1 366 ? 24.280 70.482 17.397 1.00 28.65 366 SER A CA 1
ATOM 2998 C C . SER A 1 366 ? 23.974 71.080 16.024 1.00 29.03 366 SER A C 1
ATOM 2999 O O . SER A 1 366 ? 23.059 70.619 15.342 1.00 29.04 366 SER A O 1
ATOM 3002 N N . GLN A 1 367 ? 24.736 72.096 15.623 1.00 29.36 367 GLN A N 1
ATOM 3003 C CA . GLN A 1 367 ? 24.572 72.700 14.298 1.00 30.33 367 GLN A CA 1
ATOM 3004 C C . GLN A 1 367 ? 24.922 71.745 13.145 1.00 30.43 367 GLN A C 1
ATOM 3005 O O . GLN A 1 367 ? 24.718 72.074 11.977 1.00 30.67 367 GLN A O 1
ATOM 3011 N N . LEU A 1 368 ? 25.448 70.571 13.483 1.00 30.50 368 LEU A N 1
ATOM 3012 C CA . LEU A 1 368 ? 25.824 69.565 12.502 1.00 30.33 368 LEU A CA 1
ATOM 3013 C C . LEU A 1 368 ? 24.688 68.583 12.219 1.00 30.66 368 LEU A C 1
ATOM 3014 O O . LEU A 1 368 ? 24.638 67.998 11.137 1.00 30.91 368 LEU A O 1
ATOM 3019 N N . GLU A 1 369 ? 23.782 68.414 13.185 1.00 30.63 369 GLU A N 1
ATOM 3020 C CA . GLU A 1 369 ? 22.753 67.368 13.139 1.00 30.79 369 GLU A CA 1
ATOM 3021 C C . GLU A 1 369 ? 21.339 67.910 12.857 1.00 30.38 369 GLU A C 1
ATOM 3022 O O . GLU A 1 369 ? 21.096 69.113 12.889 1.00 30.16 369 GLU A O 1
ATOM 3028 N N . ILE A 1 370 ? 20.425 67.001 12.534 1.00 30.23 370 ILE A N 1
ATOM 3029 C CA . ILE A 1 370 ? 18.994 67.241 12.682 1.00 29.81 370 ILE A CA 1
ATOM 3030 C C . ILE A 1 370 ? 18.557 66.127 13.603 1.00 30.23 370 ILE A C 1
ATOM 3031 O O . ILE A 1 370 ? 19.253 65.114 13.716 1.00 30.50 370 ILE A O 1
ATOM 3036 N N . LEU A 1 371 ? 17.434 66.300 14.287 1.00 30.22 371 LEU A N 1
ATOM 3037 C CA . LEU A 1 371 ? 16.915 65.207 15.088 1.00 30.43 371 LEU A CA 1
ATOM 3038 C C . LEU A 1 371 ? 15.640 64.680 14.462 1.00 30.80 371 LEU A C 1
ATOM 3039 O O . LEU A 1 371 ? 14.828 65.447 13.943 1.00 31.08 371 LEU A O 1
ATOM 3044 N N . LEU A 1 372 ? 15.484 63.367 14.492 1.00 31.09 372 LEU A N 1
ATOM 3045 C CA . LEU A 1 372 ? 14.428 62.714 13.752 1.00 31.97 372 LEU A CA 1
ATOM 3046 C C . LEU A 1 372 ? 13.725 61.686 14.586 1.00 32.73 372 LEU A C 1
ATOM 3047 O O . LEU A 1 372 ? 14.340 61.037 15.422 1.00 32.53 372 LEU A O 1
ATOM 3052 N N . SER A 1 373 ? 12.430 61.534 14.344 1.00 34.28 373 SER A N 1
ATOM 3053 C CA . SER A 1 373 ? 11.667 60.463 14.956 1.00 36.08 373 SER A CA 1
ATOM 3054 C C . SER A 1 373 ? 12.187 59.152 14.398 1.00 37.70 373 SER A C 1
ATOM 3055 O O . SER A 1 373 ? 12.574 59.073 13.227 1.00 37.46 373 SER A O 1
ATOM 3058 N N . ARG A 1 374 ? 12.233 58.138 15.252 1.00 39.94 374 ARG A N 1
ATOM 3059 C CA . ARG A 1 374 ? 12.648 56.815 14.828 1.00 42.24 374 ARG A CA 1
ATOM 3060 C C . ARG A 1 374 ? 11.671 55.794 15.353 1.00 44.10 374 ARG A C 1
ATOM 3061 O O . ARG A 1 374 ? 11.705 55.427 16.528 1.00 44.56 374 ARG A O 1
ATOM 3069 N N . LEU A 1 375 ? 10.786 55.353 14.469 1.00 46.40 375 LEU A N 1
ATOM 3070 C CA . LEU A 1 375 ? 9.701 54.462 14.845 1.00 48.77 375 LEU A CA 1
ATOM 3071 C C . LEU A 1 375 ? 9.981 53.023 14.445 1.00 50.49 375 LEU A C 1
ATOM 3072 O O . LEU A 1 375 ? 10.661 52.761 13.446 1.00 50.60 375 LEU A O 1
ATOM 3077 N N . LYS A 1 376 ? 9.429 52.091 15.218 1.00 52.77 376 LYS A N 1
ATOM 3078 C CA . LYS A 1 376 ? 9.545 50.665 14.908 1.00 55.00 376 LYS A CA 1
ATOM 3079 C C . LYS A 1 376 ? 8.809 50.320 13.609 1.00 55.97 376 LYS A C 1
ATOM 3080 O O . LYS A 1 376 ? 7.770 50.925 13.280 1.00 56.20 376 LYS A O 1
ATOM 3086 N N . ALA A 1 377 ? 9.383 49.372 12.862 1.00 57.29 377 ALA A N 1
ATOM 3087 C CA . ALA A 1 377 ? 8.808 48.935 11.590 1.00 58.26 377 ALA A CA 1
ATOM 3088 C C . ALA A 1 377 ? 8.323 47.487 11.715 1.00 58.88 377 ALA A C 1
ATOM 3089 O O . ALA A 1 377 ? 8.300 46.930 12.835 1.00 59.10 377 ALA A O 1
ATOM 3091 N N . ALA A 1 378 ? 7.933 46.899 10.572 1.00 59.48 378 ALA A N 1
ATOM 3092 C CA . ALA A 1 378 ? 7.444 45.505 10.485 1.00 59.76 378 ALA A CA 1
ATOM 3093 C C . ALA A 1 378 ? 8.221 44.496 11.359 1.00 59.87 378 ALA A C 1
ATOM 3094 O O . ALA A 1 378 ? 7.619 43.748 12.140 1.00 59.82 378 ALA A O 1
ATOM 3096 N N . THR A 1 379 ? 9.551 44.510 11.247 1.00 59.89 379 THR A N 1
ATOM 3097 C CA . THR A 1 379 ? 10.417 43.547 11.953 1.00 59.94 379 THR A CA 1
ATOM 3098 C C . THR A 1 379 ? 10.583 43.748 13.491 1.00 59.67 379 THR A C 1
ATOM 3099 O O . THR A 1 379 ? 11.027 42.834 14.198 1.00 59.65 379 THR A O 1
ATOM 3103 N N . GLY A 1 380 ? 10.205 44.923 14.000 1.00 59.40 380 GLY A N 1
ATOM 3104 C CA . GLY A 1 380 ? 10.462 45.290 15.408 1.00 58.55 380 GLY A CA 1
ATOM 3105 C C . GLY A 1 380 ? 11.705 46.170 15.568 1.00 57.99 380 GLY A C 1
ATOM 3106 O O . GLY A 1 380 ? 12.063 46.568 16.690 1.00 58.08 380 GLY A O 1
ATOM 3107 N N . LYS A 1 381 ? 12.369 46.456 14.442 1.00 56.99 381 LYS A N 1
ATOM 3108 C CA . LYS A 1 381 ? 13.504 47.385 14.385 1.00 55.89 381 LYS A CA 1
ATOM 3109 C C . LYS A 1 381 ? 13.027 48.810 14.070 1.00 54.67 381 LYS A C 1
ATOM 3110 O O . LYS A 1 381 ? 12.076 49.003 13.294 1.00 54.74 381 LYS A O 1
ATOM 3116 N N . LYS A 1 382 ? 13.699 49.797 14.669 1.00 52.70 382 LYS A N 1
ATOM 3117 C CA . LYS A 1 382 ? 13.368 51.211 14.476 1.00 50.37 382 LYS A CA 1
ATOM 3118 C C . LYS A 1 382 ? 13.864 51.740 13.129 1.00 48.78 382 LYS A C 1
ATOM 3119 O O . LYS A 1 382 ? 14.841 51.242 12.567 1.00 48.57 382 LYS A O 1
ATOM 3125 N N . THR A 1 383 ? 13.180 52.758 12.617 1.00 46.75 383 THR A N 1
ATOM 3126 C CA . THR A 1 383 ? 13.569 53.404 11.369 1.00 44.57 383 THR A CA 1
ATOM 3127 C C . THR A 1 383 ? 13.231 54.893 11.415 1.00 42.62 383 THR A C 1
ATOM 3128 O O . THR A 1 383 ? 12.224 55.275 12.004 1.00 42.30 383 THR A O 1
ATOM 3132 N N . PHE A 1 384 ? 14.078 55.722 10.802 1.00 40.39 384 PHE A N 1
ATOM 3133 C CA . PHE A 1 384 ? 13.796 57.152 10.649 1.00 38.05 384 PHE A CA 1
ATOM 3134 C C . PHE A 1 384 ? 12.414 57.382 10.059 1.00 36.82 384 PHE A C 1
ATOM 3135 O O . PHE A 1 384 ? 12.010 56.706 9.116 1.00 36.76 384 PHE A O 1
ATOM 3143 N N . SER A 1 385 ? 11.699 58.338 10.642 1.00 35.14 385 SER A N 1
ATOM 3144 C CA . SER A 1 385 ? 10.455 58.851 10.099 1.00 33.44 385 SER A CA 1
ATOM 3145 C C . SER A 1 385 ? 10.618 60.354 9.952 1.00 32.37 385 SER A C 1
ATOM 3146 O O . SER A 1 385 ? 11.283 60.986 10.775 1.00 32.62 385 SER A O 1
ATOM 3149 N N . ASN A 1 386 ? 10.023 60.932 8.912 1.00 30.69 386 ASN A N 1
ATOM 3150 C CA . ASN A 1 386 ? 10.068 62.380 8.740 1.00 29.06 386 ASN A CA 1
ATOM 3151 C C . ASN A 1 386 ? 8.837 63.086 9.326 1.00 28.12 386 ASN A C 1
ATOM 3152 O O . ASN A 1 386 ? 8.496 64.204 8.936 1.00 28.00 386 ASN A O 1
ATOM 3157 N N . ALA A 1 387 ? 8.194 62.422 10.285 1.00 26.86 387 ALA A N 1
ATOM 3158 C CA . ALA A 1 387 ? 7.008 62.945 10.959 1.00 25.60 387 ALA A CA 1
ATOM 3159 C C . ALA A 1 387 ? 7.330 63.933 12.076 1.00 24.78 387 ALA A C 1
ATOM 3160 O O . ALA A 1 387 ? 6.467 64.706 12.491 1.00 24.70 387 ALA A O 1
ATOM 3162 N N . PHE A 1 388 ? 8.565 63.886 12.569 1.00 23.98 388 PHE A N 1
ATOM 3163 C CA . PHE A 1 388 ? 9.032 64.771 13.635 1.00 23.14 388 PHE A CA 1
ATOM 3164 C C . PHE A 1 388 ? 10.498 65.096 13.378 1.00 22.96 388 PHE A C 1
ATOM 3165 O O . PHE A 1 388 ? 11.353 64.204 13.416 1.00 23.31 388 PHE A O 1
ATOM 3173 N N . ILE A 1 389 ? 10.773 66.368 13.091 1.00 22.12 389 ILE A N 1
ATOM 3174 C CA . ILE A 1 389 ? 12.100 66.831 12.714 1.00 21.42 389 ILE A CA 1
ATOM 3175 C C . ILE A 1 389 ? 12.472 68.050 13.536 1.00 21.39 389 ILE A C 1
ATOM 3176 O O . ILE A 1 389 ? 11.691 68.998 13.639 1.00 21.53 389 ILE A O 1
ATOM 3181 N N . ILE A 1 390 ? 13.665 68.040 14.119 1.00 21.09 390 ILE A N 1
ATOM 3182 C CA . ILE A 1 390 ? 14.156 69.216 14.820 1.00 20.81 390 ILE A CA 1
ATOM 3183 C C . ILE A 1 390 ? 15.445 69.660 14.171 1.00 21.11 390 ILE A C 1
ATOM 3184 O O . ILE A 1 390 ? 16.369 68.866 14.038 1.00 21.83 390 ILE A O 1
ATOM 3189 N N . SER A 1 391 ? 15.505 70.922 13.762 1.00 21.19 391 SER A N 1
ATOM 3190 C CA . SER A 1 391 ? 16.701 71.483 13.151 1.00 21.12 391 SER A CA 1
ATOM 3191 C C . SER A 1 391 ? 16.648 72.990 13.176 1.00 21.01 391 SER A C 1
ATOM 3192 O O . SER A 1 391 ? 15.589 73.558 12.951 1.00 21.19 391 SER A O 1
ATOM 3195 N N . ASN A 1 392 ? 17.785 73.632 13.439 1.00 21.08 392 ASN A N 1
ATOM 3196 C CA . ASN A 1 392 ? 17.955 75.061 13.144 1.00 21.30 392 ASN A CA 1
ATOM 3197 C C . ASN A 1 392 ? 18.231 75.266 11.658 1.00 21.79 392 ASN A C 1
ATOM 3198 O O . ASN A 1 392 ? 18.670 74.330 10.993 1.00 21.98 392 ASN A O 1
ATOM 3203 N N . ASN A 1 393 ? 17.944 76.447 11.111 1.00 22.46 393 ASN A N 1
ATOM 3204 C CA . ASN A 1 393 ? 18.050 76.580 9.650 1.00 23.66 393 ASN A CA 1
ATOM 3205 C C . ASN A 1 393 ? 19.472 76.538 9.094 1.00 24.26 393 ASN A C 1
ATOM 3206 O O . ASN A 1 393 ? 19.672 76.276 7.908 1.00 24.62 393 ASN A O 1
ATOM 3211 N N . ASP A 1 394 ? 20.449 76.780 9.963 1.00 24.80 394 ASP A N 1
ATOM 3212 C CA . ASP A 1 394 ? 21.838 76.849 9.554 1.00 25.29 394 ASP A CA 1
ATOM 3213 C C . ASP A 1 394 ? 22.544 75.520 9.781 1.00 25.50 394 ASP A C 1
ATOM 3214 O O . ASP A 1 394 ? 23.774 75.470 9.873 1.00 26.10 394 ASP A O 1
ATOM 3219 N N . SER A 1 395 ? 21.759 74.448 9.845 1.00 25.49 395 SER A N 1
ATOM 3220 C CA . SER A 1 395 ? 22.270 73.099 10.085 1.00 25.63 395 SER A CA 1
ATOM 3221 C C . SER A 1 395 ? 22.906 72.450 8.856 1.00 25.75 395 SER A C 1
ATOM 3222 O O . SER A 1 395 ? 22.396 72.551 7.738 1.00 25.97 395 SER A O 1
ATOM 3225 N N . LEU A 1 396 ? 24.018 71.765 9.091 1.00 26.18 396 LEU A N 1
ATOM 3226 C CA . LEU A 1 396 ? 24.743 71.041 8.053 1.00 26.28 396 LEU A CA 1
ATOM 3227 C C . LEU A 1 396 ? 23.938 69.871 7.479 1.00 26.19 396 LEU A C 1
ATOM 3228 O O . LEU A 1 396 ? 23.831 69.736 6.257 1.00 26.43 396 LEU A O 1
ATOM 3233 N N . THR A 1 397 ? 23.378 69.031 8.349 1.00 25.79 397 THR A N 1
ATOM 3234 C CA . THR A 1 397 ? 22.544 67.914 7.890 1.00 25.71 397 THR A CA 1
ATOM 3235 C C . THR A 1 397 ? 21.317 68.399 7.102 1.00 25.82 397 THR A C 1
ATOM 3236 O O . THR A 1 397 ? 20.879 67.729 6.170 1.00 25.80 397 THR A O 1
ATOM 3240 N N . LEU A 1 398 ? 20.777 69.560 7.475 1.00 25.93 398 LEU A N 1
ATOM 3241 C CA . LEU A 1 398 ? 19.659 70.143 6.754 1.00 25.90 398 LEU A CA 1
ATOM 3242 C C . LEU A 1 398 ? 20.068 70.529 5.338 1.00 26.69 398 LEU A C 1
ATOM 3243 O O . LEU A 1 398 ? 19.327 70.279 4.384 1.00 26.68 398 LEU A O 1
ATOM 3248 N N . ASN A 1 399 ? 21.245 71.134 5.192 1.00 27.27 399 ASN A N 1
ATOM 3249 C CA . ASN A 1 399 ? 21.751 71.435 3.856 1.00 27.81 399 ASN A CA 1
ATOM 3250 C C . ASN A 1 399 ? 21.969 70.175 3.038 1.00 27.45 399 ASN A C 1
ATOM 3251 O O . ASN A 1 399 ? 21.720 70.181 1.833 1.00 27.76 399 ASN A O 1
ATOM 3256 N N . ASN A 1 400 ? 22.399 69.101 3.699 1.00 26.71 400 ASN A N 1
ATOM 3257 C CA . ASN A 1 400 ? 22.527 67.808 3.053 1.00 26.47 400 ASN A CA 1
ATOM 3258 C C . ASN A 1 400 ? 21.186 67.218 2.654 1.00 26.46 400 ASN A C 1
ATOM 3259 O O . ASN A 1 400 ? 21.078 66.567 1.612 1.00 26.69 400 ASN A O 1
ATOM 3264 N N . LEU A 1 401 ? 20.175 67.443 3.492 1.00 26.35 401 LEU A N 1
ATOM 3265 C CA . LEU A 1 401 ? 18.800 67.052 3.195 1.00 25.81 401 LEU A CA 1
ATOM 3266 C C . LEU A 1 401 ? 18.252 67.747 1.951 1.00 25.99 401 LEU A C 1
ATOM 3267 O O . LEU A 1 401 ? 17.671 67.091 1.091 1.00 26.11 401 LEU A O 1
ATOM 3272 N N . ILE A 1 402 ? 18.451 69.062 1.852 1.00 26.09 402 ILE A N 1
ATOM 3273 C CA . ILE A 1 402 ? 17.966 69.840 0.702 1.00 26.31 402 ILE A CA 1
ATOM 3274 C C . ILE A 1 402 ? 18.709 69.410 -0.548 1.00 27.10 402 ILE A C 1
ATOM 3275 O O . ILE A 1 402 ? 18.128 69.338 -1.633 1.00 27.02 402 ILE A O 1
ATOM 3280 N N . SER A 1 403 ? 19.999 69.121 -0.369 1.00 27.97 403 SER A N 1
ATOM 3281 C CA . SER A 1 403 ? 20.858 68.609 -1.425 1.00 28.73 403 SER A CA 1
ATOM 3282 C C . SER A 1 403 ? 20.372 67.234 -1.908 1.00 28.98 403 SER A C 1
ATOM 3283 O O . SER A 1 403 ? 20.195 67.032 -3.110 1.00 28.71 403 SER A O 1
ATOM 3286 N N . GLN A 1 404 ? 20.130 66.313 -0.971 1.00 29.48 404 GLN A N 1
ATOM 3287 C CA . GLN A 1 404 ? 19.545 65.010 -1.299 1.00 30.24 404 GLN A CA 1
ATOM 3288 C C . GLN A 1 404 ? 18.279 65.147 -2.139 1.00 30.59 404 GLN A C 1
ATOM 3289 O O . GLN A 1 404 ? 18.170 64.547 -3.209 1.00 30.74 404 GLN A O 1
ATOM 3295 N N . LEU A 1 405 ? 17.329 65.939 -1.647 1.00 31.03 405 LEU A N 1
ATOM 3296 C CA . LEU A 1 405 ? 16.048 66.116 -2.320 1.00 31.61 405 LEU A CA 1
ATOM 3297 C C . LEU A 1 405 ? 16.236 66.668 -3.736 1.00 31.97 405 LEU A C 1
ATOM 3298 O O . LEU A 1 405 ? 15.639 66.151 -4.682 1.00 31.81 405 LEU A O 1
ATOM 3303 N N . GLU A 1 406 ? 17.072 67.703 -3.868 1.00 32.26 406 GLU A N 1
ATOM 3304 C CA . GLU A 1 406 ? 17.331 68.341 -5.158 1.00 32.73 406 GLU A CA 1
ATOM 3305 C C . GLU A 1 406 ? 17.996 67.374 -6.119 1.00 32.83 406 GLU A C 1
ATOM 3306 O O . GLU A 1 406 ? 17.650 67.317 -7.299 1.00 32.71 406 GLU A O 1
ATOM 3312 N N . ASN A 1 407 ? 18.949 66.611 -5.593 1.00 33.05 407 ASN A N 1
ATOM 3313 C CA . ASN A 1 407 ? 19.666 65.609 -6.370 1.00 33.19 407 ASN A CA 1
ATOM 3314 C C . ASN A 1 407 ? 18.752 64.513 -6.913 1.00 33.11 407 ASN A C 1
ATOM 3315 O O . ASN A 1 407 ? 18.800 64.192 -8.096 1.00 33.19 407 ASN A O 1
ATOM 3320 N N . ARG A 1 408 ? 17.919 63.952 -6.043 1.00 33.02 408 ARG A N 1
ATOM 3321 C CA . ARG A 1 408 ? 17.017 62.877 -6.427 1.00 32.98 408 ARG A CA 1
ATOM 3322 C C . ARG A 1 408 ? 15.940 63.323 -7.398 1.00 33.28 408 ARG A C 1
ATOM 3323 O O . ARG A 1 408 ? 15.548 62.558 -8.277 1.00 33.58 408 ARG A O 1
ATOM 3331 N N . TYR A 1 409 ? 15.470 64.556 -7.240 1.00 33.52 409 TYR A N 1
ATOM 3332 C CA . TYR A 1 409 ? 14.440 65.088 -8.117 1.00 33.82 409 TYR A CA 1
ATOM 3333 C C . TYR A 1 409 ? 14.993 65.436 -9.487 1.00 34.50 409 TYR A C 1
ATOM 3334 O O . TYR A 1 409 ? 14.340 65.174 -10.493 1.00 34.39 409 TYR A O 1
ATOM 3343 N N . GLU A 1 410 ? 16.199 66.005 -9.528 1.00 35.51 410 GLU A N 1
ATOM 3344 C CA . GLU A 1 410 ? 16.826 66.361 -10.804 1.00 36.64 410 GLU A CA 1
ATOM 3345 C C . GLU A 1 410 ? 17.094 65.129 -11.667 1.00 36.75 410 GLU A C 1
ATOM 3346 O O . GLU A 1 410 ? 16.783 65.125 -12.857 1.00 36.66 410 GLU A O 1
ATOM 3352 N N . ILE A 1 411 ? 17.638 64.085 -11.044 1.00 37.09 411 ILE A N 1
ATOM 3353 C CA . ILE A 1 411 ? 17.830 62.792 -11.693 1.00 37.56 411 ILE A CA 1
ATOM 3354 C C . ILE A 1 411 ? 16.510 62.278 -12.279 1.00 38.31 411 ILE A C 1
ATOM 3355 O O . ILE A 1 411 ? 16.451 61.948 -13.471 1.00 38.73 411 ILE A O 1
ATOM 3360 N N . LEU A 1 412 ? 15.459 62.235 -11.452 1.00 38.81 412 LEU A N 1
ATOM 3361 C CA . LEU A 1 412 ? 14.131 61.768 -11.873 1.00 39.36 412 LEU A CA 1
ATOM 3362 C C . LEU A 1 412 ? 13.546 62.590 -13.018 1.00 39.67 412 LEU A C 1
ATOM 3363 O O . LEU A 1 412 ? 13.124 62.043 -14.031 1.00 39.77 412 LEU A O 1
ATOM 3368 N N . ASN A 1 413 ? 13.519 63.903 -12.854 1.00 40.19 413 ASN A N 1
ATOM 3369 C CA . ASN A 1 413 ? 12.973 64.769 -13.883 1.00 40.90 413 ASN A CA 1
ATOM 3370 C C . ASN A 1 413 ? 13.793 64.738 -15.176 1.00 41.72 413 ASN A C 1
ATOM 3371 O O . ASN A 1 413 ? 13.243 64.889 -16.270 1.00 41.91 413 ASN A O 1
ATOM 3376 N N . SER A 1 414 ? 15.103 64.521 -15.050 1.00 42.62 414 SER A N 1
ATOM 3377 C CA . SER A 1 414 ? 15.987 64.482 -16.217 1.00 43.42 414 SER A CA 1
ATOM 3378 C C . SER A 1 414 ? 15.670 63.316 -17.148 1.00 44.18 414 SER A C 1
ATOM 3379 O O . SER A 1 414 ? 16.105 63.310 -18.296 1.00 44.45 414 SER A O 1
ATOM 3382 N N . ILE A 1 415 ? 14.917 62.329 -16.668 1.00 45.15 415 ILE A N 1
ATOM 3383 C CA . ILE A 1 415 ? 14.542 61.218 -17.539 1.00 46.24 415 ILE A CA 1
ATOM 3384 C C . ILE A 1 415 ? 13.035 61.062 -17.772 1.00 47.26 415 ILE A C 1
ATOM 3385 O O . ILE A 1 415 ? 12.635 60.547 -18.815 1.00 47.54 415 ILE A O 1
ATOM 3390 N N . ILE A 1 416 ? 12.197 61.509 -16.839 1.00 48.46 416 ILE A N 1
ATOM 3391 C CA . ILE A 1 416 ? 10.747 61.372 -17.046 1.00 49.62 416 ILE A CA 1
ATOM 3392 C C . ILE A 1 416 ? 10.032 62.578 -17.670 1.00 50.66 416 ILE A C 1
ATOM 3393 O O . ILE A 1 416 ? 9.019 62.399 -18.343 1.00 50.91 416 ILE A O 1
ATOM 3398 N N . GLN A 1 417 ? 10.541 63.791 -17.459 1.00 51.90 417 GLN A N 1
ATOM 3399 C CA . GLN A 1 417 ? 9.742 64.988 -17.778 1.00 53.24 417 GLN A CA 1
ATOM 3400 C C . GLN A 1 417 ? 9.478 65.230 -19.259 1.00 54.02 417 GLN A C 1
ATOM 3401 O O . GLN A 1 417 ? 8.339 65.496 -19.648 1.00 54.12 417 GLN A O 1
ATOM 3407 N N . GLU A 1 418 ? 10.516 65.142 -20.080 1.00 55.11 418 GLU A N 1
ATOM 3408 C CA . GLU A 1 418 ? 10.338 65.354 -21.509 1.00 56.19 418 GLU A CA 1
ATOM 3409 C C . GLU A 1 418 ? 9.604 64.177 -22.153 1.00 56.09 418 GLU A C 1
ATOM 3410 O O . GLU A 1 418 ? 8.911 64.342 -23.158 1.00 56.04 418 GLU A O 1
ATOM 3416 N N . LYS A 1 419 ? 9.741 62.999 -21.554 1.00 56.04 419 LYS A N 1
ATOM 3417 C CA . LYS A 1 419 ? 9.014 61.825 -22.015 1.00 56.32 419 LYS A CA 1
ATOM 3418 C C . LYS A 1 419 ? 7.548 61.829 -21.559 1.00 56.38 419 LYS A C 1
ATOM 3419 O O . LYS A 1 419 ? 6.750 61.004 -21.995 1.00 56.52 419 LYS A O 1
ATOM 3425 N N . PHE A 1 420 ? 7.196 62.758 -20.678 1.00 56.45 420 PHE A N 1
ATOM 3426 C CA . PHE A 1 420 ? 5.806 62.937 -20.270 1.00 56.22 420 PHE A CA 1
ATOM 3427 C C . PHE A 1 420 ? 5.181 63.946 -21.218 1.00 56.40 420 PHE A C 1
ATOM 3428 O O . PHE A 1 420 ? 3.992 63.890 -21.519 1.00 56.17 420 PHE A O 1
ATOM 3436 N N . LYS A 1 421 ? 6.021 64.861 -21.688 1.00 56.86 421 LYS A N 1
ATOM 3437 C CA . LYS A 1 421 ? 5.658 65.842 -22.696 1.00 57.56 421 LYS A CA 1
ATOM 3438 C C . LYS A 1 421 ? 5.494 65.189 -24.081 1.00 58.05 421 LYS A C 1
ATOM 3439 O O . LYS A 1 421 ? 4.623 65.590 -24.861 1.00 57.83 421 LYS A O 1
ATOM 3445 N N . ILE A 1 422 ? 6.330 64.188 -24.375 1.00 58.57 422 ILE A N 1
ATOM 3446 C CA . ILE A 1 422 ? 6.278 63.501 -25.664 1.00 59.12 422 ILE A CA 1
ATOM 3447 C C . ILE A 1 422 ? 5.241 62.381 -25.669 1.00 59.31 422 ILE A C 1
ATOM 3448 O O . ILE A 1 422 ? 4.248 62.461 -26.391 1.00 59.36 422 ILE A O 1
ATOM 3453 N N . CYS A 1 423 ? 5.465 61.349 -24.863 1.00 59.68 423 CYS A N 1
ATOM 3454 C CA . CYS A 1 423 ? 4.636 60.145 -24.909 1.00 60.31 423 CYS A CA 1
ATOM 3455 C C . CYS A 1 423 ? 3.158 60.446 -24.709 1.00 60.48 423 CYS A C 1
ATOM 3456 O O . CYS A 1 423 ? 2.763 60.994 -23.682 1.00 60.45 423 CYS A O 1
ATOM 3459 N N . GLU A 1 424 ? 2.355 60.078 -25.704 1.00 60.91 424 GLU A N 1
ATOM 3460 C CA . GLU A 1 424 ? 0.925 60.373 -25.709 1.00 61.54 424 GLU A CA 1
ATOM 3461 C C . GLU A 1 424 ? 0.092 59.280 -25.031 1.00 61.20 424 GLU A C 1
ATOM 3462 O O . GLU A 1 424 ? -1.065 59.509 -24.665 1.00 61.39 424 GLU A O 1
ATOM 3468 N N . THR A 1 425 ? 0.685 58.101 -24.860 1.00 60.99 425 THR A N 1
ATOM 3469 C CA . THR A 1 425 ? 0.036 56.995 -24.150 1.00 60.81 425 THR A CA 1
ATOM 3470 C C . THR A 1 425 ? 0.967 56.410 -23.079 1.00 60.62 425 THR A C 1
ATOM 3471 O O . THR A 1 425 ? 2.187 56.550 -23.167 1.00 60.74 425 THR A O 1
ATOM 3475 N N . TYR A 1 426 ? 0.388 55.762 -22.072 1.00 60.39 426 TYR A N 1
ATOM 3476 C CA . TYR A 1 426 ? 1.162 55.238 -20.942 1.00 60.30 426 TYR A CA 1
ATOM 3477 C C . TYR A 1 426 ? 2.107 54.101 -21.320 1.00 60.55 426 TYR A C 1
ATOM 3478 O O . TYR A 1 426 ? 3.212 54.012 -20.781 1.00 60.63 426 TYR A O 1
ATOM 3487 N N . ASP A 1 427 ? 1.657 53.231 -22.226 1.00 60.69 427 ASP A N 1
ATOM 3488 C CA . ASP A 1 427 ? 2.476 52.149 -22.760 1.00 60.76 427 ASP A CA 1
ATOM 3489 C C . ASP A 1 427 ? 3.750 52.739 -23.330 1.00 60.47 427 ASP A C 1
ATOM 3490 O O . ASP A 1 427 ? 4.854 52.316 -22.988 1.00 60.52 427 ASP A O 1
ATOM 3495 N N . SER A 1 428 ? 3.576 53.727 -24.201 1.00 60.21 428 SER A N 1
ATOM 3496 C CA . SER A 1 428 ? 4.679 54.414 -24.853 1.00 60.05 428 SER A CA 1
ATOM 3497 C C . SER A 1 428 ? 5.544 55.138 -23.821 1.00 59.87 428 SER A C 1
ATOM 3498 O O . SER A 1 428 ? 6.767 55.243 -23.987 1.00 59.75 428 SER A O 1
ATOM 3501 N N . TYR A 1 429 ? 4.898 55.618 -22.754 1.00 59.63 429 TYR A N 1
ATOM 3502 C CA . TYR A 1 429 ? 5.583 56.297 -21.655 1.00 59.23 429 TYR A CA 1
ATOM 3503 C C . TYR A 1 429 ? 6.572 55.373 -20.945 1.00 59.12 429 TYR A C 1
ATOM 3504 O O . TYR A 1 429 ? 7.751 55.699 -20.861 1.00 59.03 429 TYR A O 1
ATOM 3513 N N . ILE A 1 430 ? 6.095 54.223 -20.462 1.00 59.09 430 ILE A N 1
ATOM 3514 C CA . ILE A 1 430 ? 6.930 53.295 -19.680 1.00 59.25 430 ILE A CA 1
ATOM 3515 C C . ILE A 1 430 ? 7.948 52.517 -20.510 1.00 59.51 430 ILE A C 1
ATOM 3516 O O . ILE A 1 430 ? 8.838 51.881 -19.952 1.00 59.52 430 ILE A O 1
ATOM 3521 N N . ASN A 1 431 ? 7.803 52.552 -21.833 1.00 60.02 431 ASN A N 1
ATOM 3522 C CA . ASN A 1 431 ? 8.806 51.982 -22.732 1.00 60.54 431 ASN A CA 1
ATOM 3523 C C . ASN A 1 431 ? 9.933 52.989 -22.957 1.00 60.96 431 ASN A C 1
ATOM 3524 O O . ASN A 1 431 ? 11.117 52.676 -22.760 1.00 61.05 431 ASN A O 1
ATOM 3529 N N . SER A 1 432 ? 9.550 54.204 -23.343 1.00 61.30 432 SER A N 1
ATOM 3530 C CA . SER A 1 432 ? 10.492 55.293 -23.561 1.00 61.81 432 SER A CA 1
ATOM 3531 C C . SER A 1 432 ? 11.282 55.644 -22.295 1.00 62.22 432 SER A C 1
ATOM 3532 O O . SER A 1 432 ? 12.465 55.968 -22.366 1.00 62.16 432 SER A O 1
ATOM 3535 N N . VAL A 1 433 ? 10.618 55.575 -21.143 1.00 63.01 433 VAL A N 1
ATOM 3536 C CA . VAL A 1 433 ? 11.257 55.832 -19.850 1.00 63.84 433 VAL A CA 1
ATOM 3537 C C . VAL A 1 433 ? 12.177 54.677 -19.470 1.00 64.52 433 VAL A C 1
ATOM 3538 O O . VAL A 1 433 ? 13.285 54.895 -18.958 1.00 64.45 433 VAL A O 1
ATOM 3542 N N . SER A 1 434 ? 11.719 53.453 -19.736 1.00 65.37 434 SER A N 1
ATOM 3543 C CA . SER A 1 434 ? 12.491 52.260 -19.402 1.00 66.15 434 SER A CA 1
ATOM 3544 C C . SER A 1 434 ? 13.839 52.205 -20.129 1.00 66.84 434 SER A C 1
ATOM 3545 O O . SER A 1 434 ? 14.874 51.995 -19.493 1.00 66.81 434 SER A O 1
ATOM 3548 N N . GLU A 1 435 ? 13.829 52.419 -21.446 1.00 67.68 435 GLU A N 1
ATOM 3549 C CA . GLU A 1 435 ? 15.071 52.431 -22.209 1.00 68.73 435 GLU A CA 1
ATOM 3550 C C . GLU A 1 435 ? 16.044 53.471 -21.652 1.00 69.13 435 GLU A C 1
ATOM 3551 O O . GLU A 1 435 ? 17.249 53.218 -21.575 1.00 69.36 435 GLU A O 1
ATOM 3557 N N . LEU A 1 436 ? 15.512 54.623 -21.244 1.00 69.68 436 LEU A N 1
ATOM 3558 C CA . LEU A 1 436 ? 16.325 55.687 -20.654 1.00 70.22 436 LEU A CA 1
ATOM 3559 C C . LEU A 1 436 ? 16.968 55.306 -19.322 1.00 70.44 436 LEU A C 1
ATOM 3560 O O . LEU A 1 436 ? 18.092 55.719 -19.036 1.00 70.35 436 LEU A O 1
ATOM 3565 N N . VAL A 1 437 ? 16.262 54.515 -18.518 1.00 70.91 437 VAL A N 1
ATOM 3566 C CA . VAL A 1 437 ? 16.816 54.035 -17.253 1.00 71.58 437 VAL A CA 1
ATOM 3567 C C . VAL A 1 437 ? 18.083 53.205 -17.500 1.00 72.11 437 VAL A C 1
ATOM 3568 O O . VAL A 1 437 ? 19.127 53.458 -16.892 1.00 72.28 437 VAL A O 1
ATOM 3572 N N . LEU A 1 438 ? 18.000 52.251 -18.424 1.00 72.61 438 LEU A N 1
ATOM 3573 C CA . LEU A 1 438 ? 19.107 51.330 -18.684 1.00 72.97 438 LEU A CA 1
ATOM 3574 C C . LEU A 1 438 ? 20.274 51.963 -19.450 1.00 73.20 438 LEU A C 1
ATOM 3575 O O . LEU A 1 438 ? 21.326 51.351 -19.580 1.00 73.28 438 LEU A O 1
ATOM 3580 N N . GLU A 1 439 ? 20.094 53.187 -19.935 1.00 73.61 439 GLU A N 1
ATOM 3581 C CA . GLU A 1 439 ? 21.139 53.880 -20.693 1.00 74.15 439 GLU A CA 1
ATOM 3582 C C . GLU A 1 439 ? 21.885 54.945 -19.899 1.00 74.20 439 GLU A C 1
ATOM 3583 O O . GLU A 1 439 ? 22.939 55.416 -20.333 1.00 74.21 439 GLU A O 1
ATOM 3589 N N . THR A 1 440 ? 21.337 55.335 -18.751 1.00 74.45 440 THR A N 1
ATOM 3590 C CA . THR A 1 440 ? 21.905 56.444 -17.972 1.00 74.59 440 THR A CA 1
ATOM 3591 C C . THR A 1 440 ? 22.285 56.108 -16.526 1.00 74.61 440 THR A C 1
ATOM 3592 O O . THR A 1 440 ? 23.024 56.864 -15.889 1.00 74.64 440 THR A O 1
ATOM 3596 N N . THR A 1 441 ? 21.785 54.983 -16.014 1.00 74.70 441 THR A N 1
ATOM 3597 C CA . THR A 1 441 ? 22.187 54.482 -14.700 1.00 74.94 441 THR A CA 1
ATOM 3598 C C . THR A 1 441 ? 23.713 54.386 -14.650 1.00 75.22 441 THR A C 1
ATOM 3599 O O . THR A 1 441 ? 24.307 53.719 -15.494 1.00 75.48 441 THR A O 1
ATOM 3603 N N . PRO A 1 442 ? 24.356 55.069 -13.683 1.00 75.43 442 PRO A N 1
ATOM 3604 C CA . PRO A 1 442 ? 25.814 54.976 -13.570 1.00 75.65 442 PRO A CA 1
ATOM 3605 C C . PRO A 1 442 ? 26.285 53.545 -13.293 1.00 75.89 442 PRO A C 1
ATOM 3606 O O . PRO A 1 442 ? 25.516 52.723 -12.778 1.00 75.73 442 PRO A O 1
ATOM 3610 N N . LYS A 1 443 ? 27.541 53.269 -13.635 1.00 76.22 443 LYS A N 1
ATOM 3611 C CA . LYS A 1 443 ? 28.081 51.906 -13.642 1.00 76.64 443 LYS A CA 1
ATOM 3612 C C . LYS A 1 443 ? 28.081 51.206 -12.272 1.00 76.38 443 LYS A C 1
ATOM 3613 O O . LYS A 1 443 ? 27.474 50.139 -12.126 1.00 76.43 443 LYS A O 1
ATOM 3619 N N . ASN A 1 444 ? 28.758 51.804 -11.288 1.00 76.05 444 ASN A N 1
ATOM 3620 C CA . ASN A 1 444 ? 28.962 51.172 -9.977 1.00 75.79 444 ASN A CA 1
ATOM 3621 C C . ASN A 1 444 ? 28.121 51.792 -8.859 1.00 75.39 444 ASN A C 1
ATOM 3622 O O . ASN A 1 444 ? 28.563 52.728 -8.184 1.00 75.50 444 ASN A O 1
ATOM 3627 N N . LEU A 1 445 ? 26.914 51.279 -8.666 1.00 74.65 445 LEU A N 1
ATOM 3628 C CA . LEU A 1 445 ? 26.041 51.773 -7.608 1.00 74.05 445 LEU A CA 1
ATOM 3629 C C . LEU A 1 445 ? 25.832 50.719 -6.526 1.00 74.10 445 LEU A C 1
ATOM 3630 O O . LEU A 1 445 ? 25.649 49.543 -6.863 1.00 73.87 445 LEU A O 1
ATOM 3635 N N . SER A 1 446 ? 25.866 51.144 -5.276 1.00 73.03 446 SER A N 1
ATOM 3636 C CA . SER A 1 446 ? 25.630 50.244 -4.141 1.00 72.31 446 SER A CA 1
ATOM 3637 C C . SER A 1 446 ? 24.244 49.613 -4.226 1.00 71.76 446 SER A C 1
ATOM 3638 O O . SER A 1 446 ? 23.402 50.057 -5.007 1.00 71.71 446 SER A O 1
ATOM 3641 N N . MET A 1 447 ? 24.008 48.585 -3.418 1.00 71.08 447 MET A N 1
ATOM 3642 C CA . MET A 1 447 ? 22.691 47.962 -3.335 1.00 70.64 447 MET A CA 1
ATOM 3643 C C . MET A 1 447 ? 21.579 49.025 -3.326 1.00 69.76 447 MET A C 1
ATOM 3644 O O . MET A 1 447 ? 20.534 48.855 -3.964 1.00 69.64 447 MET A O 1
ATOM 3649 N N . ASP A 1 448 ? 21.837 50.126 -2.622 1.00 68.69 448 ASP A N 1
ATOM 3650 C CA . ASP A 1 448 ? 20.864 51.205 -2.455 1.00 67.61 448 ASP A CA 1
ATOM 3651 C C . ASP A 1 448 ? 20.755 52.141 -3.664 1.00 66.54 448 ASP A C 1
ATOM 3652 O O . ASP A 1 448 ? 19.647 52.451 -4.109 1.00 66.49 448 ASP A O 1
ATOM 3657 N N . GLY A 1 449 ? 21.898 52.584 -4.186 1.00 65.22 449 GLY A N 1
ATOM 3658 C CA . GLY A 1 449 ? 21.930 53.398 -5.397 1.00 63.58 449 GLY A CA 1
ATOM 3659 C C . GLY A 1 449 ? 21.142 52.749 -6.520 1.00 62.59 449 GLY A C 1
ATOM 3660 O O . GLY A 1 449 ? 20.415 53.425 -7.257 1.00 62.63 449 GLY A O 1
ATOM 3661 N N . SER A 1 450 ? 21.279 51.428 -6.635 1.00 61.40 450 SER A N 1
ATOM 3662 C CA . SER A 1 450 ? 20.559 50.643 -7.634 1.00 59.95 450 SER A CA 1
ATOM 3663 C C . SER A 1 450 ? 19.065 50.624 -7.331 1.00 58.74 450 SER A C 1
ATOM 3664 O O . SER A 1 450 ? 18.258 50.928 -8.205 1.00 58.61 450 SER A O 1
ATOM 3667 N N . SER A 1 451 ? 18.704 50.291 -6.091 1.00 57.32 451 SER A N 1
ATOM 3668 C CA . SER A 1 451 ? 17.307 50.328 -5.646 1.00 56.19 451 SER A CA 1
ATOM 3669 C C . SER A 1 451 ? 16.589 51.632 -5.987 1.00 55.29 451 SER A C 1
ATOM 3670 O O . SER A 1 451 ? 15.392 51.631 -6.296 1.00 54.99 451 SER A O 1
ATOM 3673 N N . PHE A 1 452 ? 17.326 52.738 -5.919 1.00 54.08 452 PHE A N 1
ATOM 3674 C CA . PHE A 1 452 ? 16.773 54.041 -6.225 1.00 52.89 452 PHE A CA 1
ATOM 3675 C C . PHE A 1 452 ? 16.372 54.160 -7.695 1.00 52.65 452 PHE A C 1
ATOM 3676 O O . PHE A 1 452 ? 15.215 54.455 -7.990 1.00 52.53 452 PHE A O 1
ATOM 3684 N N . TYR A 1 453 ? 17.320 53.933 -8.608 1.00 52.09 453 TYR A N 1
ATOM 3685 C CA . TYR A 1 453 ? 17.042 54.067 -10.042 1.00 51.52 453 TYR A CA 1
ATOM 3686 C C . TYR A 1 453 ? 15.922 53.149 -10.531 1.00 51.57 453 TYR A C 1
ATOM 3687 O O . TYR A 1 453 ? 15.187 53.489 -11.464 1.00 51.46 453 TYR A O 1
ATOM 3696 N N . GLN A 1 454 ? 15.786 51.996 -9.882 1.00 51.48 454 GLN A N 1
ATOM 3697 C CA . GLN A 1 454 ? 14.680 51.086 -10.149 1.00 51.74 454 GLN A CA 1
ATOM 3698 C C . GLN A 1 454 ? 13.287 51.658 -9.801 1.00 51.45 454 GLN A C 1
ATOM 3699 O O . GLN A 1 454 ? 12.264 51.110 -10.233 1.00 51.89 454 GLN A O 1
ATOM 3705 N N . GLN A 1 455 ? 13.247 52.756 -9.041 1.00 50.99 455 GLN A N 1
ATOM 3706 C CA . GLN A 1 455 ? 11.976 53.366 -8.615 1.00 50.52 455 GLN A CA 1
ATOM 3707 C C . GLN A 1 455 ? 11.367 54.343 -9.608 1.00 50.11 455 GLN A C 1
ATOM 3708 O O . GLN A 1 455 ? 10.150 54.532 -9.632 1.00 50.10 455 GLN A O 1
ATOM 3714 N N . ILE A 1 456 ? 12.225 54.954 -10.415 1.00 49.59 456 ILE A N 1
ATOM 3715 C CA . ILE A 1 456 ? 11.832 55.973 -11.374 1.00 49.40 456 ILE A CA 1
ATOM 3716 C C . ILE A 1 456 ? 10.665 55.559 -12.284 1.00 49.65 456 ILE A C 1
ATOM 3717 O O . ILE A 1 456 ? 9.746 56.352 -12.506 1.00 49.74 456 ILE A O 1
ATOM 3722 N N . ILE A 1 457 ? 10.697 54.327 -12.799 1.00 49.86 457 ILE A N 1
ATOM 3723 C CA . ILE A 1 457 ? 9.632 53.829 -13.694 1.00 50.00 457 ILE A CA 1
ATOM 3724 C C . ILE A 1 457 ? 8.235 53.851 -13.059 1.00 49.62 457 ILE A C 1
ATOM 3725 O O . ILE A 1 457 ? 7.268 54.264 -13.702 1.00 49.81 457 ILE A O 1
ATOM 3730 N N . GLY A 1 458 ? 8.141 53.417 -11.803 1.00 49.19 458 GLY A N 1
ATOM 3731 C CA . GLY A 1 458 ? 6.864 53.359 -11.103 1.00 48.60 458 GLY A CA 1
ATOM 3732 C C . GLY A 1 458 ? 6.485 54.629 -10.358 1.00 48.23 458 GLY A C 1
ATOM 3733 O O . GLY A 1 458 ? 5.610 54.597 -9.496 1.00 48.34 458 GLY A O 1
ATOM 3734 N N . TYR A 1 459 ? 7.128 55.748 -10.688 1.00 47.70 459 TYR A N 1
ATOM 3735 C CA . TYR A 1 459 ? 6.846 57.026 -10.028 1.00 47.28 459 TYR A CA 1
ATOM 3736 C C . TYR A 1 459 ? 5.415 57.537 -10.274 1.00 47.26 459 TYR A C 1
ATOM 3737 O O . TYR A 1 459 ? 4.657 57.725 -9.323 1.00 47.10 459 TYR A O 1
ATOM 3746 N N . LEU A 1 460 ? 5.051 57.737 -11.543 1.00 47.27 460 LEU A N 1
ATOM 3747 C CA . LEU A 1 460 ? 3.729 58.254 -11.910 1.00 47.21 460 LEU A CA 1
ATOM 3748 C C . LEU A 1 460 ? 2.584 57.428 -11.380 1.00 47.47 460 LEU A C 1
ATOM 3749 O O . LEU A 1 460 ? 1.500 57.952 -11.162 1.00 47.68 460 LEU A O 1
ATOM 3754 N N . SER A 1 461 ? 2.823 56.140 -11.174 1.00 48.02 461 SER A N 1
ATOM 3755 C CA . SER A 1 461 ? 1.765 55.220 -10.770 1.00 48.62 461 SER A CA 1
ATOM 3756 C C . SER A 1 461 ? 1.537 55.168 -9.263 1.00 48.97 461 SER A C 1
ATOM 3757 O O . SER A 1 461 ? 0.544 54.593 -8.809 1.00 48.90 461 SER A O 1
ATOM 3760 N N . SER A 1 462 ? 2.451 55.764 -8.498 1.00 49.59 462 SER A N 1
ATOM 3761 C CA . SER A 1 462 ? 2.411 55.680 -7.039 1.00 50.37 462 SER A CA 1
ATOM 3762 C C . SER A 1 462 ? 1.159 56.343 -6.499 1.00 50.99 462 SER A C 1
ATOM 3763 O O . SER A 1 462 ? 0.851 57.482 -6.849 1.00 51.03 462 SER A O 1
ATOM 3766 N N . GLY A 1 463 ? 0.434 55.613 -5.659 1.00 51.81 463 GLY A N 1
ATOM 3767 C CA . GLY A 1 463 ? -0.836 56.087 -5.131 1.00 53.01 463 GLY A CA 1
ATOM 3768 C C . GLY A 1 463 ? -2.003 55.804 -6.055 1.00 53.96 463 GLY A C 1
ATOM 3769 O O . GLY A 1 463 ? -3.155 55.958 -5.666 1.00 54.31 463 GLY A O 1
ATOM 3770 N N . PHE A 1 464 ? -1.717 55.398 -7.285 1.00 54.92 464 PHE A N 1
ATOM 3771 C CA . PHE A 1 464 ? -2.768 55.031 -8.225 1.00 56.04 464 PHE A CA 1
ATOM 3772 C C . PHE A 1 464 ? -2.734 53.537 -8.555 1.00 57.12 464 PHE A C 1
ATOM 3773 O O . PHE A 1 464 ? -3.764 52.949 -8.896 1.00 57.12 464 PHE A O 1
ATOM 3781 N N . LYS A 1 465 ? -1.543 52.938 -8.467 1.00 58.37 465 LYS A N 1
ATOM 3782 C CA . LYS A 1 465 ? -1.389 51.484 -8.543 1.00 59.58 465 LYS A CA 1
ATOM 3783 C C . LYS A 1 465 ? -1.195 50.895 -7.122 1.00 59.88 465 LYS A C 1
ATOM 3784 O O . LYS A 1 465 ? -0.350 51.374 -6.363 1.00 59.85 465 LYS A O 1
ATOM 3790 N N . PRO A 1 466 ? -1.970 49.842 -6.776 1.00 60.39 466 PRO A N 1
ATOM 3791 C CA . PRO A 1 466 ? -2.260 49.406 -5.404 1.00 60.68 466 PRO A CA 1
ATOM 3792 C C . PRO A 1 466 ? -1.087 49.278 -4.432 1.00 60.91 466 PRO A C 1
ATOM 3793 O O . PRO A 1 466 ? -1.241 49.646 -3.258 1.00 61.16 466 PRO A O 1
ATOM 3797 N N . GLU A 1 467 ? 0.056 48.761 -4.885 1.00 60.82 467 GLU A N 1
ATOM 3798 C CA . GLU A 1 467 ? 1.185 48.562 -3.959 1.00 60.83 467 GLU A CA 1
ATOM 3799 C C . GLU A 1 467 ? 2.497 49.195 -4.428 1.00 59.91 467 GLU A C 1
ATOM 3800 O O . GLU A 1 467 ? 3.577 48.632 -4.244 1.00 60.06 467 GLU A O 1
ATOM 3806 N N . VAL A 1 468 ? 2.387 50.379 -5.022 1.00 58.88 468 VAL A N 1
ATOM 3807 C CA . VAL A 1 468 ? 3.549 51.161 -5.415 1.00 57.61 468 VAL A CA 1
ATOM 3808 C C . VAL A 1 468 ? 3.657 52.380 -4.507 1.00 56.87 468 VAL A C 1
ATOM 3809 O O . VAL A 1 468 ? 2.757 53.223 -4.476 1.00 56.82 468 VAL A O 1
ATOM 3813 N N . ASN A 1 469 ? 4.760 52.452 -3.766 1.00 55.93 469 ASN A N 1
ATOM 3814 C CA . ASN A 1 469 ? 5.033 53.556 -2.848 1.00 55.01 469 ASN A CA 1
ATOM 3815 C C . ASN A 1 469 ? 6.356 54.248 -3.177 1.00 54.13 469 ASN A C 1
ATOM 3816 O O . ASN A 1 469 ? 7.343 54.105 -2.455 1.00 53.92 469 ASN A O 1
ATOM 3821 N N . SER A 1 470 ? 6.358 55.010 -4.264 1.00 53.19 470 SER A N 1
ATOM 3822 C CA . SER A 1 470 ? 7.577 55.606 -4.796 1.00 52.49 470 SER A CA 1
ATOM 3823 C C . SER A 1 470 ? 8.233 56.693 -3.944 1.00 51.86 470 SER A C 1
ATOM 3824 O O . SER A 1 470 ? 9.462 56.837 -3.970 1.00 52.06 470 SER A O 1
ATOM 3827 N N . THR A 1 471 ? 7.439 57.453 -3.194 1.00 50.70 471 THR A N 1
ATOM 3828 C CA . THR A 1 471 ? 7.937 58.724 -2.634 1.00 49.60 471 THR A CA 1
ATOM 3829 C C . THR A 1 471 ? 8.786 58.629 -1.368 1.00 48.53 471 THR A C 1
ATOM 3830 O O . THR A 1 471 ? 9.334 59.632 -0.905 1.00 48.29 471 THR A O 1
ATOM 3834 N N . VAL A 1 472 ? 8.900 57.421 -0.828 1.00 47.34 472 VAL A N 1
ATOM 3835 C CA . VAL A 1 472 ? 9.841 57.149 0.256 1.00 46.21 472 VAL A CA 1
ATOM 3836 C C . VAL A 1 472 ? 11.261 57.430 -0.233 1.00 45.42 472 VAL A C 1
ATOM 3837 O O . VAL A 1 472 ? 12.106 57.870 0.544 1.00 45.29 472 VAL A O 1
ATOM 3841 N N . PHE A 1 473 ? 11.494 57.183 -1.527 1.00 44.49 473 PHE A N 1
ATOM 3842 C CA . PHE A 1 473 ? 12.813 57.304 -2.168 1.00 43.55 473 PHE A CA 1
ATOM 3843 C C . PHE A 1 473 ? 13.161 58.721 -2.617 1.00 42.63 473 PHE A C 1
ATOM 3844 O O . PHE A 1 473 ? 14.339 59.047 -2.790 1.00 42.41 473 PHE A O 1
ATOM 3852 N N . PHE A 1 474 ? 12.141 59.554 -2.821 1.00 41.68 474 PHE A N 1
ATOM 3853 C CA . PHE A 1 474 ? 12.357 60.885 -3.387 1.00 40.71 474 PHE A CA 1
ATOM 3854 C C . PHE A 1 474 ? 12.193 62.033 -2.403 1.00 39.96 474 PHE A C 1
ATOM 3855 O O . PHE A 1 474 ? 12.948 63.000 -2.465 1.00 39.53 474 PHE A O 1
ATOM 3863 N N . SER A 1 475 ? 11.226 61.926 -1.495 1.00 39.27 475 SER A N 1
ATOM 3864 C CA . SER A 1 475 ? 10.980 63.002 -0.526 1.00 38.67 475 SER A CA 1
ATOM 3865 C C . SER A 1 475 ? 10.836 62.523 0.917 1.00 37.99 475 SER A C 1
ATOM 3866 O O . SER A 1 475 ? 10.923 63.314 1.859 1.00 37.95 475 SER A O 1
ATOM 3869 N N . GLY A 1 476 ? 10.632 61.222 1.078 1.00 37.30 476 GLY A N 1
ATOM 3870 C CA . GLY A 1 476 ? 10.353 60.640 2.382 1.00 36.48 476 GLY A CA 1
ATOM 3871 C C . GLY A 1 476 ? 11.575 60.135 3.115 1.00 35.87 476 GLY A C 1
ATOM 3872 O O . GLY A 1 476 ? 12.705 60.502 2.776 1.00 35.85 476 GLY A O 1
ATOM 3873 N N . PRO A 1 477 ? 11.353 59.272 4.122 1.00 35.40 477 PRO A N 1
ATOM 3874 C CA . PRO A 1 477 ? 12.354 58.798 5.085 1.00 35.18 477 PRO A CA 1
ATOM 3875 C C . PRO A 1 477 ? 13.714 58.389 4.511 1.00 34.83 477 PRO A C 1
ATOM 3876 O O . PRO A 1 477 ? 14.732 58.632 5.155 1.00 34.95 477 PRO A O 1
ATOM 3880 N N . ASN A 1 478 ? 13.745 57.790 3.322 1.00 34.31 478 ASN A N 1
ATOM 3881 C CA . ASN A 1 478 ? 15.015 57.314 2.759 1.00 33.65 478 ASN A CA 1
ATOM 3882 C C . ASN A 1 478 ? 16.001 58.436 2.482 1.00 32.95 478 ASN A C 1
ATOM 3883 O O . ASN A 1 478 ? 17.205 58.253 2.617 1.00 33.19 478 ASN A O 1
ATOM 3888 N N . ILE A 1 479 ? 15.491 59.603 2.112 1.00 32.18 479 ILE A N 1
ATOM 3889 C CA . ILE A 1 479 ? 16.352 60.750 1.830 1.00 31.42 479 ILE A CA 1
ATOM 3890 C C . ILE A 1 479 ? 16.912 61.355 3.130 1.00 31.18 479 ILE A C 1
ATOM 3891 O O . ILE A 1 479 ? 17.917 62.066 3.117 1.00 30.83 479 ILE A O 1
ATOM 3896 N N . TYR A 1 480 ? 16.250 61.060 4.246 1.00 31.08 480 TYR A N 1
ATOM 3897 C CA . TYR A 1 480 ? 16.675 61.542 5.557 1.00 31.12 480 TYR A CA 1
ATOM 3898 C C . TYR A 1 480 ? 17.820 60.700 6.083 1.00 31.61 480 TYR A C 1
ATOM 3899 O O . TYR A 1 480 ? 18.796 61.240 6.614 1.00 31.54 480 TYR A O 1
ATOM 3908 N N . SER A 1 481 ? 17.707 59.384 5.918 1.00 31.92 481 SER A N 1
ATOM 3909 C CA . SER A 1 481 ? 18.769 58.492 6.342 1.00 32.89 481 SER A CA 1
ATOM 3910 C C . SER A 1 481 ? 19.977 58.614 5.433 1.00 33.18 481 SER A C 1
ATOM 3911 O O . SER A 1 481 ? 21.090 58.329 5.862 1.00 33.80 481 SER A O 1
ATOM 3914 N N . SER A 1 482 ? 19.769 59.062 4.200 1.00 33.38 482 SER A N 1
ATOM 3915 C CA . SER A 1 482 ? 20.888 59.333 3.306 1.00 33.93 482 SER A CA 1
ATOM 3916 C C . SER A 1 482 ? 21.541 60.691 3.574 1.00 34.46 482 SER A C 1
ATOM 3917 O O . SER A 1 482 ? 22.755 60.842 3.417 1.00 34.64 482 SER A O 1
ATOM 3920 N N . ALA A 1 483 ? 20.742 61.682 3.966 1.00 34.97 483 ALA A N 1
ATOM 3921 C CA . ALA A 1 483 ? 21.278 62.998 4.326 1.00 35.31 483 ALA A CA 1
ATOM 3922 C C . ALA A 1 483 ? 22.064 62.897 5.631 1.00 35.52 483 ALA A C 1
ATOM 3923 O O . ALA A 1 483 ? 23.045 63.601 5.850 1.00 35.24 483 ALA A O 1
ATOM 3925 N N . THR A 1 484 ? 21.606 61.997 6.488 1.00 36.24 484 THR A N 1
ATOM 3926 C CA . THR A 1 484 ? 22.265 61.658 7.735 1.00 37.03 484 THR A CA 1
ATOM 3927 C C . THR A 1 484 ? 23.565 60.895 7.471 1.00 37.37 484 THR A C 1
ATOM 3928 O O . THR A 1 484 ? 24.583 61.133 8.119 1.00 37.29 484 THR A O 1
ATOM 3932 N N . CYS A 1 485 ? 23.511 59.982 6.506 1.00 38.18 485 CYS A N 1
ATOM 3933 C CA . CYS A 1 485 ? 24.663 59.219 6.074 1.00 38.35 485 CYS A CA 1
ATOM 3934 C C . CYS A 1 485 ? 25.713 60.115 5.415 1.00 38.45 485 CYS A C 1
ATOM 3935 O O . CYS A 1 485 ? 26.900 59.929 5.624 1.00 38.30 485 CYS A O 1
ATOM 3938 N N . ASP A 1 486 ? 25.255 61.074 4.616 1.00 38.97 486 ASP A N 1
ATOM 3939 C CA . ASP A 1 486 ? 26.096 62.131 4.048 1.00 39.70 486 ASP A CA 1
ATOM 3940 C C . ASP A 1 486 ? 26.943 62.784 5.138 1.00 39.47 486 ASP A C 1
ATOM 3941 O O . ASP A 1 486 ? 28.157 62.898 5.011 1.00 39.82 486 ASP A O 1
ATOM 3946 N N . THR A 1 487 ? 26.282 63.223 6.203 1.00 39.18 487 THR A N 1
ATOM 3947 C CA . THR A 1 487 ? 26.921 64.004 7.243 1.00 39.27 487 THR A CA 1
ATOM 3948 C C . THR A 1 487 ? 27.945 63.165 8.005 1.00 39.28 487 THR A C 1
ATOM 3949 O O . THR A 1 487 ? 29.089 63.585 8.193 1.00 39.36 487 THR A O 1
ATOM 3953 N N . TYR A 1 488 ? 27.529 61.975 8.414 1.00 39.12 488 TYR A N 1
ATOM 3954 C CA . TYR A 1 488 ? 28.324 61.140 9.294 1.00 39.51 488 TYR A CA 1
ATOM 3955 C C . TYR A 1 488 ? 29.547 60.533 8.600 1.00 39.45 488 TYR A C 1
ATOM 3956 O O . TYR A 1 488 ? 30.581 60.309 9.239 1.00 39.15 488 TYR A O 1
ATOM 3965 N N . HIS A 1 489 ? 29.428 60.284 7.296 1.00 39.49 489 HIS A N 1
ATOM 3966 C CA . HIS A 1 489 ? 30.511 59.684 6.517 1.00 39.48 489 HIS A CA 1
ATOM 3967 C C . HIS A 1 489 ? 31.262 60.689 5.644 1.00 39.68 489 HIS A C 1
ATOM 3968 O O . HIS A 1 489 ? 32.019 60.291 4.752 1.00 40.25 489 HIS A O 1
ATOM 3975 N N . PHE A 1 490 ? 31.056 61.979 5.898 1.00 39.43 490 PHE A N 1
ATOM 3976 C CA . PHE A 1 490 ? 31.780 63.046 5.201 1.00 39.31 490 PHE A CA 1
ATOM 3977 C C . PHE A 1 490 ? 31.643 63.048 3.677 1.00 39.77 490 PHE A C 1
ATOM 3978 O O . PHE A 1 490 ? 32.557 63.470 2.975 1.00 39.83 490 PHE A O 1
ATOM 3986 N N . ILE A 1 491 ? 30.506 62.585 3.169 1.00 40.33 491 ILE A N 1
ATOM 3987 C CA . ILE A 1 491 ? 30.258 62.572 1.730 1.00 41.02 491 ILE A CA 1
ATOM 3988 C C . ILE A 1 491 ? 29.034 63.428 1.376 1.00 41.60 491 ILE A C 1
ATOM 3989 O O . ILE A 1 491 ? 28.519 64.158 2.228 1.00 41.46 491 ILE A O 1
ATOM 3994 N N . LYS A 1 492 ? 28.594 63.359 0.119 1.00 42.24 492 LYS A N 1
ATOM 3995 C CA . LYS A 1 492 ? 27.430 64.125 -0.344 1.00 42.98 492 LYS A CA 1
ATOM 3996 C C . LYS A 1 492 ? 26.643 63.369 -1.403 1.00 42.93 492 LYS A C 1
ATOM 3997 O O . LYS A 1 492 ? 27.225 62.685 -2.243 1.00 43.49 492 LYS A O 1
ATOM 4003 N N . ASN A 1 493 ? 25.318 63.491 -1.350 1.00 42.89 493 ASN A N 1
ATOM 4004 C CA . ASN A 1 493 ? 24.419 62.857 -2.324 1.00 42.78 493 ASN A CA 1
ATOM 4005 C C . ASN A 1 493 ? 24.492 61.333 -2.400 1.00 42.93 493 ASN A C 1
ATOM 4006 O O . ASN A 1 493 ? 24.190 60.758 -3.448 1.00 43.11 493 ASN A O 1
ATOM 4011 N N . THR A 1 494 ? 24.882 60.678 -1.309 1.00 42.71 494 THR A N 1
ATOM 4012 C CA . THR A 1 494 ? 24.885 59.225 -1.302 1.00 42.79 494 THR A CA 1
ATOM 4013 C C . THR A 1 494 ? 23.462 58.694 -1.308 1.00 43.12 494 THR A C 1
ATOM 4014 O O . THR A 1 494 ? 22.544 59.367 -0.846 1.00 43.45 494 THR A O 1
ATOM 4018 N N . PHE A 1 495 ? 23.282 57.489 -1.831 1.00 43.46 495 PHE A N 1
ATOM 4019 C CA . PHE A 1 495 ? 22.005 56.800 -1.700 1.00 43.84 495 PHE A CA 1
ATOM 4020 C C . PHE A 1 495 ? 22.093 55.801 -0.560 1.00 44.54 495 PHE A C 1
ATOM 4021 O O . PHE A 1 495 ? 21.161 55.040 -0.318 1.00 44.59 495 PHE A O 1
ATOM 4029 N N . ASP A 1 496 ? 23.216 55.810 0.149 1.00 45.46 496 ASP A N 1
ATOM 4030 C CA . ASP A 1 496 ? 23.421 54.840 1.214 1.00 46.69 496 ASP A CA 1
ATOM 4031 C C . ASP A 1 496 ? 22.722 55.217 2.504 1.00 47.31 496 ASP A C 1
ATOM 4032 O O . ASP A 1 496 ? 22.389 56.375 2.734 1.00 47.22 496 ASP A O 1
ATOM 4037 N N . MET A 1 497 ? 22.496 54.213 3.337 1.00 48.28 497 MET A N 1
ATOM 4038 C CA . MET A 1 497 ? 21.800 54.394 4.595 1.00 49.37 497 MET A CA 1
ATOM 4039 C C . MET A 1 497 ? 22.659 53.965 5.770 1.00 49.33 497 MET A C 1
ATOM 4040 O O . MET A 1 497 ? 23.668 53.283 5.602 1.00 49.99 497 MET A O 1
ATOM 4045 N N . LEU A 1 498 ? 22.239 54.358 6.963 1.00 49.38 498 LEU A N 1
ATOM 4046 C CA . LEU A 1 498 ? 23.071 54.261 8.150 1.00 49.09 498 LEU A CA 1
ATOM 4047 C C . LEU A 1 498 ? 22.630 53.064 8.978 1.00 48.83 498 LEU A C 1
ATOM 4048 O O . LEU A 1 498 ? 21.461 52.683 8.938 1.00 48.90 498 LEU A O 1
ATOM 4053 N N . SER A 1 499 ? 23.552 52.466 9.723 1.00 48.65 499 SER A N 1
ATOM 4054 C CA . SER A 1 499 ? 23.187 51.339 10.591 1.00 48.71 499 SER A CA 1
ATOM 4055 C C . SER A 1 499 ? 22.380 51.822 11.797 1.00 48.73 499 SER A C 1
ATOM 4056 O O . SER A 1 499 ? 22.531 52.972 12.208 1.00 48.91 499 SER A O 1
ATOM 4059 N N . SER A 1 500 ? 21.545 50.948 12.366 1.00 48.68 500 SER A N 1
ATOM 4060 C CA . SER A 1 500 ? 20.777 51.269 13.582 1.00 48.75 500 SER A CA 1
ATOM 4061 C C . SER A 1 500 ? 21.624 51.984 14.632 1.00 48.71 500 SER A C 1
ATOM 4062 O O . SER A 1 500 ? 21.255 53.056 15.114 1.00 48.96 500 SER A O 1
ATOM 4065 N N . GLN A 1 501 ? 22.763 51.389 14.972 1.00 48.60 501 GLN A N 1
ATOM 4066 C CA . GLN A 1 501 ? 23.692 51.960 15.944 1.00 48.38 501 GLN A CA 1
ATOM 4067 C C . GLN A 1 501 ? 24.007 53.424 15.611 1.00 47.50 501 GLN A C 1
ATOM 4068 O O . GLN A 1 501 ? 23.997 54.283 16.493 1.00 47.56 501 GLN A O 1
ATOM 4074 N N . ASN A 1 502 ? 24.248 53.709 14.336 1.00 46.52 502 ASN A N 1
ATOM 4075 C CA . ASN A 1 502 ? 24.626 55.060 13.917 1.00 45.67 502 ASN A CA 1
ATOM 4076 C C . ASN A 1 502 ? 23.474 56.056 13.803 1.00 44.72 502 ASN A C 1
ATOM 4077 O O . ASN A 1 502 ? 23.655 57.248 14.021 1.00 44.58 502 ASN A O 1
ATOM 4082 N N . GLN A 1 503 ? 22.293 55.560 13.462 1.00 43.71 503 GLN A N 1
ATOM 4083 C CA . GLN A 1 503 ? 21.109 56.390 13.374 1.00 42.70 503 GLN A CA 1
ATOM 4084 C C . GLN A 1 503 ? 20.734 56.931 14.729 1.00 42.18 503 GLN A C 1
ATOM 4085 O O . GLN A 1 503 ? 20.139 57.996 14.827 1.00 42.13 503 GLN A O 1
ATOM 4091 N N . GLU A 1 504 ? 21.070 56.186 15.774 1.00 41.53 504 GLU A N 1
ATOM 4092 C CA . GLU A 1 504 ? 20.717 56.572 17.133 1.00 41.34 504 GLU A CA 1
ATOM 4093 C C . GLU A 1 504 ? 21.212 57.987 17.455 1.00 39.86 504 GLU A C 1
ATOM 4094 O O . GLU A 1 504 ? 20.568 58.715 18.201 1.00 39.72 504 GLU A O 1
ATOM 4100 N N . ILE A 1 505 ? 22.339 58.370 16.857 1.00 38.73 505 ILE A N 1
ATOM 4101 C CA . ILE A 1 505 ? 22.924 59.703 17.006 1.00 37.66 505 ILE A CA 1
ATOM 4102 C C . ILE A 1 505 ? 21.934 60.805 16.632 1.00 37.09 505 ILE A C 1
ATOM 4103 O O . ILE A 1 505 ? 21.809 61.805 17.334 1.00 37.35 505 ILE A O 1
ATOM 4108 N N . PHE A 1 506 ? 21.234 60.623 15.521 1.00 36.17 506 PHE A N 1
ATOM 4109 C CA . PHE A 1 506 ? 20.349 61.653 15.011 1.00 35.21 506 PHE A CA 1
ATOM 4110 C C . PHE A 1 506 ? 18.921 61.448 15.461 1.00 34.96 506 PHE A C 1
ATOM 4111 O O . PHE A 1 506 ? 18.011 62.010 14.878 1.00 34.87 506 PHE A O 1
ATOM 4119 N N . GLU A 1 507 ? 18.724 60.641 16.493 1.00 34.98 507 GLU A N 1
ATOM 4120 C CA . GLU A 1 507 ? 17.387 60.317 16.956 1.00 35.45 507 GLU A CA 1
ATOM 4121 C C . GLU A 1 507 ? 16.857 61.383 17.907 1.00 34.97 507 GLU A C 1
ATOM 4122 O O . GLU A 1 507 ? 17.549 61.797 18.840 1.00 34.72 507 GLU A O 1
ATOM 4128 N N . ALA A 1 508 ? 15.629 61.830 17.643 1.00 34.98 508 ALA A N 1
ATOM 4129 C CA . ALA A 1 508 ? 14.898 62.714 18.547 1.00 34.91 508 ALA A CA 1
ATOM 4130 C C . ALA A 1 508 ? 14.309 61.856 19.637 1.00 35.05 508 ALA A C 1
ATOM 4131 O O . ALA A 1 508 ? 13.644 60.857 19.346 1.00 35.23 508 ALA A O 1
ATOM 4133 N N . SER A 1 509 ? 14.546 62.255 20.885 1.00 35.16 509 SER A N 1
ATOM 4134 C CA . SER A 1 509 ? 14.067 61.530 22.060 1.00 35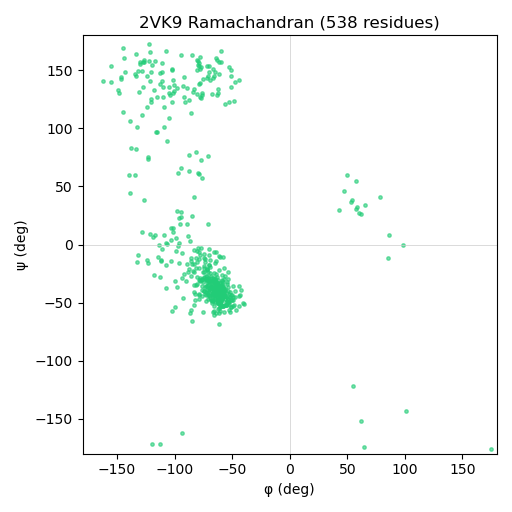.52 509 SER A CA 1
ATOM 4135 C C . SER A 1 509 ? 12.561 61.230 22.079 1.00 35.81 509 SER A C 1
ATOM 4136 O O . SER A 1 509 ? 11.763 61.957 21.491 1.00 35.97 509 SER A O 1
ATOM 4139 N N . ASN A 1 510 ? 12.182 60.158 22.773 1.00 36.28 510 ASN A N 1
ATOM 4140 C CA . ASN A 1 510 ? 10.767 59.764 22.913 1.00 36.49 510 ASN A CA 1
ATOM 4141 C C . ASN A 1 510 ? 9.913 60.654 23.808 1.00 35.72 510 ASN A C 1
ATOM 4142 O O . ASN A 1 510 ? 8.696 60.673 23.692 1.00 35.82 510 ASN A O 1
ATOM 4147 N N . ASN A 1 511 ? 10.561 61.394 24.693 1.00 35.08 511 ASN A N 1
ATOM 4148 C CA . ASN A 1 511 ? 9.874 62.352 25.538 1.00 34.79 511 ASN A CA 1
ATOM 4149 C C . ASN A 1 511 ? 9.343 63.556 24.765 1.00 34.24 511 ASN A C 1
ATOM 4150 O O . ASN A 1 511 ? 8.558 64.331 25.287 1.00 34.34 511 ASN A O 1
ATOM 4155 N N . LEU A 1 512 ? 9.794 63.710 23.525 1.00 33.71 512 LEU A N 1
ATOM 4156 C CA . LEU A 1 512 ? 9.504 64.877 22.707 1.00 33.02 512 LEU A CA 1
ATOM 4157 C C . LEU A 1 512 ? 8.207 64.746 21.913 1.00 32.96 512 LEU A C 1
ATOM 4158 O O . LEU A 1 512 ? 7.635 65.741 21.497 1.00 32.88 512 LEU A O 1
ATOM 4163 N N . TYR A 1 513 ? 7.741 63.521 21.702 1.00 33.01 513 TYR A N 1
ATOM 4164 C CA . TYR A 1 513 ? 6.511 63.299 20.952 1.00 33.23 513 TYR A CA 1
ATOM 4165 C C . TYR A 1 513 ? 5.874 61.974 21.344 1.00 33.47 513 TYR A C 1
ATOM 4166 O O . TYR A 1 513 ? 6.561 61.040 21.768 1.00 33.56 513 TYR A O 1
ATOM 4175 N N . PHE A 1 514 ? 4.556 61.910 21.182 1.00 33.59 514 PHE A N 1
ATOM 4176 C CA . PHE A 1 514 ? 3.791 60.689 21.369 1.00 33.70 514 PHE A CA 1
ATOM 4177 C C . PHE A 1 514 ? 3.190 60.295 20.025 1.00 33.85 514 PHE A C 1
ATOM 4178 O O . PHE A 1 514 ? 2.536 61.110 19.379 1.00 33.89 514 PHE A O 1
ATOM 4186 N N . SER A 1 515 ? 3.420 59.053 19.605 1.00 34.29 515 SER A N 1
ATOM 4187 C CA . SER A 1 515 ? 2.985 58.577 18.284 1.00 34.57 515 SER A CA 1
ATOM 4188 C C . SER A 1 515 ? 1.897 57.488 18.327 1.00 35.18 515 SER A C 1
ATOM 4189 O O . SER A 1 515 ? 1.440 57.015 17.284 1.00 35.20 515 SER A O 1
ATOM 4192 N N . LYS A 1 516 ? 1.477 57.091 19.523 1.00 35.90 516 LYS A N 1
ATOM 4193 C CA . LYS A 1 516 ? 0.484 56.030 19.643 1.00 36.92 516 LYS A CA 1
ATOM 4194 C C . LYS A 1 516 ? -0.916 56.630 19.753 1.00 37.61 516 LYS A C 1
ATOM 4195 O O . LYS A 1 516 ? -1.592 56.523 20.782 1.00 37.74 516 LYS A O 1
ATOM 4201 N N . THR A 1 517 ? -1.340 57.279 18.678 1.00 38.50 517 THR A N 1
ATOM 4202 C CA . THR A 1 517 ? -2.585 58.026 18.683 1.00 39.29 517 THR A CA 1
ATOM 4203 C C . THR A 1 517 ? -3.540 57.414 17.681 1.00 40.36 517 THR A C 1
ATOM 4204 O O . THR A 1 517 ? -3.114 56.737 16.744 1.00 40.58 517 THR A O 1
ATOM 4208 N N . HIS A 1 518 ? -4.828 57.664 17.870 1.00 41.62 518 HIS A N 1
ATOM 4209 C CA . HIS A 1 518 ? -5.849 57.124 16.981 1.00 43.11 518 HIS A CA 1
ATOM 4210 C C . HIS A 1 518 ? -5.593 57.455 15.518 1.00 44.44 518 HIS A C 1
ATOM 4211 O O . HIS A 1 518 ? -5.616 56.566 14.672 1.00 44.69 518 HIS A O 1
ATOM 4218 N N . ASP A 1 519 ? -5.337 58.728 15.225 1.00 46.14 519 ASP A N 1
ATOM 4219 C CA . ASP A 1 519 ? -5.114 59.157 13.851 1.00 47.91 519 ASP A CA 1
ATOM 4220 C C . ASP A 1 519 ? -3.835 58.555 13.265 1.00 49.13 519 ASP A C 1
ATOM 4221 O O . ASP A 1 519 ? -3.717 58.417 12.056 1.00 49.15 519 ASP A O 1
ATOM 4226 N N . GLU A 1 520 ? -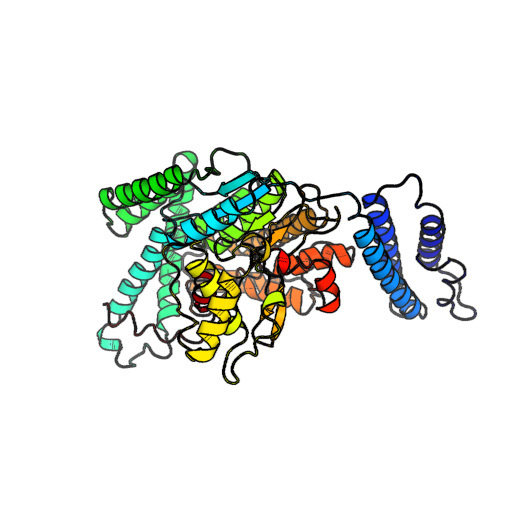2.888 58.182 14.117 1.00 50.95 520 GLU A N 1
ATOM 4227 C CA . GLU A 1 520 ? -1.662 57.560 13.637 1.00 53.11 520 GLU A CA 1
ATOM 4228 C C . GLU A 1 520 ? -1.871 56.103 13.246 1.00 54.45 520 GLU A C 1
ATOM 4229 O O . GLU A 1 520 ? -1.297 55.628 12.262 1.00 54.55 520 GLU A O 1
ATOM 4235 N N . PHE A 1 521 ? -2.680 55.396 14.031 1.00 56.20 521 PHE A N 1
ATOM 4236 C CA . PHE A 1 521 ? -3.032 54.021 13.722 1.00 58.00 521 PHE A CA 1
ATOM 4237 C C . PHE A 1 521 ? -3.907 53.949 12.486 1.00 59.89 521 PHE A C 1
ATOM 4238 O O . PHE A 1 521 ? -3.871 52.957 11.757 1.00 60.34 521 PHE A O 1
ATOM 4246 N N . LYS A 1 522 ? -4.682 55.001 12.244 1.00 62.16 522 LYS A N 1
ATOM 4247 C CA . LYS A 1 522 ? -5.523 55.053 11.064 1.00 64.69 522 LYS A CA 1
ATOM 4248 C C . LYS A 1 522 ? -4.680 55.258 9.806 1.00 66.30 522 LYS A C 1
ATOM 4249 O O . LYS A 1 522 ? -5.031 54.775 8.734 1.00 66.53 522 LYS A O 1
ATOM 4255 N N . SER A 1 523 ? -3.558 55.956 9.953 1.00 68.77 523 SER A N 1
ATOM 4256 C CA . SER A 1 523 ? -2.604 56.163 8.857 1.00 71.18 523 SER A CA 1
ATOM 4257 C C . SER A 1 523 ? -1.818 54.902 8.484 1.00 73.10 523 SER A C 1
ATOM 4258 O O . SER A 1 523 ? -1.303 54.807 7.370 1.00 73.38 523 SER A O 1
ATOM 4261 N N . SER A 1 524 ? -1.724 53.948 9.410 1.00 75.48 524 SER A N 1
ATOM 4262 C CA . SER A 1 524 ? -0.996 52.698 9.170 1.00 77.94 524 SER A CA 1
ATOM 4263 C C . SER A 1 524 ? -1.675 51.751 8.170 1.00 79.67 524 SER A C 1
ATOM 4264 O O . SER A 1 524 ? -1.117 50.702 7.829 1.00 79.91 524 SER A O 1
ATOM 4267 N N . TRP A 1 525 ? -2.866 52.128 7.700 1.00 81.90 525 TRP A N 1
ATOM 4268 C CA . TRP A 1 525 ? -3.585 51.359 6.675 1.00 84.12 525 TRP A CA 1
ATOM 4269 C C . TRP A 1 525 ? -3.044 51.550 5.247 1.00 85.48 525 TRP A C 1
ATOM 4270 O O . TRP A 1 525 ? -3.509 50.896 4.311 1.00 85.79 525 TRP A O 1
ATOM 4281 N N . LEU A 1 526 ? -2.051 52.427 5.098 1.00 87.16 526 LEU A N 1
ATOM 4282 C CA . LEU A 1 526 ? -1.394 52.692 3.812 1.00 88.67 526 LEU A CA 1
ATOM 4283 C C . LEU A 1 526 ? -0.616 51.493 3.248 1.00 89.78 526 LEU A C 1
ATOM 4284 O O . LEU A 1 526 ? -0.490 51.358 2.028 1.00 89.89 526 LEU A O 1
ATOM 4289 N N . LEU A 1 527 ? -0.086 50.641 4.128 1.00 91.13 527 LEU A N 1
ATOM 4290 C CA . LEU A 1 527 ? 0.632 49.436 3.696 1.00 92.47 527 LEU A CA 1
ATOM 4291 C C . LEU A 1 527 ? -0.095 48.177 4.156 1.00 93.21 527 LEU A C 1
ATOM 4292 O O . LEU A 1 527 ? 0.068 47.731 5.297 1.00 93.31 527 LEU A O 1
ATOM 4297 N N . ARG A 1 528 ? -0.898 47.615 3.255 1.00 94.14 528 ARG A N 1
ATOM 4298 C CA . ARG A 1 528 ? -1.659 46.398 3.535 1.00 95.02 528 ARG A CA 1
ATOM 4299 C C . ARG A 1 528 ? -1.754 45.508 2.298 1.00 95.45 528 ARG A C 1
ATOM 4300 O O . ARG A 1 528 ? -1.550 45.972 1.168 1.00 95.55 528 ARG A O 1
ATOM 4308 N N . SER A 1 529 ? -2.059 44.228 2.524 1.00 96.00 529 SER A N 1
ATOM 4309 C CA . SER A 1 529 ? -2.332 43.283 1.438 1.00 96.44 529 SER A CA 1
ATOM 4310 C C . SER A 1 529 ? -3.757 43.477 0.906 1.00 96.78 529 SER A C 1
ATOM 4311 O O . SER A 1 529 ? -4.142 42.872 -0.095 1.00 96.86 529 SER A O 1
ATOM 4314 N N . ASN A 1 530 ? -4.526 44.330 1.583 1.00 97.23 530 ASN A N 1
ATOM 4315 C CA . ASN A 1 530 ? -5.888 44.667 1.175 1.00 97.61 530 ASN A CA 1
ATOM 4316 C C . ASN A 1 530 ? -5.906 45.522 -0.094 1.00 97.73 530 ASN A C 1
ATOM 4317 O O . ASN A 1 530 ? -6.111 46.741 -0.054 1.00 97.69 530 ASN A O 1
ATOM 4322 N N . ILE A 1 531 ? -5.672 44.855 -1.219 1.00 97.93 531 ILE A N 1
ATOM 4323 C CA . ILE A 1 531 ? -5.616 45.495 -2.531 1.00 98.15 531 ILE A CA 1
ATOM 4324 C C . ILE A 1 531 ? -6.617 44.821 -3.474 1.00 98.20 531 ILE A C 1
ATOM 4325 O O . ILE A 1 531 ? -6.935 45.339 -4.550 1.00 98.10 531 ILE A O 1
ATOM 4330 N N . ALA A 1 532 ? -7.109 43.660 -3.042 1.00 98.35 532 ALA A N 1
ATOM 4331 C CA . ALA A 1 532 ? -8.150 42.926 -3.749 1.00 98.39 532 ALA A CA 1
ATOM 4332 C C . ALA A 1 532 ? -9.529 43.523 -3.454 1.00 98.43 532 ALA A C 1
ATOM 4333 O O . ALA A 1 532 ? -10.535 43.075 -4.010 1.00 98.49 532 ALA A O 1
ATOM 4335 N N . GLU A 1 533 ? -9.570 44.540 -2.588 1.00 98.45 533 GLU A N 1
ATOM 4336 C CA . GLU A 1 533 ? -10.817 45.250 -2.274 1.00 98.36 533 GLU A CA 1
ATOM 4337 C C . GLU A 1 533 ? -11.153 46.337 -3.308 1.00 98.40 533 GLU A C 1
ATOM 4338 O O . GLU A 1 533 ? -11.571 47.450 -2.975 1.00 98.26 533 GLU A O 1
ATOM 4344 N N . LYS A 1 534 ? -10.930 45.977 -4.571 1.00 98.52 534 LYS A N 1
ATOM 4345 C CA . LYS A 1 534 ? -11.502 46.645 -5.728 1.00 98.58 534 LYS A CA 1
ATOM 4346 C C . LYS A 1 534 ? -12.981 46.279 -5.775 1.00 98.82 534 LYS A C 1
ATOM 4347 O O . LYS A 1 534 ? -13.817 47.050 -6.251 1.00 98.83 534 LYS A O 1
ATOM 4353 N N . GLU A 1 535 ? -13.288 45.090 -5.264 1.00 99.05 535 GLU A N 1
ATOM 4354 C CA . GLU A 1 535 ? -14.657 44.604 -5.137 1.00 99.33 535 GLU A CA 1
ATOM 4355 C C . GLU A 1 535 ? -15.522 45.546 -4.298 1.00 99.36 535 GLU A C 1
ATOM 4356 O O . GLU A 1 535 ? -16.744 45.396 -4.256 1.00 99.43 535 GLU A O 1
ATOM 4362 N N . PHE A 1 536 ? -14.880 46.514 -3.639 1.00 99.44 536 PHE A N 1
ATOM 4363 C CA . PHE A 1 536 ? -15.580 47.547 -2.878 1.00 99.48 536 PHE A CA 1
ATOM 4364 C C . PHE A 1 536 ? -16.233 48.577 -3.804 1.00 99.32 536 PHE A C 1
ATOM 4365 O O . PHE A 1 536 ? -17.206 49.229 -3.421 1.00 99.31 536 PHE A O 1
ATOM 4373 N N . GLN A 1 537 ? -15.713 48.709 -5.024 1.00 99.19 537 GLN A N 1
ATOM 4374 C CA . GLN A 1 537 ? -16.207 49.728 -5.955 1.00 99.14 537 GLN A CA 1
ATOM 4375 C C . GLN A 1 537 ? -16.945 49.206 -7.190 1.00 99.21 537 GLN A C 1
ATOM 4376 O O . GLN A 1 537 ? -17.601 49.981 -7.890 1.00 99.22 537 GLN A O 1
ATOM 4382 N N . LYS A 1 538 ? -16.831 47.907 -7.466 1.00 99.27 538 LYS A N 1
ATOM 4383 C CA . LYS A 1 538 ? -17.670 47.278 -8.491 1.00 99.25 538 LYS A CA 1
ATOM 4384 C C . LYS A 1 538 ? -19.104 47.167 -7.965 1.00 99.22 538 LYS A C 1
ATOM 4385 O O . LYS A 1 538 ? -20.059 47.169 -8.741 1.00 99.16 538 LYS A O 1
ATOM 4391 N N . LEU A 1 539 ? -19.228 47.086 -6.638 1.00 99.33 539 LEU A N 1
ATOM 4392 C CA . LEU A 1 539 ? -20.512 47.145 -5.939 1.00 99.54 539 LEU A CA 1
ATOM 4393 C C . LEU A 1 539 ? -21.093 48.555 -6.033 1.00 99.63 539 LEU A C 1
ATOM 4394 O O . LEU A 1 539 ? -22.312 48.725 -6.091 1.00 99.65 539 LEU A O 1
ATOM 4399 N N . ILE A 1 540 ? -20.210 49.556 -6.045 1.00 99.79 540 ILE A N 1
ATOM 4400 C CA . ILE A 1 540 ? -20.603 50.964 -6.150 1.00 99.88 540 ILE A CA 1
ATOM 4401 C C . ILE A 1 540 ? -21.236 51.263 -7.521 1.00 100.11 540 ILE A C 1
ATOM 4402 O O . ILE A 1 540 ? -22.385 51.708 -7.580 1.00 100.15 540 ILE A O 1
ATOM 4407 N N . LYS A 1 541 ? -20.494 51.011 -8.603 1.00 100.31 541 LYS A N 1
ATOM 4408 C CA . LYS A 1 541 ? -21.042 51.050 -9.971 1.00 100.57 541 LYS A CA 1
ATOM 4409 C C . LYS A 1 541 ? -20.338 50.067 -10.910 1.00 100.61 541 LYS A C 1
ATOM 4410 O O . LYS A 1 541 ? -20.928 49.073 -11.343 1.00 100.63 541 LYS A O 1
#

Solvent-accessible surface area: 26439 Å² total; per-residue (Å²): 129,12,56,150,28,101,93,3,80,139,2,67,66,117,191,76,215,107,20,96,30,2,56,99,0,3,75,26,0,87,66,3,44,164,52,52,158,91,62,58,36,77,100,20,22,34,74,0,29,128,1,7,106,34,0,59,76,0,35,107,126,56,101,113,15,47,4,28,138,12,0,68,94,13,19,74,31,0,36,60,27,0,72,108,20,0,111,99,14,56,89,101,62,73,3,46,64,18,0,1,0,11,96,12,1,5,72,4,46,87,70,5,49,35,1,9,62,0,1,83,78,24,1,180,79,15,94,31,57,0,0,7,2,95,55,0,7,0,0,69,31,0,65,72,2,1,37,84,41,0,4,78,62,15,21,77,138,26,130,105,57,89,151,125,53,73,28,36,189,45,86,1,23,60,27,13,6,73,30,0,2,121,23,2,41,61,0,53,120,40,27,70,130,28,90,164,139,56,27,7,2,59,0,0,17,56,0,0,26,103,96,31,190,70,78,70,40,146,4,59,87,67,50,101,85,12,17,79,59,0,110,86,28,50,18,40,22,8,64,99,66,126,10,21,78,115,101,16,99,67,3,0,49,17,0,0,3,1,7,1,28,36,66,0,0,14,12,0,0,13,0,5,0,1,100,105,39,1,0,0,4,0,37,7,26,2,0,2,1,11,36,47,76,51,8,117,123,10,91,71,27,162,79,16,63,52,44,73,20,43,0,0,1,1,0,0,0,0,46,64,49,181,9,18,156,81,8,79,53,126,20,5,153,106,9,70,94,149,37,62,90,126,0,14,43,51,0,122,124,47,92,53,102,60,0,1,38,77,10,25,88,13,111,4,1,62,0,0,0,9,0,0,16,44,123,45,117,113,50,107,72,55,5,19,14,12,0,0,0,0,32,63,83,1,37,0,0,63,21,0,14,36,0,0,53,34,4,0,77,36,0,28,85,10,1,44,114,45,2,158,112,6,129,47,24,70,47,0,64,99,32,0,44,88,33,15,152,118,73,52,62,196,135,54,52,174,44,1,42,44,2,20,121,48,0,79,16,3,2,4,14,46,3,97,54,122,40,82,0,16,46,43,0,0,1,38,30,0,0,8,0,0,0,2,1,0,7,48,18,74,164,48,16,24,54,73,11,64,61,114,26,18,108,19,0,38,2,56,95,86,23,7,8,8,44,0,26,30,36,33,164,43,54,155,158,136,98,100,79,62,63,116,21,106,146,30,82,161,108,155